Protein AF-0000000069297483 (afdb_homodimer)

Radius of gyration: 36.49 Å; Cα contacts (8 Å, |Δi|>4): 862; chains: 2; bounding box: 93×153×68 Å

InterPro domains:
  IPR002156 Ribonuclease H domain [PF00075] (115-210)
  IPR002156 Ribonuclease H domain [PS50879] (37-211)
  IPR012337 Ribonuclease H-like superfamily [SSF53098] (40-210)
  IPR036397 Ribonuclease H superfamily [G3DSA:3.30.420.10] (28-211)
  IPR050092 Ribonuclease H [PTHR10642] (25-210)

Nearest PDB structures (foldseek):
  3aly-assembly1_A  TM=6.456E-01  e=1.796E-06  Sulfurisphaera tokodaii str. 7
  3qio-assembly1_A  TM=6.917E-01  e=5.055E-06  HIV-1 M:B_HXB2R
  3u3g-assembly3_C  TM=6.714E-01  e=2.482E-06  uncultured organism
  4h8k-assembly1_B  TM=6.644E-01  e=6.984E-06  uncultured organism
  3v1q-assembly1_A  TM=5.624E-01  e=4.269E-05  Xenotropic MuLV-related virus VP35

Secondary structure (DSSP, 8-state):
---------------------------------------EEEEEEEEE-GGG--B-S-SEEEEEEEEEEEEEEPHHHHHHHHHSTTHHHHHS--SEEEEEEEE--TT-TT----SSBSHHHHHHHHHHHHHHHHHHT--S-TT-EEEEEES-HHHHHHHTTSS--SS-HHHHHHHHHHHHHHHHHS-EEEEE-------HHHHHHHHHHT-/---------------------------------------EEEEEEEEE-GGG--B-SSSEEEEEEEEEEEEEEPHHHHHHHHHSTTGGGTTS--SEEEEEEEE--TT-TT--S-SSBSHHHHHHHHHHHHHHHHHHT--S-TT-EEEEEES-HHHHHHHTTSS--SSSHHHHHHHHHHHHHHHHHS-EEEEE-------HHHHHHHHHHT-

Sequence (422 aa):
GPPMQAAGVAAKSSSSSSSFLPAYSTSSTSCSSSSSAARTWTLYVDGSCPANRNVREKAVSPAGWGVAVYGPLDAADSNAARTVPGTTADSTACSCELFGPVVIENGSPLSLGAEVGSNNTGELSSIGEALLWLRDEAPGPKNASAVIYYDSEYAANIATRRHKAHKNLLLAETVQKLWAEVRKQRPVELIHVKGHSGCPGNELADRLADKGPPMQAAGVAAKSSSSSSSFLPAYSTSSTSCSSSSSAARTWTLYVDGSCPANRNVREKAVSPAGWGVAVYGPLDAADSNAARTVPGTTADSTACSCELFGPVVIENGSPLSLGAEVGSNNTGELSSIGEALLWLRDEAPGPKNASAVIYYDSEYAANIATRRHKAHKNLLLAETVQKLWAEVRKQRPVELIHVKGHSGCPGNELADRLADK

Organism: Polarella glacialis (NCBI:txid89957)

Foldseek 3Di:
DDDPDPPPPPPPPPPPPPPPPPPPPPPPPVPPPPPQQQFEKEKEKFKDAVVQDFAQPDQFHSIKIKMFIFDSDGPVLVVVCVVDVCVSVVPTPGPDIDMDTAGQDPPDPLHLQFRTHGRLSRQLVRLQVVLVCLCPPDDDQNARHYEYEGADPPNVCLLCVVDDDPHSNSNSVSSVVSSVVSVVRYHYYYDHDHDDPPDPVVVVVVVVVVD/DDDPCPPDPPPPDPPPPPPPPPPPPPPPPVPPPPPQQQFEKEKEKFKDAVVQDQAQPDQFHSIKIKMFIFDSDGPVLVVVCVVDVCVSVPPTDGPDIDMDTAGQDPPDPLHLQFRTHGRLSRQLVRLQVVLVCLCPPDDDQNARHYEYEGADPPNVCLLCVVDDDDHSNSNSVSSVVSSVVSVVRYHYYYDHDHDDPPDPVVVVVVVVVVD

pLDDT: mean 75.23, std 25.95, range [19.83, 98.62]

Structure (mmCIF, N/CA/C/O backbone):
data_AF-0000000069297483-model_v1
#
loop_
_entity.id
_entity.type
_entity.pdbx_description
1 polymer 'ribonuclease H'
#
loop_
_atom_site.group_PDB
_atom_site.id
_atom_site.type_symbol
_atom_site.label_atom_id
_atom_site.label_alt_id
_atom_site.label_comp_id
_atom_site.label_asym_id
_atom_site.label_entity_id
_atom_site.label_seq_id
_atom_site.pdbx_PDB_ins_code
_atom_site.Cartn_x
_atom_site.Cartn_y
_atom_site.Cartn_z
_atom_site.occupancy
_atom_site.B_iso_or_equiv
_atom_site.auth_seq_id
_atom_site.auth_comp_id
_atom_site.auth_asym_id
_atom_site.auth_atom_id
_atom_site.pdbx_PDB_model_num
ATOM 1 N N . GLY A 1 1 ? 75.125 -71.438 -41.625 1 25.53 1 GLY A N 1
ATOM 2 C CA . GLY A 1 1 ? 75.062 -70.438 -40.562 1 25.53 1 GLY A CA 1
ATOM 3 C C . GLY A 1 1 ? 74.062 -70.75 -39.5 1 25.53 1 GLY A C 1
ATOM 4 O O . GLY A 1 1 ? 73.125 -71.562 -39.719 1 25.53 1 GLY A O 1
ATOM 5 N N . PRO A 1 2 ? 74.125 -70.312 -38.219 1 30.39 2 PRO A N 1
ATOM 6 C CA . PRO A 1 2 ? 73.562 -70.75 -36.969 1 30.39 2 PRO A CA 1
ATOM 7 C C . PRO A 1 2 ? 72 -70.625 -36.969 1 30.39 2 PRO A C 1
ATOM 9 O O . PRO A 1 2 ? 71.438 -69.75 -37.688 1 30.39 2 PRO A O 1
ATOM 12 N N . PRO A 1 3 ? 71.188 -71.562 -36.375 1 29.53 3 PRO A N 1
ATOM 13 C CA . PRO A 1 3 ? 69.812 -72.062 -36.344 1 29.53 3 PRO A CA 1
ATOM 14 C C . PRO A 1 3 ? 68.875 -71.125 -35.562 1 29.53 3 PRO A C 1
ATOM 16 O O . PRO A 1 3 ? 69.188 -70.688 -34.438 1 29.53 3 PRO A O 1
ATOM 19 N N . MET A 1 4 ? 68.188 -70.062 -36.156 1 28.75 4 MET A N 1
ATOM 20 C CA . MET A 1 4 ? 67.438 -68.875 -35.688 1 28.75 4 MET A CA 1
ATOM 21 C C . MET A 1 4 ? 66.25 -69.312 -34.875 1 28.75 4 MET A C 1
ATOM 23 O O . MET A 1 4 ? 65.312 -69.938 -35.406 1 28.75 4 MET A O 1
ATOM 27 N N . GLN A 1 5 ? 66.438 -69.625 -33.594 1 25.48 5 GLN A N 1
ATOM 28 C CA . GLN A 1 5 ? 65.625 -70.25 -32.594 1 25.48 5 GLN A CA 1
ATOM 29 C C . GLN A 1 5 ? 64.312 -69.562 -32.438 1 25.48 5 GLN A C 1
ATOM 31 O O . GLN A 1 5 ? 64.25 -68.375 -32.375 1 25.48 5 GLN A O 1
ATOM 36 N N . ALA A 1 6 ? 63.219 -70.25 -32.781 1 27.61 6 ALA A N 1
ATOM 37 C CA . ALA A 1 6 ? 61.781 -70.125 -32.938 1 27.61 6 ALA A CA 1
ATOM 38 C C . ALA A 1 6 ? 61.125 -69.75 -31.609 1 27.61 6 ALA A C 1
ATOM 40 O O . ALA A 1 6 ? 61.062 -70.562 -30.688 1 27.61 6 ALA A O 1
ATOM 41 N N . ALA A 1 7 ? 61.438 -68.438 -31.078 1 28.3 7 ALA A N 1
ATOM 42 C CA . ALA A 1 7 ? 61.156 -68 -29.719 1 28.3 7 ALA A CA 1
ATOM 43 C C . ALA A 1 7 ? 59.656 -68 -29.406 1 28.3 7 ALA A C 1
ATOM 45 O O . ALA A 1 7 ? 58.844 -67.438 -30.141 1 28.3 7 ALA A O 1
ATOM 46 N N . GLY A 1 8 ? 59.188 -69.125 -28.891 1 22.77 8 GLY A N 1
ATOM 47 C CA . GLY A 1 8 ? 57.875 -69.625 -28.531 1 22.77 8 GLY A CA 1
ATOM 48 C C . GLY A 1 8 ? 57.094 -68.625 -27.703 1 22.77 8 GLY A C 1
ATOM 49 O O . GLY A 1 8 ? 57.594 -68.062 -26.719 1 22.77 8 GLY A O 1
ATOM 50 N N . VAL A 1 9 ? 56.188 -67.812 -28.312 1 25.56 9 VAL A N 1
ATOM 51 C CA . VAL A 1 9 ? 55.344 -66.75 -27.891 1 25.56 9 VAL A CA 1
ATOM 52 C C . VAL A 1 9 ? 54.375 -67.188 -26.812 1 25.56 9 VAL A C 1
ATOM 54 O O . VAL A 1 9 ? 53.469 -68 -27.094 1 25.56 9 VAL A O 1
ATOM 57 N N . ALA A 1 10 ? 54.938 -67.875 -25.75 1 22.48 10 ALA A N 1
ATOM 58 C CA . ALA A 1 10 ? 54.094 -68.5 -24.766 1 22.48 10 ALA A CA 1
ATOM 59 C C . ALA A 1 10 ? 52.969 -67.625 -24.281 1 22.48 10 ALA A C 1
ATOM 61 O O . ALA A 1 10 ? 53.219 -66.438 -23.969 1 22.48 10 ALA A O 1
ATOM 62 N N . ALA A 1 11 ? 51.719 -67.812 -24.656 1 21.34 11 ALA A N 1
ATOM 63 C CA . ALA A 1 11 ? 50.375 -67.312 -24.422 1 21.34 11 ALA A CA 1
ATOM 64 C C . ALA A 1 11 ? 50.094 -67.188 -22.922 1 21.34 11 ALA A C 1
ATOM 66 O O . ALA A 1 11 ? 50 -68.25 -22.25 1 21.34 11 ALA A O 1
ATOM 67 N N . LYS A 1 12 ? 50.875 -66.375 -22.188 1 26.39 12 LYS A N 1
ATOM 68 C CA . LYS A 1 12 ? 50.781 -66.312 -20.734 1 26.39 12 LYS A CA 1
ATOM 69 C C . LYS A 1 12 ? 49.312 -66.312 -20.281 1 26.39 12 LYS A C 1
ATOM 71 O O . LYS A 1 12 ? 48.469 -65.625 -20.859 1 26.39 12 LYS A O 1
ATOM 76 N N . SER A 1 13 ? 48.812 -67.438 -19.875 1 21.25 13 SER A N 1
ATOM 77 C CA . SER A 1 13 ? 47.5 -67.75 -19.297 1 21.25 13 SER A CA 1
ATOM 78 C C . SER A 1 13 ? 47.031 -66.688 -18.297 1 21.25 13 SER A C 1
ATOM 80 O O . SER A 1 13 ? 47.75 -66.438 -17.344 1 21.25 13 SER A O 1
ATOM 82 N N . SER A 1 14 ? 46.438 -65.625 -18.688 1 24.03 14 SER A N 1
ATOM 83 C CA . SER A 1 14 ? 46 -64.5 -17.906 1 24.03 14 SER A CA 1
ATOM 84 C C . SER A 1 14 ? 45.062 -64.938 -16.766 1 24.03 14 SER A C 1
ATOM 86 O O . SER A 1 14 ? 43.969 -65.438 -17.016 1 24.03 14 SER A O 1
ATOM 88 N N . SER A 1 15 ? 45.531 -65.562 -15.773 1 24.31 15 SER A N 1
ATOM 89 C CA . SER A 1 15 ? 44.844 -66.062 -14.586 1 24.31 15 SER A CA 1
ATOM 90 C C . SER A 1 15 ? 43.875 -65 -14.062 1 24.31 15 SER A C 1
ATOM 92 O O . SER A 1 15 ? 44.25 -63.844 -13.867 1 24.31 15 SER A O 1
ATOM 94 N N . SER A 1 16 ? 42.594 -65.125 -14.195 1 23.86 16 SER A N 1
ATOM 95 C CA . SER A 1 16 ? 41.375 -64.375 -13.906 1 23.86 16 SER A CA 1
ATOM 96 C C . SER A 1 16 ? 41.25 -64.125 -12.414 1 23.86 16 SER A C 1
ATOM 98 O O . SER A 1 16 ? 41.125 -65 -11.609 1 23.86 16 SER A O 1
ATOM 100 N N . SER A 1 17 ? 42.094 -63.375 -11.82 1 24.52 17 SER A N 1
ATOM 101 C CA . SER A 1 17 ? 42.094 -63.062 -10.398 1 24.52 17 SER A CA 1
ATOM 102 C C . SER A 1 17 ? 40.688 -62.688 -9.906 1 24.52 17 SER A C 1
ATOM 104 O O . SER A 1 17 ? 40.062 -61.781 -10.461 1 24.52 17 SER A O 1
ATOM 106 N N . SER A 1 18 ? 39.938 -63.594 -9.375 1 24.12 18 SER A N 1
ATOM 107 C CA . SER A 1 18 ? 38.594 -63.531 -8.797 1 24.12 18 SER A CA 1
ATOM 108 C C . SER A 1 18 ? 38.5 -62.438 -7.742 1 24.12 18 SER A C 1
ATOM 110 O O . SER A 1 18 ? 39.125 -62.531 -6.688 1 24.12 18 SER A O 1
ATOM 112 N N . SER A 1 19 ? 38.5 -61.219 -8.055 1 23.86 19 SER A N 1
ATOM 113 C CA . SER A 1 19 ? 38.5 -60.094 -7.148 1 23.86 19 SER A CA 1
ATOM 114 C C . SER A 1 19 ? 37.375 -60.188 -6.141 1 23.86 19 SER A C 1
ATOM 116 O O . SER A 1 19 ? 36.188 -60.344 -6.523 1 23.86 19 SER A O 1
ATOM 118 N N . PHE A 1 20 ? 37.531 -60.781 -4.969 1 23.27 20 PHE A N 1
ATOM 119 C CA . PHE A 1 20 ? 36.688 -60.875 -3.779 1 23.27 20 PHE A CA 1
ATOM 120 C C . PHE A 1 20 ? 36.062 -59.531 -3.453 1 23.27 20 PHE A C 1
ATOM 122 O O . PHE A 1 20 ? 36.719 -58.625 -2.998 1 23.27 20 PHE A O 1
ATOM 129 N N . LEU A 1 21 ? 35.25 -59 -4.293 1 23.62 21 LEU A N 1
ATOM 130 C CA . LEU A 1 21 ? 34.656 -57.719 -3.959 1 23.62 21 LEU A CA 1
ATOM 131 C C . LEU A 1 21 ? 33.969 -57.75 -2.598 1 23.62 21 LEU A C 1
ATOM 133 O O . LEU A 1 21 ? 33.25 -58.719 -2.299 1 23.62 21 LEU A O 1
ATOM 137 N N . PRO A 1 22 ? 34.5 -57.25 -1.553 1 22.05 22 PRO A N 1
ATOM 138 C CA . PRO A 1 22 ? 33.906 -57.344 -0.213 1 22.05 22 PRO A CA 1
ATOM 139 C C . PRO A 1 22 ? 32.406 -57.094 -0.208 1 22.05 22 PRO A C 1
ATOM 141 O O . PRO A 1 22 ? 31.922 -56.281 -1.01 1 22.05 22 PRO A O 1
ATOM 144 N N . ALA A 1 23 ? 31.625 -58.031 0.095 1 24.86 23 ALA A N 1
ATOM 145 C CA . ALA A 1 23 ? 30.172 -57.969 0.236 1 24.86 23 ALA A CA 1
ATOM 146 C C . ALA A 1 23 ? 29.75 -56.812 1.139 1 24.86 23 ALA A C 1
ATOM 148 O O . ALA A 1 23 ? 30 -56.844 2.348 1 24.86 23 ALA A O 1
ATOM 149 N N . TYR A 1 24 ? 29.969 -55.594 0.727 1 19.83 24 TYR A N 1
ATOM 150 C CA . TYR A 1 24 ? 29.516 -54.5 1.566 1 19.83 24 TYR A CA 1
ATOM 151 C C . TYR A 1 24 ? 28.078 -54.719 2.012 1 19.83 24 TYR A C 1
ATOM 153 O O . TYR A 1 24 ? 27.188 -54.938 1.183 1 19.83 24 TYR A O 1
ATOM 161 N N . SER A 1 25 ? 27.844 -55.5 3.07 1 22.88 25 SER A N 1
ATOM 162 C CA . SER A 1 25 ? 26.5 -55.656 3.643 1 22.88 25 SER A CA 1
ATOM 163 C C . SER A 1 25 ? 25.75 -54.344 3.654 1 22.88 25 SER A C 1
ATOM 165 O O . SER A 1 25 ? 26.219 -53.344 4.211 1 22.88 25 SER A O 1
ATOM 167 N N . THR A 1 26 ? 25.062 -54.094 2.646 1 23.97 26 THR A N 1
ATOM 168 C CA . THR A 1 26 ? 24.109 -53 2.473 1 23.97 26 THR A CA 1
ATOM 169 C C . THR A 1 26 ? 23.109 -52.938 3.621 1 23.97 26 THR A C 1
ATOM 171 O O . THR A 1 26 ? 22.25 -53.812 3.73 1 23.97 26 THR A O 1
ATOM 174 N N . SER A 1 27 ? 23.578 -52.906 4.836 1 25.52 27 SER A N 1
ATOM 175 C CA . SER A 1 27 ? 22.516 -52.781 5.828 1 25.52 27 SER A CA 1
ATOM 176 C C . SER A 1 27 ? 21.469 -51.781 5.379 1 25.52 27 SER A C 1
ATOM 178 O O . SER A 1 27 ? 21.797 -50.656 5.008 1 25.52 27 SER A O 1
ATOM 180 N N . SER A 1 28 ? 20.406 -52.219 4.773 1 25.69 28 SER A N 1
ATOM 181 C CA . SER A 1 28 ? 19.156 -51.562 4.406 1 25.69 28 SER A CA 1
ATOM 182 C C . SER A 1 28 ? 18.609 -50.719 5.555 1 25.69 28 SER A C 1
ATOM 184 O O . SER A 1 28 ? 17.938 -51.25 6.449 1 25.69 28 SER A O 1
ATOM 186 N N . THR A 1 29 ? 19.375 -50.062 6.25 1 27.53 29 THR A N 1
ATOM 187 C CA . THR A 1 29 ? 18.688 -49.344 7.301 1 27.53 29 THR A CA 1
ATOM 188 C C . THR A 1 29 ? 17.422 -48.656 6.754 1 27.53 29 THR A C 1
ATOM 190 O O . THR A 1 29 ? 17.484 -47.969 5.723 1 27.53 29 THR A O 1
ATOM 193 N N . SER A 1 30 ? 16.234 -49.219 6.969 1 26.75 30 SER A N 1
ATOM 194 C CA . SER A 1 30 ? 14.875 -48.75 6.723 1 26.75 30 SER A CA 1
ATOM 195 C C . SER A 1 30 ? 14.758 -47.25 6.984 1 26.75 30 SER A C 1
ATOM 197 O O . SER A 1 30 ? 15.031 -46.781 8.094 1 26.75 30 SER A O 1
ATOM 199 N N . CYS A 1 31 ? 15.273 -46.5 6.172 1 27.69 31 CYS A N 1
ATOM 200 C CA . CYS A 1 31 ? 15.047 -45.062 6.312 1 27.69 31 CYS A CA 1
ATOM 201 C C . CYS A 1 31 ? 13.609 -44.781 6.723 1 27.69 31 CYS A C 1
ATOM 203 O O . CYS A 1 31 ? 12.664 -45.219 6.055 1 27.69 31 CYS A O 1
ATOM 205 N N . SER A 1 32 ? 13.242 -44.906 8.008 1 30.12 32 SER A N 1
ATOM 206 C CA . SER A 1 32 ? 11.945 -44.562 8.594 1 30.12 32 SER A CA 1
ATOM 207 C C . SER A 1 32 ? 11.273 -43.438 7.832 1 30.12 32 SER A C 1
ATOM 209 O O . SER A 1 32 ? 11.938 -42.5 7.363 1 30.12 32 SER A O 1
ATOM 211 N N . SER A 1 33 ? 10.172 -43.656 7.172 1 30.67 33 SER A N 1
ATOM 212 C CA . SER A 1 33 ? 9.211 -42.781 6.492 1 30.67 33 SER A CA 1
ATOM 213 C C . SER A 1 33 ? 9.039 -41.469 7.219 1 30.67 33 SER A C 1
ATOM 215 O O . SER A 1 33 ? 8.328 -41.375 8.227 1 30.67 33 SER A O 1
ATOM 217 N N . SER A 1 34 ? 10.039 -40.781 7.746 1 33.34 34 SER A N 1
ATOM 218 C CA . SER A 1 34 ? 9.969 -39.5 8.445 1 33.34 34 SER A CA 1
ATOM 219 C C . SER A 1 34 ? 8.852 -38.625 7.887 1 33.34 34 SER A C 1
ATOM 221 O O . SER A 1 34 ? 8.609 -38.594 6.68 1 33.34 34 SER A O 1
ATOM 223 N N . SER A 1 35 ? 7.746 -38.406 8.586 1 37.06 35 SER A N 1
ATOM 224 C CA . SER A 1 35 ? 6.574 -37.594 8.352 1 37.06 35 SER A CA 1
ATOM 225 C C . SER A 1 35 ? 6.941 -36.312 7.586 1 37.06 35 SER A C 1
ATOM 227 O O . SER A 1 35 ? 7.648 -35.438 8.109 1 37.06 35 SER A O 1
ATOM 229 N N . SER A 1 36 ? 7.578 -36.25 6.441 1 40.44 36 SER A N 1
ATOM 230 C CA . SER A 1 36 ? 8.016 -35.281 5.449 1 40.44 36 SER A CA 1
ATOM 231 C C . SER A 1 36 ? 7.219 -33.969 5.57 1 40.44 36 SER A C 1
ATOM 233 O O . SER A 1 36 ? 6.008 -33.969 5.34 1 40.44 36 SER A O 1
ATOM 235 N N . ALA A 1 37 ? 7.348 -33.25 6.645 1 48.84 37 ALA A N 1
ATOM 236 C CA . ALA A 1 37 ? 6.699 -31.984 6.98 1 48.84 37 ALA A CA 1
ATOM 237 C C . ALA A 1 37 ? 6.391 -31.172 5.727 1 48.84 37 ALA A C 1
ATOM 239 O O . ALA A 1 37 ? 7.258 -31 4.867 1 48.84 37 ALA A O 1
ATOM 240 N N . ALA A 1 38 ? 5.18 -31.188 5.219 1 63.22 38 ALA A N 1
ATOM 241 C CA . ALA A 1 38 ? 4.59 -30.703 3.977 1 63.22 38 ALA A CA 1
ATOM 242 C C . ALA A 1 38 ? 5.09 -29.297 3.65 1 63.22 38 ALA A C 1
ATOM 244 O O . ALA A 1 38 ? 5.062 -28.406 4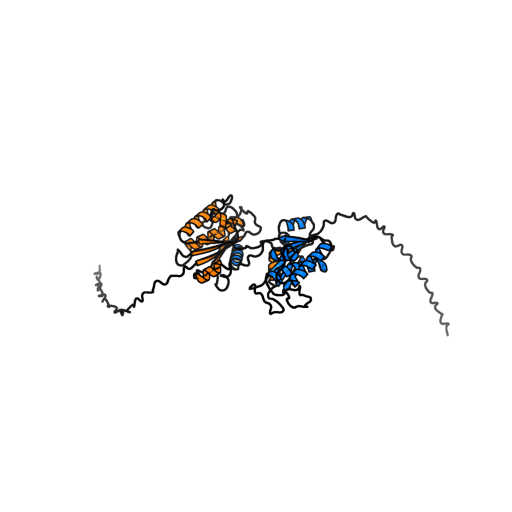.504 1 63.22 38 ALA A O 1
ATOM 245 N N . ARG A 1 39 ? 6.215 -29.188 2.791 1 78.44 39 ARG A N 1
ATOM 246 C CA . ARG A 1 39 ? 6.82 -27.953 2.303 1 78.44 39 ARG A CA 1
ATOM 247 C C . ARG A 1 39 ? 5.816 -27.141 1.491 1 78.44 39 ARG A C 1
ATOM 249 O O . ARG A 1 39 ? 5.004 -27.703 0.755 1 78.44 39 ARG A O 1
ATOM 256 N N . THR A 1 40 ? 5.82 -25.906 1.851 1 88.75 40 THR A N 1
ATOM 257 C CA . THR A 1 40 ? 4.84 -25.031 1.204 1 88.75 40 THR A CA 1
ATOM 258 C C . THR A 1 40 ? 5.531 -23.938 0.411 1 88.75 40 THR A C 1
ATOM 260 O O . THR A 1 40 ? 6.465 -23.297 0.904 1 88.75 40 THR A O 1
ATOM 263 N N . TRP A 1 41 ? 5.152 -23.797 -0.875 1 90.81 41 TRP A N 1
ATOM 264 C CA . TRP A 1 41 ? 5.566 -22.656 -1.673 1 90.81 41 TRP A CA 1
ATOM 265 C C . TRP A 1 41 ? 4.805 -21.406 -1.255 1 90.81 41 TRP A C 1
ATOM 267 O O . TRP A 1 41 ? 3.6 -21.453 -0.992 1 90.81 41 TRP A O 1
ATOM 277 N N . THR A 1 42 ? 5.578 -20.266 -1.134 1 91.38 42 THR A N 1
ATOM 278 C CA . THR A 1 42 ? 4.961 -18.969 -0.879 1 91.38 42 THR A CA 1
ATOM 279 C C . THR A 1 42 ? 5.188 -18.016 -2.053 1 91.38 42 THR A C 1
ATOM 281 O O . THR A 1 42 ? 6.332 -17.719 -2.406 1 91.38 42 THR A O 1
ATOM 284 N N . LEU A 1 43 ? 4.109 -17.625 -2.637 1 94 43 LEU A N 1
ATOM 285 C CA . LEU A 1 43 ? 4.207 -16.734 -3.781 1 94 43 LEU A CA 1
ATOM 286 C C . LEU A 1 43 ? 3.488 -15.414 -3.504 1 94 43 LEU A C 1
ATOM 288 O O . LEU A 1 43 ? 2.424 -15.398 -2.883 1 94 43 LEU A O 1
ATOM 292 N N . TYR A 1 44 ? 4.066 -14.297 -3.945 1 94 44 TYR A N 1
ATOM 293 C CA . TYR A 1 44 ? 3.428 -12.984 -3.977 1 94 44 TYR A CA 1
ATOM 294 C C . TYR A 1 44 ? 3.211 -12.516 -5.41 1 94 44 TYR A C 1
ATOM 296 O O . TYR A 1 44 ? 4.105 -12.633 -6.25 1 94 44 TYR A O 1
ATOM 304 N N . VAL A 1 45 ? 1.99 -11.969 -5.629 1 96.69 45 VAL A N 1
ATOM 305 C CA . VAL A 1 45 ? 1.677 -11.562 -6.996 1 96.69 45 VAL A CA 1
ATOM 306 C C . VAL A 1 45 ? 1.195 -10.109 -7.008 1 96.69 45 VAL A C 1
ATOM 308 O O . VAL A 1 45 ? 0.578 -9.648 -6.047 1 96.69 45 VAL A O 1
ATOM 311 N N . ASP A 1 46 ? 1.485 -9.367 -8.07 1 95.31 46 ASP A N 1
ATOM 312 C CA . ASP A 1 46 ? 1.006 -8.008 -8.273 1 95.31 46 ASP A CA 1
ATOM 313 C C . ASP A 1 46 ? 1.022 -7.629 -9.75 1 95.31 46 ASP A C 1
ATOM 315 O O . ASP A 1 46 ? 1.804 -8.18 -10.531 1 95.31 46 ASP A O 1
ATOM 319 N N . GLY A 1 47 ? 0.067 -6.73 -10.148 1 94.62 47 GLY A N 1
ATOM 320 C CA . GLY A 1 47 ? -0.003 -6.145 -11.477 1 94.62 47 GLY A CA 1
ATOM 321 C C . GLY A 1 47 ? 0.12 -4.633 -11.469 1 94.62 47 GLY A C 1
ATOM 322 O O . GLY A 1 47 ? -0.034 -3.998 -10.422 1 94.62 47 GLY A O 1
ATOM 323 N N . SER A 1 48 ? 0.503 -4.168 -12.602 1 88.12 48 SER A N 1
ATOM 324 C CA . SER A 1 48 ? 0.629 -2.721 -12.727 1 88.12 48 SER A CA 1
ATOM 325 C C . SER A 1 48 ? 0.302 -2.254 -14.141 1 88.12 48 SER A C 1
ATOM 327 O O . SER A 1 48 ? 0.367 -3.039 -15.086 1 88.12 48 SER A O 1
ATOM 329 N N . CYS A 1 49 ? -0.208 -1.061 -14.18 1 87.25 49 CYS A N 1
ATOM 330 C CA . CYS A 1 49 ? -0.357 -0.367 -15.453 1 87.25 49 CYS A CA 1
ATOM 331 C C . CYS A 1 49 ? -0.128 1.131 -15.289 1 87.25 49 CYS A C 1
ATOM 333 O O . CYS A 1 49 ? -0.973 1.836 -14.734 1 87.25 49 CYS A O 1
ATOM 335 N N . PRO A 1 50 ? 1.081 1.468 -15.719 1 71.25 50 PRO A N 1
ATOM 336 C CA . PRO A 1 50 ? 1.271 2.918 -15.625 1 71.25 50 PRO A CA 1
ATOM 337 C C . PRO A 1 50 ? 0.19 3.705 -16.359 1 71.25 50 PRO A C 1
ATOM 339 O O . PRO A 1 50 ? -0.208 3.328 -17.469 1 71.25 50 PRO A O 1
ATOM 342 N N . ALA A 1 51 ? -0.361 4.762 -15.828 1 64.06 51 ALA A N 1
ATOM 343 C CA . ALA A 1 51 ? -1.362 5.688 -16.359 1 64.06 51 ALA A CA 1
ATOM 344 C C . ALA A 1 51 ? -2.68 4.969 -16.641 1 64.06 51 ALA A C 1
ATOM 346 O O . ALA A 1 51 ? -3.58 5.535 -17.25 1 64.06 51 ALA A O 1
ATOM 347 N N . ASN A 1 52 ? -2.992 3.705 -16.016 1 59.81 52 ASN A N 1
ATOM 348 C CA . ASN A 1 52 ? -4.168 2.842 -16.031 1 59.81 52 ASN A CA 1
ATOM 349 C C . ASN A 1 52 ? -4.941 2.977 -17.344 1 59.81 52 ASN A C 1
ATOM 351 O O . ASN A 1 52 ? -6.168 3.094 -17.344 1 59.81 52 ASN A O 1
ATOM 355 N N . ARG A 1 53 ? -4.316 3.129 -18.406 1 60.47 53 ARG A N 1
ATOM 356 C CA . ARG A 1 53 ? -5.043 3.369 -19.656 1 60.47 53 ARG A CA 1
ATOM 357 C C . ARG A 1 53 ? -5.309 2.062 -20.391 1 60.47 53 ARG A C 1
ATOM 359 O O . ARG A 1 53 ? -4.504 1.134 -20.328 1 60.47 53 ARG A O 1
ATOM 366 N N . ASN A 1 54 ? -6.625 1.778 -20.594 1 63.12 54 ASN A N 1
ATOM 367 C CA . ASN A 1 54 ? -7.082 0.693 -21.453 1 63.12 54 ASN A CA 1
ATOM 368 C C . ASN A 1 54 ? -6.398 0.733 -22.828 1 63.12 54 ASN A C 1
ATOM 370 O O . ASN A 1 54 ? -6.883 1.389 -23.75 1 63.12 54 ASN A O 1
ATOM 374 N N . VAL A 1 55 ? -5.098 0.289 -22.922 1 61.38 55 VAL A N 1
ATOM 375 C CA . VAL A 1 55 ? -4.375 0.369 -24.188 1 61.38 55 VAL A CA 1
ATOM 376 C C . VAL A 1 55 ? -4.594 -0.915 -24.984 1 61.38 55 VAL A C 1
ATOM 378 O O . VAL A 1 55 ? -4.25 -2.006 -24.531 1 61.38 55 VAL A O 1
ATOM 381 N N . ARG A 1 56 ? -5.383 -0.8 -25.984 1 58.25 56 ARG A N 1
ATOM 382 C CA . ARG A 1 56 ? -5.668 -1.932 -26.859 1 58.25 56 ARG A CA 1
ATOM 383 C C . ARG A 1 56 ? -4.645 -2.02 -27.984 1 58.25 56 ARG A C 1
ATOM 385 O O . ARG A 1 56 ? -4.441 -3.09 -28.562 1 58.25 56 ARG A O 1
ATOM 392 N N . GLU A 1 57 ? -4.07 -0.863 -28.328 1 60.25 57 GLU A N 1
ATOM 393 C CA . GLU A 1 57 ? -3.508 -0.743 -29.672 1 60.25 57 GLU A CA 1
ATOM 394 C C . GLU A 1 57 ? -2.115 -1.363 -29.734 1 60.25 57 GLU A C 1
ATOM 396 O O . GLU A 1 57 ? -1.553 -1.52 -30.828 1 60.25 57 GLU A O 1
ATOM 401 N N . LYS A 1 58 ? -1.615 -1.637 -28.562 1 57.53 58 LYS A N 1
ATOM 402 C CA . LYS A 1 58 ? -0.247 -2.109 -28.75 1 57.53 58 LYS A CA 1
ATOM 403 C C . LYS A 1 58 ? -0.103 -3.566 -28.312 1 57.53 58 LYS A C 1
ATOM 405 O O . LYS A 1 58 ? -0.805 -4.023 -27.406 1 57.53 58 LYS A O 1
ATOM 410 N N . ALA A 1 59 ? 0.559 -4.391 -29.219 1 53.94 59 ALA A N 1
ATOM 411 C CA . ALA A 1 59 ? 0.841 -5.801 -28.969 1 53.94 59 ALA A CA 1
ATOM 412 C C . ALA A 1 59 ? 1.306 -6.02 -27.531 1 53.94 59 ALA A C 1
ATOM 414 O O . ALA A 1 59 ? 0.904 -6.988 -26.891 1 53.94 59 ALA A O 1
ATOM 415 N N . VAL A 1 60 ? 2.189 -5.102 -27.047 1 60.34 60 VAL A N 1
ATOM 416 C CA . VAL A 1 60 ? 2.625 -5.152 -25.656 1 60.34 60 VAL A CA 1
ATOM 417 C C . VAL A 1 60 ? 2.08 -3.941 -24.906 1 60.34 60 VAL A C 1
ATOM 419 O O . VAL A 1 60 ? 2.297 -2.799 -25.312 1 60.34 60 VAL A O 1
ATOM 422 N N . SER A 1 61 ? 1.244 -4.281 -23.969 1 67.56 61 SER A N 1
ATOM 423 C CA . SER A 1 61 ? 0.55 -3.232 -23.234 1 67.56 61 SER A CA 1
ATOM 424 C C . SER A 1 61 ? 1.444 -2.633 -22.156 1 67.56 61 SER A C 1
ATOM 426 O O . SER A 1 61 ? 2.447 -3.234 -21.766 1 67.56 61 SER A O 1
ATOM 428 N N . PRO A 1 62 ? 1.184 -1.493 -21.859 1 81.56 62 PRO A N 1
ATOM 429 C CA . PRO A 1 62 ? 1.949 -0.91 -20.75 1 81.56 62 PRO A CA 1
ATOM 430 C C . PRO A 1 62 ? 1.71 -1.625 -19.422 1 81.56 62 PRO A C 1
ATOM 432 O O . PRO A 1 62 ? 2.445 -1.403 -18.453 1 81.56 62 PRO A O 1
ATOM 435 N N . ALA A 1 63 ? 0.833 -2.551 -19.484 1 90.81 63 ALA A N 1
ATOM 436 C CA . ALA A 1 63 ? 0.551 -3.291 -18.266 1 90.81 63 ALA A CA 1
ATOM 437 C C . ALA A 1 63 ? 1.568 -4.41 -18.047 1 90.81 63 ALA A C 1
ATOM 439 O O . ALA A 1 63 ? 2.061 -5 -19.016 1 90.81 63 ALA A O 1
ATOM 440 N N . GLY A 1 64 ? 1.954 -4.656 -16.797 1 94.38 64 GLY A N 1
ATOM 441 C CA . GLY A 1 64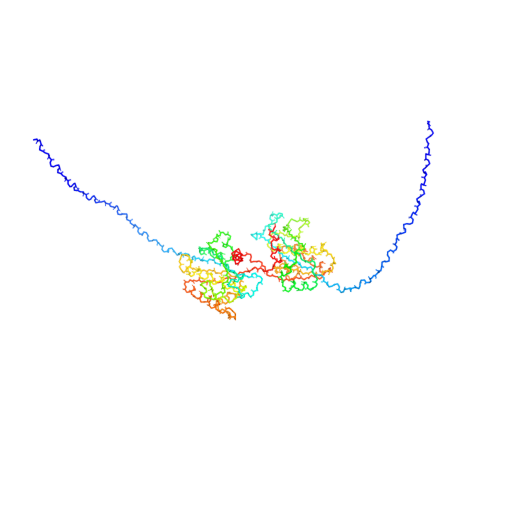 ? 2.898 -5.699 -16.438 1 94.38 64 GLY A CA 1
ATOM 442 C C . GLY A 1 64 ? 2.434 -6.551 -15.266 1 94.38 64 GLY A C 1
ATOM 443 O O . GLY A 1 64 ? 1.456 -6.215 -14.594 1 94.38 64 GLY A O 1
ATOM 444 N N . TRP A 1 65 ? 3.029 -7.715 -15.125 1 96.62 65 TRP A N 1
ATOM 445 C CA . TRP A 1 65 ? 2.777 -8.602 -13.992 1 96.62 65 TRP A CA 1
ATOM 446 C C . TRP A 1 65 ? 4.082 -8.984 -13.305 1 96.62 65 TRP A C 1
ATOM 448 O O . TRP A 1 65 ? 5.141 -9 -13.93 1 96.62 65 TRP A O 1
ATOM 458 N N . GLY A 1 66 ? 4.027 -9.211 -11.938 1 97.44 66 GLY A N 1
ATOM 459 C CA . GLY A 1 66 ? 5.148 -9.648 -11.125 1 97.44 66 GLY A CA 1
ATOM 460 C C . GLY A 1 66 ? 4.785 -10.766 -10.164 1 97.44 66 GLY A C 1
ATOM 461 O O . GLY A 1 66 ? 3.688 -10.773 -9.602 1 97.44 66 GLY A O 1
ATOM 462 N N . VAL A 1 67 ? 5.684 -11.781 -10.031 1 96.88 67 VAL A N 1
ATOM 463 C CA . VAL A 1 67 ? 5.543 -12.883 -9.086 1 96.88 67 VAL A CA 1
ATOM 464 C C . VAL A 1 67 ? 6.848 -13.07 -8.312 1 96.88 67 VAL A C 1
ATOM 466 O O . VAL A 1 67 ? 7.898 -13.297 -8.914 1 96.88 67 VAL A O 1
ATOM 469 N N . ALA A 1 68 ? 6.781 -12.969 -7.031 1 94 68 ALA A N 1
ATOM 470 C CA . ALA A 1 68 ? 7.902 -13.305 -6.16 1 94 68 ALA A CA 1
ATOM 471 C C . ALA A 1 68 ? 7.688 -14.656 -5.488 1 94 68 ALA A C 1
ATOM 473 O O . ALA A 1 68 ? 6.672 -14.875 -4.824 1 94 68 ALA A O 1
ATOM 474 N N . VAL A 1 69 ? 8.641 -15.57 -5.613 1 92.81 69 VAL A N 1
ATOM 475 C CA . VAL A 1 69 ? 8.484 -16.938 -5.125 1 92.81 69 VAL A CA 1
ATOM 476 C C . VAL A 1 69 ? 9.477 -17.203 -3.994 1 92.81 69 VAL A C 1
ATOM 478 O O . VAL A 1 69 ? 10.664 -16.906 -4.121 1 92.81 69 VAL A O 1
ATOM 481 N N . TYR A 1 70 ? 8.93 -17.75 -2.955 1 88.25 70 TYR A N 1
ATOM 482 C CA . TYR A 1 70 ? 9.742 -18.156 -1.816 1 88.25 70 TYR A CA 1
ATOM 483 C C . TYR A 1 70 ? 9.523 -19.625 -1.484 1 88.25 70 TYR A C 1
ATOM 485 O O . TYR A 1 70 ? 8.391 -20.125 -1.557 1 88.25 70 TYR A O 1
ATOM 493 N N . GLY A 1 71 ? 10.602 -20.219 -0.947 1 82.38 71 GLY A N 1
ATOM 494 C CA . GLY A 1 71 ? 10.5 -21.594 -0.494 1 82.38 71 GLY A CA 1
ATOM 495 C C . GLY A 1 71 ? 10.797 -22.594 -1.586 1 82.38 71 GLY A C 1
ATOM 496 O O . GLY A 1 71 ? 11.484 -22.281 -2.561 1 82.38 71 GLY A O 1
ATOM 497 N N . PRO A 1 72 ? 10.391 -23.797 -1.392 1 77.75 72 PRO A N 1
ATOM 498 C CA . PRO A 1 72 ? 9.438 -24.266 -0.386 1 77.75 72 PRO A CA 1
ATOM 499 C C . PRO A 1 72 ? 10.023 -24.297 1.021 1 77.75 72 PRO A C 1
ATOM 501 O O . PRO A 1 72 ? 11.219 -24.578 1.189 1 77.75 72 PRO A O 1
ATOM 504 N N . LEU A 1 73 ? 9.242 -23.766 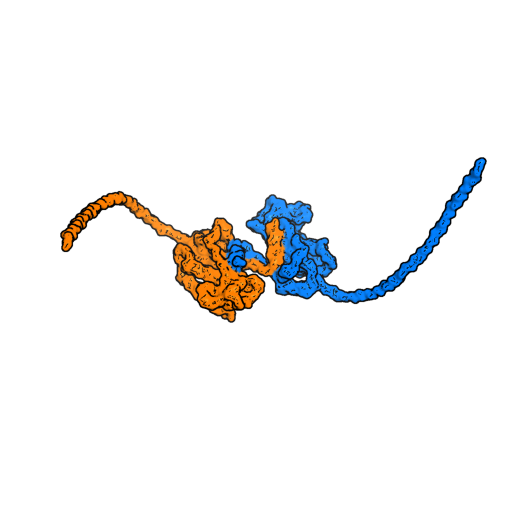1.927 1 71.5 73 LEU A N 1
ATOM 505 C CA . LEU A 1 73 ? 9.648 -23.734 3.328 1 71.5 73 LEU A CA 1
ATOM 506 C C . LEU A 1 73 ? 8.953 -24.844 4.117 1 71.5 73 LEU A C 1
ATOM 508 O O . LEU A 1 73 ? 7.883 -25.312 3.723 1 71.5 73 LEU A O 1
ATOM 512 N N . ASP A 1 74 ? 9.672 -25.359 5.148 1 68.12 74 ASP A N 1
ATOM 513 C CA . ASP A 1 74 ? 9.062 -26.359 6.031 1 68.12 74 ASP A CA 1
ATOM 514 C C . ASP A 1 74 ? 7.836 -25.781 6.734 1 68.12 74 ASP A C 1
ATOM 516 O O . ASP A 1 74 ? 7.648 -24.562 6.77 1 68.12 74 ASP A O 1
ATOM 520 N N . ALA A 1 75 ? 7.016 -26.703 7.109 1 60.28 75 ALA A N 1
ATOM 521 C CA . ALA A 1 75 ? 5.707 -26.344 7.652 1 60.28 75 ALA A CA 1
ATOM 522 C C . ALA A 1 75 ? 5.828 -25.234 8.688 1 60.28 75 ALA A C 1
ATOM 524 O O . ALA A 1 75 ? 5.012 -24.312 8.719 1 60.28 75 ALA A O 1
ATOM 525 N N . ALA A 1 76 ? 6.809 -25.328 9.555 1 58.03 76 ALA A N 1
ATOM 526 C CA . ALA A 1 76 ? 6.949 -24.344 10.625 1 58.03 76 ALA A CA 1
ATOM 527 C C . ALA A 1 76 ? 7.199 -22.953 10.062 1 58.03 76 ALA A C 1
ATOM 529 O O . ALA A 1 76 ? 6.602 -21.969 10.523 1 58.03 76 ALA A O 1
ATOM 530 N N . ASP A 1 77 ? 8.047 -22.891 9.109 1 59.47 77 ASP A N 1
ATOM 531 C CA . ASP A 1 77 ? 8.414 -21.609 8.516 1 59.47 77 ASP A CA 1
ATOM 532 C C . ASP A 1 77 ? 7.293 -21.062 7.633 1 59.47 77 ASP A C 1
ATOM 534 O O . ASP A 1 77 ? 7.086 -19.844 7.555 1 59.47 77 ASP A O 1
ATOM 538 N N . SER A 1 78 ? 6.512 -22.062 7.105 1 58.41 78 SER A N 1
ATOM 539 C CA . SER A 1 78 ? 5.391 -21.688 6.254 1 58.41 78 SER A CA 1
ATOM 540 C C . SER A 1 78 ? 4.27 -21.047 7.07 1 58.41 78 SER A C 1
ATOM 542 O O . SER A 1 78 ? 3.613 -20.109 6.609 1 58.41 78 SER A O 1
ATOM 544 N N . ASN A 1 79 ? 4.051 -21.578 8.266 1 59.56 79 ASN A N 1
ATOM 545 C CA . ASN A 1 79 ? 3.014 -21.016 9.125 1 59.56 79 ASN A CA 1
ATOM 546 C C . ASN A 1 79 ? 3.326 -19.578 9.516 1 59.56 79 ASN A C 1
ATOM 548 O O . ASN A 1 79 ? 2.426 -18.75 9.602 1 59.56 79 ASN A O 1
ATOM 552 N N . ALA A 1 80 ? 4.59 -19.391 9.703 1 56.41 80 ALA A N 1
ATOM 553 C CA . ALA A 1 80 ? 5.016 -18.016 10.023 1 56.41 80 ALA A CA 1
ATOM 554 C C . ALA A 1 80 ? 4.699 -17.078 8.875 1 56.41 80 ALA A C 1
ATOM 556 O O . ALA A 1 80 ? 4.23 -15.953 9.094 1 56.41 80 ALA A O 1
ATOM 557 N N . ALA A 1 81 ? 4.949 -17.578 7.625 1 57.12 81 ALA A N 1
ATOM 558 C CA . ALA A 1 81 ? 4.676 -16.766 6.441 1 57.12 81 ALA A CA 1
ATOM 559 C C . ALA A 1 81 ? 3.186 -16.484 6.309 1 57.12 81 ALA A C 1
ATOM 561 O O . ALA A 1 81 ? 2.795 -15.406 5.855 1 57.12 81 ALA A O 1
ATOM 562 N N . ARG A 1 82 ? 2.4 -17.438 6.754 1 60 82 ARG A N 1
ATOM 563 C CA . ARG A 1 82 ? 0.953 -17.25 6.691 1 60 82 ARG A CA 1
ATOM 564 C C . ARG A 1 82 ? 0.486 -16.188 7.68 1 60 82 ARG A C 1
ATOM 566 O O . ARG A 1 82 ? -0.472 -15.461 7.41 1 60 82 ARG A O 1
ATOM 573 N N . THR A 1 83 ? 1.146 -16.234 8.859 1 57.78 83 THR A N 1
ATOM 574 C CA . THR A 1 83 ? 0.695 -15.359 9.938 1 57.78 83 THR A CA 1
ATOM 575 C C . THR A 1 83 ? 1.216 -13.945 9.742 1 57.78 83 THR A C 1
ATOM 577 O O . THR A 1 83 ? 0.542 -12.977 10.102 1 57.78 83 THR A O 1
ATOM 580 N N . VAL A 1 84 ? 2.432 -13.797 9.289 1 54 84 VAL A N 1
ATOM 581 C CA . VAL A 1 84 ? 2.977 -12.461 9.086 1 54 84 VAL A CA 1
ATOM 582 C C . VAL A 1 84 ? 3.381 -12.289 7.621 1 54 84 VAL A C 1
ATOM 584 O O . VAL A 1 84 ? 4.52 -12.578 7.246 1 54 84 VAL A O 1
ATOM 587 N N . PRO A 1 85 ? 2.307 -11.922 6.883 1 55.38 85 PRO A N 1
ATOM 588 C CA . PRO A 1 85 ? 2.635 -11.742 5.465 1 55.38 85 PRO A CA 1
ATOM 589 C C . PRO A 1 85 ? 3.881 -10.891 5.246 1 55.38 85 PRO A C 1
ATOM 591 O O . PRO A 1 85 ? 4.047 -9.852 5.895 1 55.38 85 PRO A O 1
ATOM 594 N N . GLY A 1 86 ? 4.914 -11.352 4.562 1 55.84 86 GLY A N 1
ATOM 595 C CA . GLY A 1 86 ? 6.16 -10.641 4.34 1 55.84 86 GLY A CA 1
ATOM 596 C C . GLY A 1 86 ? 7.316 -11.188 5.156 1 55.84 86 GLY A C 1
ATOM 597 O O . GLY A 1 86 ? 8.469 -10.812 4.938 1 55.84 86 GLY A O 1
ATOM 598 N N . THR A 1 87 ? 6.938 -11.719 6.262 1 55.34 87 THR A N 1
ATOM 599 C CA . THR A 1 87 ? 8 -12.219 7.129 1 55.34 87 THR A CA 1
ATOM 600 C C . THR A 1 87 ? 8.891 -13.203 6.379 1 55.34 87 THR A C 1
ATOM 602 O O . THR A 1 87 ? 10.062 -13.367 6.715 1 55.34 87 THR A O 1
ATOM 605 N N . THR A 1 88 ? 8.25 -13.977 5.516 1 53.34 88 THR A N 1
ATOM 606 C CA . THR A 1 88 ? 9.133 -14.914 4.84 1 53.34 88 THR A CA 1
ATOM 607 C C . THR A 1 88 ? 10.25 -14.18 4.109 1 53.34 88 THR A C 1
ATOM 609 O O . THR A 1 88 ? 11.328 -14.734 3.889 1 53.34 88 THR A O 1
ATOM 612 N N . ALA A 1 89 ? 9.852 -12.914 3.627 1 49.78 89 ALA A N 1
ATOM 613 C CA . ALA A 1 89 ? 10.836 -12.133 2.881 1 49.78 89 ALA A CA 1
ATOM 614 C C . ALA A 1 89 ? 12.016 -11.742 3.768 1 49.78 89 ALA A C 1
ATOM 616 O O . ALA A 1 89 ? 13.117 -11.5 3.273 1 49.78 89 ALA A O 1
ATOM 617 N N . ASP A 1 90 ? 11.75 -11.406 5.086 1 47.34 90 ASP A N 1
ATOM 618 C CA . ASP A 1 90 ? 12.898 -11.031 5.898 1 47.34 90 ASP A CA 1
ATOM 619 C C . ASP A 1 90 ? 14.031 -12.047 5.754 1 47.34 90 ASP A C 1
ATOM 621 O O . ASP A 1 90 ? 15.188 -11.664 5.547 1 47.34 90 ASP A O 1
ATOM 625 N N . SER A 1 91 ? 13.734 -13.305 6.359 1 48.66 91 SER A N 1
ATOM 626 C CA . SER A 1 91 ? 14.914 -14.148 6.555 1 48.66 91 SER A CA 1
ATOM 627 C C . SER A 1 91 ? 15.203 -14.984 5.312 1 48.66 91 SER A C 1
ATOM 629 O O . SER A 1 91 ? 16.312 -15.516 5.164 1 48.66 91 SER A O 1
ATOM 631 N N . THR A 1 92 ? 14.148 -15.188 4.457 1 57.5 92 THR A N 1
ATOM 632 C CA . THR A 1 92 ? 14.484 -16.172 3.43 1 57.5 92 THR A CA 1
ATOM 633 C C . THR A 1 92 ? 14.562 -15.5 2.057 1 57.5 92 THR A C 1
ATOM 635 O O . THR A 1 92 ? 13.742 -14.641 1.733 1 57.5 92 THR A O 1
ATOM 638 N N . ALA A 1 93 ? 15.672 -15.562 1.399 1 66.88 93 ALA A N 1
ATOM 639 C CA . ALA A 1 93 ? 15.953 -15.078 0.051 1 66.88 93 ALA A CA 1
ATOM 640 C C . ALA A 1 93 ? 14.891 -15.555 -0.937 1 66.88 93 ALA A C 1
ATOM 642 O O . ALA A 1 93 ? 14.438 -16.688 -0.864 1 66.88 93 ALA A O 1
ATOM 643 N N . CYS A 1 94 ? 14.352 -14.602 -1.71 1 79.44 94 CYS A N 1
ATOM 644 C CA . CYS A 1 94 ? 13.477 -14.945 -2.828 1 79.44 94 CYS A CA 1
ATOM 645 C C . CYS A 1 94 ? 14.125 -15.992 -3.727 1 79.44 94 CYS A C 1
ATOM 647 O O . CYS A 1 94 ? 15.273 -15.836 -4.141 1 79.44 94 CYS A O 1
ATOM 649 N N . SER A 1 95 ? 13.414 -17.078 -3.877 1 84.75 95 SER A N 1
ATOM 650 C CA . SER A 1 95 ? 13.953 -18.203 -4.656 1 84.75 95 SER A CA 1
ATOM 651 C C . SER A 1 95 ? 13.859 -17.922 -6.152 1 84.75 95 SER A C 1
ATOM 653 O O . SER A 1 95 ? 14.719 -18.359 -6.922 1 84.75 95 SER A O 1
ATOM 655 N N . CYS A 1 96 ? 12.797 -17.281 -6.547 1 91 96 CYS A N 1
ATOM 656 C CA . CYS A 1 96 ? 12.562 -17.016 -7.965 1 91 96 CYS A CA 1
ATOM 657 C C . CYS A 1 96 ? 11.766 -15.727 -8.156 1 91 96 CYS A C 1
ATOM 659 O O . CYS A 1 96 ? 10.82 -15.461 -7.414 1 91 96 CYS A O 1
ATOM 661 N N . GLU A 1 97 ? 12.211 -14.883 -9.062 1 94.19 97 GLU A N 1
ATOM 662 C CA . GLU A 1 97 ? 11.5 -13.672 -9.469 1 94.19 97 GLU A CA 1
ATOM 663 C C . GLU A 1 97 ? 11.008 -13.773 -10.906 1 94.19 97 GLU A C 1
ATOM 665 O O . GLU A 1 97 ? 11.812 -13.961 -11.828 1 94.19 97 GLU A O 1
ATOM 670 N N . LEU A 1 98 ? 9.711 -13.664 -11.07 1 96.19 98 LEU A N 1
ATOM 671 C CA . LEU A 1 98 ? 9.117 -13.703 -12.406 1 96.19 98 LEU A CA 1
ATOM 672 C C . LEU A 1 98 ? 8.391 -12.398 -12.719 1 96.19 98 LEU A C 1
ATOM 674 O O . LEU A 1 98 ? 7.695 -11.852 -11.867 1 96.19 98 LEU A O 1
ATOM 678 N N . PHE A 1 99 ? 8.586 -11.859 -13.938 1 97.06 99 PHE A N 1
ATOM 679 C CA . PHE A 1 99 ? 7.863 -10.664 -14.367 1 97.06 99 PHE A CA 1
ATOM 680 C C . PHE A 1 99 ? 7.801 -10.578 -15.883 1 97.06 99 PHE A C 1
ATOM 682 O O . PHE A 1 99 ? 8.578 -11.242 -16.578 1 97.06 99 PHE A O 1
ATOM 689 N N . GLY A 1 100 ? 6.816 -9.82 -16.375 1 94.44 100 GLY A N 1
ATOM 690 C CA . GLY A 1 100 ? 6.668 -9.617 -17.812 1 94.44 100 GLY A CA 1
ATOM 691 C C . GLY A 1 100 ? 5.492 -8.727 -18.172 1 94.44 100 GLY A C 1
ATOM 692 O O . GLY A 1 100 ? 4.719 -8.328 -17.297 1 94.44 100 GLY A O 1
ATOM 693 N N . PRO A 1 101 ? 5.402 -8.406 -19.391 1 92.94 101 PRO A N 1
ATOM 694 C CA . PRO A 1 101 ? 4.258 -7.613 -19.859 1 92.94 101 PRO A CA 1
ATOM 695 C C . PRO A 1 101 ? 2.984 -8.445 -20 1 92.94 101 PRO A C 1
ATOM 697 O O . PRO A 1 101 ? 3.053 -9.664 -20.172 1 92.94 101 PRO A O 1
ATOM 700 N N . VAL A 1 102 ? 1.894 -7.73 -19.844 1 93.62 102 VAL A N 1
ATOM 701 C CA . VAL A 1 102 ? 0.643 -8.352 -20.266 1 93.62 102 VAL A CA 1
ATOM 702 C C . VAL A 1 102 ? 0.584 -8.391 -21.797 1 93.62 102 VAL A C 1
ATOM 704 O O . VAL A 1 102 ? 0.567 -7.344 -22.453 1 93.62 102 VAL A O 1
ATOM 707 N N . VAL A 1 103 ? 0.537 -9.547 -22.328 1 92.12 103 VAL A N 1
ATOM 708 C CA . VAL A 1 103 ? 0.54 -9.719 -23.781 1 92.12 103 VAL A CA 1
ATOM 709 C C . VAL A 1 103 ? -0.896 -9.773 -24.297 1 92.12 103 VAL A C 1
ATOM 711 O O . VAL A 1 103 ? -1.687 -10.617 -23.875 1 92.12 103 VAL A O 1
ATOM 714 N N . ILE A 1 104 ? -1.262 -8.922 -25.188 1 90.06 104 ILE A N 1
ATOM 715 C CA . ILE A 1 104 ? -2.631 -8.812 -25.672 1 90.06 104 ILE A CA 1
ATOM 716 C C . ILE A 1 104 ? -2.734 -9.43 -27.062 1 90.06 104 ILE A C 1
ATOM 718 O O . ILE A 1 104 ? -3.832 -9.578 -27.609 1 90.06 104 ILE A O 1
ATOM 722 N N . GLU A 1 105 ? -1.65 -9.797 -27.672 1 84.81 105 GLU A N 1
ATOM 723 C CA . GLU A 1 105 ? -1.664 -10.383 -29 1 84.81 105 GLU A CA 1
ATOM 724 C C . GLU A 1 105 ? -2.307 -11.766 -28.984 1 84.81 105 GLU A C 1
ATOM 726 O O . GLU A 1 105 ? -1.776 -12.695 -28.375 1 84.81 105 GLU A O 1
ATOM 731 N N . ASN A 1 106 ? -3.348 -11.773 -29.766 1 78.81 106 ASN A N 1
ATOM 732 C CA . ASN A 1 106 ? -4.039 -13.062 -29.844 1 78.81 106 ASN A CA 1
ATOM 733 C C . ASN A 1 106 ? -3.168 -14.117 -30.516 1 78.81 106 ASN A C 1
ATOM 735 O O . ASN A 1 106 ? -2.471 -13.836 -31.484 1 78.81 106 ASN A O 1
ATOM 739 N N . GLY A 1 107 ? -3.039 -15.266 -30.047 1 80.81 107 GLY A N 1
ATOM 740 C CA . GLY A 1 107 ? -2.285 -16.359 -30.641 1 80.81 107 GLY A CA 1
ATOM 741 C C . GLY A 1 107 ? -0.883 -16.5 -30.078 1 80.81 107 GLY A C 1
ATOM 742 O O . GLY A 1 107 ? -0.213 -17.5 -30.297 1 80.81 107 GLY A O 1
ATOM 743 N N . SER A 1 108 ? -0.458 -15.469 -29.5 1 87.38 108 SER A N 1
ATOM 744 C CA . SER A 1 108 ? 0.852 -15.586 -28.859 1 87.38 108 SER A CA 1
ATOM 745 C C . SER A 1 108 ? 0.833 -16.609 -27.734 1 87.38 108 SER A C 1
ATOM 747 O O . SER A 1 108 ? -0.102 -16.641 -26.938 1 87.38 108 SER A O 1
ATOM 749 N N . PRO A 1 109 ? 1.943 -17.438 -27.719 1 89.12 109 PRO A N 1
ATOM 750 C CA . PRO A 1 109 ? 2.002 -18.422 -26.625 1 89.12 109 PRO A CA 1
ATOM 751 C C . PRO A 1 109 ? 2.199 -17.781 -25.266 1 89.12 109 PRO A C 1
ATOM 753 O O . PRO A 1 109 ? 2 -18.438 -24.234 1 89.12 109 PRO A O 1
ATOM 756 N N . LEU A 1 110 ? 2.512 -16.516 -25.266 1 90.5 110 LEU A N 1
ATOM 757 C CA . LEU A 1 110 ? 2.777 -15.812 -24.016 1 90.5 110 LEU A CA 1
ATOM 758 C C . LEU A 1 110 ? 1.524 -15.102 -23.516 1 90.5 110 LEU A C 1
ATOM 760 O O . LEU A 1 110 ? 1.511 -14.578 -22.391 1 90.5 110 LEU A O 1
ATOM 764 N N . SER A 1 111 ? 0.546 -15.102 -24.328 1 92.94 111 SER A N 1
ATOM 765 C CA . SER A 1 111 ? -0.697 -14.438 -23.969 1 92.94 111 SER A CA 1
ATOM 766 C C . SER A 1 111 ? -1.594 -15.352 -23.141 1 92.94 111 SER A C 1
ATOM 768 O O . SER A 1 111 ? -1.783 -16.516 -23.484 1 92.94 111 SER A O 1
ATOM 770 N N . LEU A 1 112 ? -2.059 -14.805 -22.109 1 96.12 112 LEU A N 1
ATOM 771 C CA . LEU A 1 112 ? -3.045 -15.547 -21.328 1 96.12 112 LEU A CA 1
ATOM 772 C C . LEU A 1 112 ? -4.461 -15.164 -21.734 1 96.12 112 LEU A C 1
ATOM 774 O O . LEU A 1 112 ? -5.43 -15.562 -21.094 1 96.12 112 LEU A O 1
ATOM 778 N N . GLY A 1 113 ? -4.559 -14.344 -22.766 1 94.62 113 GLY A N 1
ATOM 779 C CA . GLY A 1 113 ? -5.879 -14.055 -23.312 1 94.62 113 GLY A CA 1
ATOM 780 C C . GLY A 1 113 ? -6.355 -12.648 -22.984 1 94.62 113 GLY A C 1
ATOM 781 O O . GLY A 1 113 ? -7.531 -12.328 -23.188 1 94.62 113 GLY A O 1
ATOM 782 N N . ALA A 1 114 ? -5.496 -11.758 -22.469 1 93.69 114 ALA A N 1
ATOM 783 C CA . ALA A 1 114 ? -5.887 -10.383 -22.156 1 93.69 114 ALA A CA 1
ATOM 784 C C . ALA A 1 114 ? -6.273 -9.625 -23.422 1 93.69 114 ALA A C 1
ATOM 786 O O . ALA A 1 114 ? -5.594 -9.734 -24.453 1 93.69 114 ALA A O 1
ATOM 787 N N . GLU A 1 115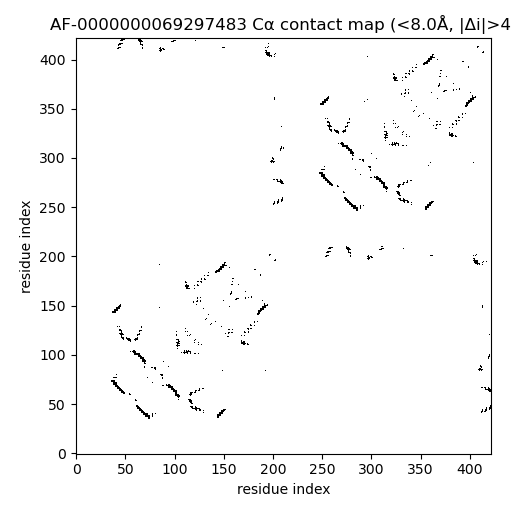 ? -7.309 -8.852 -23.297 1 89.31 115 GLU A N 1
ATOM 788 C CA . GLU A 1 115 ? -7.789 -8.07 -24.422 1 89.31 115 GLU A CA 1
ATOM 789 C C . GLU A 1 115 ? -7.219 -6.656 -24.406 1 89.31 115 GLU A C 1
ATOM 791 O O . GLU A 1 115 ? -7.148 -5.996 -25.453 1 89.31 115 GLU A O 1
ATOM 796 N N . VAL A 1 116 ? -6.922 -6.215 -23.234 1 89.69 116 VAL A N 1
ATOM 797 C CA . VAL A 1 116 ? -6.367 -4.879 -23.047 1 89.69 116 VAL A CA 1
ATOM 798 C C . VAL A 1 116 ? -5.328 -4.906 -21.938 1 89.69 116 VAL A C 1
ATOM 800 O O . VAL A 1 116 ? -5.312 -5.828 -21.109 1 89.69 116 VAL A O 1
ATOM 803 N N . GLY A 1 117 ? -4.441 -3.92 -22.047 1 89.75 117 GLY A N 1
ATOM 804 C CA . GLY A 1 117 ? -3.58 -3.67 -20.906 1 89.75 117 GLY A CA 1
ATOM 805 C C . GLY A 1 117 ? -4.211 -2.748 -19.875 1 89.75 117 GLY A C 1
ATOM 806 O O . GLY A 1 117 ? -4.621 -1.633 -20.203 1 89.75 117 GLY A O 1
ATOM 807 N N . SER A 1 118 ? -4.383 -3.215 -18.719 1 89.75 118 SER A N 1
ATOM 808 C CA . SER A 1 118 ? -4.922 -2.455 -17.594 1 89.75 118 SER A CA 1
ATOM 809 C C . SER A 1 118 ? -4.418 -2.998 -16.266 1 89.75 118 SER A C 1
ATOM 811 O O . SER A 1 118 ? -3.76 -4.039 -16.219 1 89.75 118 SER A O 1
ATOM 813 N N . ASN A 1 119 ? -4.68 -2.219 -15.242 1 89.06 119 ASN A N 1
ATOM 814 C CA . ASN A 1 119 ? -4.312 -2.729 -13.922 1 89.06 119 ASN A CA 1
ATOM 815 C C . ASN A 1 119 ? -4.984 -4.066 -13.633 1 89.06 119 ASN A C 1
ATOM 817 O O . ASN A 1 119 ? -4.332 -5.004 -13.164 1 89.06 119 ASN A O 1
ATOM 821 N N . ASN A 1 120 ? -6.223 -4.168 -14.039 1 92.5 120 ASN A N 1
ATOM 822 C CA . ASN A 1 120 ? -6.969 -5.391 -13.773 1 92.5 120 ASN A CA 1
ATOM 823 C C . ASN A 1 120 ? -6.379 -6.582 -14.523 1 92.5 120 ASN A C 1
ATOM 825 O O . ASN A 1 120 ? -6.27 -7.676 -13.969 1 92.5 120 ASN A O 1
ATOM 829 N N . THR A 1 121 ? -5.98 -6.332 -15.75 1 94.81 121 THR A N 1
ATOM 830 C CA . THR A 1 121 ? -5.414 -7.438 -16.516 1 94.81 121 THR A CA 1
ATOM 831 C C . THR A 1 121 ? -4.023 -7.793 -16 1 94.81 121 THR A C 1
ATOM 833 O O . THR A 1 121 ? -3.611 -8.953 -16.062 1 94.81 121 THR A O 1
ATOM 836 N N . GLY A 1 122 ? -3.293 -6.805 -15.5 1 95.75 122 GLY A N 1
ATOM 837 C CA . GLY A 1 122 ? -2.023 -7.09 -14.852 1 95.75 122 GLY A CA 1
ATOM 838 C C . GLY A 1 122 ? -2.17 -7.961 -13.617 1 95.75 122 GLY A C 1
ATOM 839 O O . GLY A 1 122 ? -1.452 -8.953 -13.461 1 95.75 122 GLY A O 1
ATOM 840 N N . GLU A 1 123 ? -3.104 -7.57 -12.773 1 96.06 123 GLU A N 1
ATOM 841 C CA . GLU A 1 123 ? -3.367 -8.297 -11.539 1 96.06 123 GLU A CA 1
ATOM 842 C C . GLU A 1 123 ? -3.809 -9.734 -11.828 1 96.06 123 GLU A C 1
ATOM 844 O O . GLU A 1 123 ? -3.311 -10.672 -11.211 1 96.06 123 GLU A O 1
ATOM 849 N N . LEU A 1 124 ? -4.668 -9.914 -12.742 1 97.75 124 LEU A N 1
ATOM 850 C CA . LEU A 1 124 ? -5.164 -11.25 -13.07 1 97.75 124 LEU A CA 1
ATOM 851 C C . LEU A 1 124 ? -4.078 -12.078 -13.742 1 97.75 124 LEU A C 1
ATOM 853 O O . LEU A 1 124 ? -3.932 -13.266 -13.453 1 97.75 124 LEU A O 1
ATOM 857 N N . SER A 1 125 ? -3.342 -11.461 -14.625 1 97.62 125 SER A N 1
ATOM 858 C CA . SER A 1 125 ? -2.236 -12.148 -15.273 1 97.62 125 SER A CA 1
ATOM 859 C C . SER A 1 125 ? -1.199 -12.617 -14.258 1 97.62 125 SER A C 1
ATOM 861 O O . SER A 1 125 ? -0.61 -13.688 -14.422 1 97.62 125 SER A O 1
ATOM 863 N N . SER A 1 126 ? -0.948 -11.82 -13.242 1 98.56 126 SER A N 1
ATOM 864 C CA . SER A 1 126 ? 0.046 -12.203 -12.242 1 98.56 126 SER A CA 1
ATOM 865 C C . SER A 1 126 ? -0.364 -13.484 -11.516 1 98.56 126 SER A C 1
ATOM 867 O O . SER A 1 126 ? 0.477 -14.336 -11.234 1 98.56 126 SER A O 1
ATOM 869 N N . ILE A 1 127 ? -1.609 -13.625 -11.25 1 98.62 127 ILE A N 1
ATOM 870 C CA . ILE A 1 127 ? -2.105 -14.859 -10.656 1 98.62 127 ILE A CA 1
ATOM 871 C C . ILE A 1 127 ? -1.935 -16.016 -11.633 1 98.62 127 ILE A C 1
ATOM 873 O O . ILE A 1 127 ? -1.47 -17.094 -11.258 1 98.62 127 ILE A O 1
ATOM 877 N N . GLY A 1 128 ? -2.303 -15.789 -12.875 1 98.62 128 GLY A N 1
ATOM 878 C CA . GLY A 1 128 ? -2.117 -16.812 -13.898 1 98.62 128 GLY A CA 1
ATOM 879 C C . GLY A 1 128 ? -0.681 -17.281 -14.016 1 98.62 128 GLY A C 1
ATOM 880 O O . GLY A 1 128 ? -0.424 -18.484 -14.094 1 98.62 128 GLY A O 1
ATOM 881 N N . GLU A 1 129 ? 0.207 -16.328 -14.039 1 98.44 129 GLU A N 1
ATOM 882 C CA . GLU A 1 129 ? 1.623 -16.641 -14.18 1 98.44 129 GLU A CA 1
ATOM 883 C C . GLU A 1 129 ? 2.137 -17.406 -12.961 1 98.44 129 GLU A C 1
ATOM 885 O O . GLU A 1 129 ? 2.98 -18.297 -13.094 1 98.44 129 GLU A O 1
ATOM 890 N N . ALA A 1 130 ? 1.683 -17.078 -11.805 1 98.44 130 ALA A N 1
ATOM 891 C CA . ALA A 1 130 ? 2.02 -17.828 -10.602 1 98.44 130 ALA A CA 1
ATOM 892 C C . ALA A 1 130 ? 1.539 -19.266 -10.711 1 98.44 130 ALA A C 1
ATOM 894 O O . ALA A 1 130 ? 2.271 -20.203 -10.359 1 98.44 130 ALA A O 1
ATOM 895 N N . LEU A 1 131 ? 0.354 -19.453 -11.195 1 98.56 131 LEU A N 1
ATOM 896 C CA . LEU A 1 131 ? -0.221 -20.797 -11.344 1 98.56 131 LEU A CA 1
ATOM 897 C C . LEU A 1 131 ? 0.536 -21.594 -12.391 1 98.56 131 LEU A C 1
ATOM 899 O O . LEU A 1 131 ? 0.774 -22.797 -12.211 1 98.56 131 LEU A O 1
ATOM 903 N N . LEU A 1 132 ? 0.875 -20.938 -13.461 1 98.12 132 LEU A N 1
ATOM 904 C CA . LEU A 1 132 ? 1.676 -21.609 -14.492 1 98.12 132 LEU A CA 1
ATOM 905 C C . LEU A 1 132 ? 3 -22.094 -13.914 1 98.12 132 LEU A C 1
ATOM 907 O O . LEU A 1 132 ? 3.422 -23.219 -14.188 1 98.12 132 LEU A O 1
ATOM 911 N N . TRP A 1 133 ? 3.621 -21.266 -13.117 1 97.56 133 TRP A N 1
ATOM 912 C CA . TRP A 1 133 ? 4.879 -21.656 -12.492 1 97.56 133 TRP A CA 1
ATOM 913 C C . TRP A 1 133 ? 4.684 -22.859 -11.578 1 97.56 133 TRP A C 1
ATOM 915 O O . TRP A 1 133 ? 5.48 -23.797 -11.594 1 97.56 133 TRP A O 1
ATOM 925 N N . LEU A 1 134 ? 3.674 -22.844 -10.812 1 97 134 LEU A N 1
ATOM 926 C CA . LEU A 1 134 ? 3.383 -23.938 -9.891 1 97 134 LEU A CA 1
ATOM 927 C C . LEU A 1 134 ? 3.127 -25.234 -10.656 1 97 134 LEU A C 1
ATOM 929 O O . LEU A 1 134 ? 3.525 -26.312 -10.211 1 97 134 LEU A O 1
ATOM 933 N N . ARG A 1 135 ? 2.439 -25.125 -11.711 1 96.88 135 ARG A N 1
ATOM 934 C CA . ARG A 1 135 ? 2.068 -26.297 -12.5 1 96.88 135 ARG A CA 1
ATOM 935 C C . ARG A 1 135 ? 3.281 -26.875 -13.219 1 96.88 135 ARG A C 1
ATOM 937 O O . ARG A 1 135 ? 3.492 -28.094 -13.203 1 96.88 135 ARG A O 1
ATOM 944 N N . ASP A 1 136 ? 4.078 -25.984 -13.781 1 95.88 136 ASP A N 1
ATOM 945 C CA . ASP A 1 136 ? 5.02 -26.453 -14.797 1 95.88 136 ASP A CA 1
ATOM 946 C C . ASP A 1 136 ? 6.457 -26.391 -14.289 1 95.88 136 ASP A C 1
ATOM 948 O O . ASP A 1 136 ? 7.328 -27.109 -14.766 1 95.88 136 ASP A O 1
ATOM 952 N N . GLU A 1 137 ? 6.75 -25.484 -13.367 1 94.62 137 GLU A N 1
ATOM 953 C CA . GLU A 1 137 ? 8.156 -25.156 -13.148 1 94.62 137 GLU A CA 1
ATOM 954 C C . GLU A 1 137 ? 8.578 -25.438 -11.711 1 94.62 137 GLU A C 1
ATOM 956 O O . GLU A 1 137 ? 9.766 -25.641 -11.438 1 94.62 137 GLU A O 1
ATOM 961 N N . ALA A 1 138 ? 7.672 -25.391 -10.734 1 92.88 138 ALA A N 1
ATOM 962 C CA . ALA A 1 138 ? 8.016 -25.547 -9.328 1 92.88 138 ALA A CA 1
ATOM 963 C C . ALA A 1 138 ? 8.781 -26.844 -9.094 1 92.88 138 ALA A C 1
ATOM 965 O O . ALA A 1 138 ? 8.289 -27.922 -9.406 1 92.88 138 ALA A O 1
ATOM 966 N N . PRO A 1 139 ? 9.969 -26.75 -8.562 1 89 139 PRO A N 1
ATOM 967 C CA . PRO A 1 139 ? 10.734 -27.969 -8.273 1 89 139 PRO A CA 1
ATOM 968 C C . PRO A 1 139 ? 10.188 -28.734 -7.07 1 89 139 PRO A C 1
ATOM 970 O O . PRO A 1 139 ? 9.422 -28.172 -6.277 1 89 139 PRO A O 1
ATOM 973 N N . GLY A 1 140 ? 10.602 -30.016 -6.949 1 83.38 140 GLY A N 1
ATOM 974 C CA . GLY A 1 140 ? 10.203 -30.812 -5.805 1 83.38 140 GLY A CA 1
ATOM 975 C C . GLY A 1 140 ? 8.906 -31.562 -6.02 1 83.38 140 GLY A C 1
ATOM 976 O O . GLY A 1 140 ? 8.508 -31.812 -7.16 1 83.38 140 GLY A O 1
ATOM 977 N N . PRO A 1 141 ? 8.336 -32 -4.926 1 86.81 141 PRO A N 1
ATOM 978 C CA . PRO A 1 141 ? 7.113 -32.812 -5.055 1 86.81 141 PRO A CA 1
ATOM 979 C C . PRO A 1 141 ? 5.969 -32 -5.691 1 86.81 141 PRO A C 1
ATOM 981 O O . PRO A 1 141 ? 5.719 -30.859 -5.312 1 86.81 141 PRO A O 1
ATOM 984 N N . LYS A 1 142 ? 5.27 -32.656 -6.586 1 86.5 142 LYS A N 1
ATOM 985 C CA . LYS A 1 142 ? 4.211 -31.984 -7.352 1 86.5 142 LYS A CA 1
ATOM 986 C C . LYS A 1 142 ? 3.01 -31.672 -6.465 1 86.5 142 LYS A C 1
ATOM 988 O O . LYS A 1 142 ? 2.199 -30.797 -6.801 1 86.5 142 LYS A O 1
ATOM 993 N N . ASN A 1 143 ? 3.002 -32.312 -5.348 1 90.38 143 ASN A N 1
ATOM 994 C CA . ASN A 1 143 ? 1.841 -32.094 -4.488 1 90.38 143 ASN A CA 1
ATOM 995 C C . ASN A 1 143 ? 2.158 -31.172 -3.324 1 90.38 143 ASN A C 1
ATOM 997 O O . ASN A 1 143 ? 1.37 -31.047 -2.385 1 90.38 143 ASN A O 1
ATOM 1001 N N . ALA A 1 144 ? 3.346 -30.578 -3.426 1 90.75 144 ALA A N 1
ATOM 1002 C CA . ALA A 1 144 ? 3.668 -29.609 -2.385 1 90.75 144 ALA A CA 1
ATOM 1003 C C . ALA A 1 144 ? 2.643 -28.469 -2.352 1 90.75 144 ALA A C 1
ATOM 1005 O O . ALA A 1 144 ? 2.246 -27.953 -3.398 1 90.75 144 ALA A O 1
ATOM 1006 N N . SER A 1 145 ? 2.242 -28.109 -1.159 1 92.88 145 SER A N 1
ATOM 1007 C CA . SER A 1 145 ? 1.239 -27.047 -1.01 1 92.88 145 SER A CA 1
ATOM 1008 C C . SER A 1 145 ? 1.792 -25.703 -1.435 1 92.88 145 SER A C 1
ATOM 1010 O O . SER A 1 145 ? 3.008 -25.516 -1.529 1 92.88 145 SER A O 1
ATOM 1012 N N . ALA A 1 146 ? 0.879 -24.781 -1.754 1 93.44 146 ALA A N 1
ATOM 1013 C CA . ALA A 1 146 ? 1.28 -23.422 -2.131 1 93.44 146 ALA A CA 1
ATOM 1014 C C . ALA A 1 146 ? 0.303 -22.391 -1.578 1 93.44 146 ALA A C 1
ATOM 1016 O O . ALA A 1 146 ? -0.895 -22.656 -1.463 1 93.44 146 ALA A O 1
ATOM 1017 N N . VAL A 1 147 ? 0.897 -21.266 -1.171 1 93.38 147 VAL A N 1
ATOM 1018 C CA . VAL A 1 147 ? 0.102 -20.094 -0.808 1 93.38 147 VAL A CA 1
ATOM 1019 C C . VAL A 1 147 ? 0.445 -18.922 -1.731 1 93.38 147 VAL A C 1
ATOM 1021 O O . VAL A 1 147 ? 1.62 -18.625 -1.945 1 93.38 147 VAL A O 1
ATOM 1024 N N . ILE A 1 148 ? -0.601 -18.359 -2.26 1 95.25 148 ILE A N 1
ATOM 1025 C CA . ILE A 1 148 ? -0.428 -17.172 -3.104 1 95.25 148 ILE A CA 1
ATOM 1026 C C . ILE A 1 148 ? -0.995 -15.953 -2.398 1 95.25 148 ILE A C 1
ATOM 1028 O O . ILE A 1 148 ? -2.191 -15.891 -2.105 1 95.25 148 ILE A O 1
ATOM 1032 N N . TYR A 1 149 ? -0.096 -15 -2.158 1 93.5 149 TYR A N 1
ATOM 1033 C CA . TYR A 1 149 ? -0.513 -13.727 -1.584 1 93.5 149 TYR A CA 1
ATOM 1034 C C . TYR A 1 149 ? -0.823 -12.711 -2.678 1 93.5 149 TYR A C 1
ATOM 1036 O O . TYR A 1 149 ? 0.003 -12.469 -3.561 1 93.5 149 TYR A O 1
ATOM 1044 N N . TYR A 1 150 ? -1.979 -12.102 -2.588 1 94.38 150 TYR A N 1
ATOM 1045 C CA . TYR A 1 150 ? -2.477 -11.148 -3.576 1 94.38 150 TYR A CA 1
ATOM 1046 C C . TYR A 1 150 ? -3.01 -9.891 -2.904 1 94.38 150 TYR A C 1
ATOM 1048 O O . TYR A 1 150 ? -3.396 -9.922 -1.734 1 94.38 150 TYR A O 1
ATOM 1056 N N . ASP A 1 151 ? -3.051 -8.789 -3.674 1 91.31 151 ASP A N 1
ATOM 1057 C CA . ASP A 1 151 ? -3.643 -7.602 -3.07 1 91.31 151 ASP A CA 1
ATOM 1058 C C . ASP A 1 151 ? -4.922 -7.195 -3.797 1 91.31 151 ASP A C 1
ATOM 1060 O O . ASP A 1 151 ? -5.688 -6.363 -3.303 1 91.31 151 ASP A O 1
ATOM 1064 N N . SER A 1 152 ? -5.211 -7.676 -4.973 1 93.19 152 SER A N 1
ATOM 1065 C CA . SER A 1 152 ? -6.418 -7.379 -5.734 1 93.19 152 SER A CA 1
ATOM 1066 C C . SER A 1 152 ? -7.496 -8.43 -5.496 1 93.19 152 SER A C 1
ATOM 1068 O O . SER A 1 152 ? -7.48 -9.5 -6.109 1 93.19 152 SER A O 1
ATOM 1070 N N . GLU A 1 153 ? -8.484 -8.016 -4.684 1 93.75 153 GLU A N 1
ATOM 1071 C CA . GLU A 1 153 ? -9.594 -8.93 -4.43 1 93.75 153 GLU A CA 1
ATOM 1072 C C . GLU A 1 153 ? -10.359 -9.234 -5.715 1 93.75 153 GLU A C 1
ATOM 1074 O O . GLU A 1 153 ? -10.836 -10.352 -5.906 1 93.75 153 GLU A O 1
ATOM 1079 N N . TYR A 1 154 ? -10.344 -8.25 -6.508 1 92.5 154 TYR A N 1
ATOM 1080 C CA . TYR A 1 154 ? -11 -8.461 -7.793 1 92.5 154 TYR A CA 1
ATOM 1081 C C . TYR A 1 154 ? -10.367 -9.617 -8.547 1 92.5 154 TYR A C 1
ATOM 1083 O O . TYR A 1 154 ? -11.062 -10.555 -8.953 1 92.5 154 TYR A O 1
ATOM 1091 N N . ALA A 1 155 ? -9.117 -9.625 -8.734 1 96.75 155 ALA A N 1
ATOM 1092 C CA . ALA A 1 155 ? -8.398 -10.648 -9.492 1 96.75 155 ALA A CA 1
ATOM 1093 C C . ALA A 1 155 ? -8.562 -12.023 -8.852 1 96.75 155 ALA A C 1
ATOM 1095 O O . ALA A 1 155 ? -8.789 -13.016 -9.547 1 96.75 155 ALA A O 1
ATOM 1096 N N . ALA A 1 156 ? -8.477 -12.047 -7.559 1 97.81 156 ALA A N 1
ATOM 1097 C CA . ALA A 1 156 ? -8.609 -13.32 -6.848 1 97.81 156 ALA A CA 1
ATOM 1098 C C . ALA A 1 156 ? -10.008 -13.898 -7.02 1 97.81 156 ALA A C 1
ATOM 1100 O O . ALA A 1 156 ? -10.164 -15.102 -7.234 1 97.81 156 ALA A O 1
ATOM 1101 N N . ASN A 1 157 ? -10.992 -13.047 -6.941 1 97.81 157 ASN A N 1
ATOM 1102 C CA . ASN A 1 157 ? -12.367 -13.5 -7.078 1 97.81 157 ASN A CA 1
ATOM 1103 C C . ASN A 1 157 ? -12.656 -14 -8.492 1 97.81 157 ASN A C 1
ATOM 1105 O O . ASN A 1 157 ? -13.391 -14.969 -8.672 1 97.81 157 ASN A O 1
ATOM 1109 N N . ILE A 1 158 ? -12.094 -13.32 -9.43 1 97.5 158 ILE A N 1
ATOM 1110 C CA . ILE A 1 158 ? -12.258 -13.773 -10.812 1 97.5 158 ILE A CA 1
ATOM 1111 C C . ILE A 1 158 ? -11.562 -15.125 -10.992 1 97.5 158 ILE A C 1
ATOM 1113 O O . ILE A 1 158 ? -12.141 -16.062 -11.555 1 97.5 158 ILE A O 1
ATOM 1117 N N . ALA A 1 159 ? -10.328 -15.242 -10.5 1 98.19 159 ALA A N 1
ATOM 1118 C CA . ALA A 1 159 ? -9.523 -16.453 -10.664 1 98.19 159 ALA A CA 1
ATOM 1119 C C . ALA A 1 159 ? -10.234 -17.656 -10.055 1 98.19 159 ALA A C 1
ATOM 1121 O O . ALA A 1 159 ? -10.117 -18.781 -10.578 1 98.19 159 ALA A O 1
ATOM 1122 N N . THR A 1 160 ? -10.992 -17.531 -8.992 1 97.62 160 THR A N 1
ATOM 1123 C CA . THR A 1 160 ? -11.609 -18.625 -8.258 1 97.62 160 THR A CA 1
ATOM 1124 C C . THR A 1 160 ? -13.086 -18.766 -8.625 1 97.62 160 THR A C 1
ATOM 1126 O O . THR A 1 160 ? -13.82 -19.531 -8 1 97.62 160 THR A O 1
ATOM 1129 N N . ARG A 1 161 ? -13.617 -17.953 -9.508 1 96.25 161 ARG A N 1
ATOM 1130 C CA . ARG A 1 161 ? -14.977 -17.953 -10.047 1 96.25 161 ARG A CA 1
ATOM 1131 C C . ARG A 1 161 ? -15.984 -17.5 -9 1 96.25 161 ARG A C 1
ATOM 1133 O O . ARG A 1 161 ? -17.172 -17.797 -9.086 1 96.25 161 ARG A O 1
ATOM 1140 N N . ARG A 1 162 ? -15.5 -16.844 -7.996 1 95.56 162 ARG A N 1
ATOM 1141 C CA . ARG A 1 162 ? -16.422 -16.281 -7.012 1 95.56 162 ARG A CA 1
ATOM 1142 C C . ARG A 1 162 ? -17.203 -15.117 -7.605 1 95.56 162 ARG A C 1
ATOM 1144 O O . ARG A 1 162 ? -18.344 -14.867 -7.207 1 95.56 162 ARG A O 1
ATOM 1151 N N . HIS A 1 163 ? -16.625 -14.383 -8.562 1 95.06 163 HIS A N 1
ATOM 1152 C CA . HIS A 1 163 ? -17.266 -13.328 -9.336 1 95.06 163 HIS A CA 1
ATOM 1153 C C . HIS A 1 163 ? -17.188 -13.617 -10.836 1 95.06 163 HIS A C 1
ATOM 1155 O O . HIS A 1 163 ? -16.219 -14.211 -11.305 1 95.06 163 HIS A O 1
ATOM 1161 N N . LYS A 1 164 ? -18.188 -13.188 -11.461 1 94.62 164 LYS A N 1
ATOM 1162 C CA . LYS A 1 164 ? -18.219 -13.344 -12.914 1 94.62 164 LYS A CA 1
ATOM 1163 C C . LYS A 1 164 ? -17.453 -12.211 -13.602 1 94.62 164 LYS A C 1
ATOM 1165 O O . LYS A 1 164 ? -17.656 -11.039 -13.273 1 94.62 164 LYS A O 1
ATOM 1170 N N . ALA A 1 165 ? -16.625 -12.586 -14.477 1 93.56 165 ALA A N 1
ATOM 1171 C CA . ALA A 1 165 ? -15.922 -11.578 -15.258 1 93.56 165 ALA A CA 1
ATOM 1172 C C . ALA A 1 165 ? -16.828 -10.984 -16.328 1 93.56 165 ALA A C 1
ATOM 1174 O O . ALA A 1 165 ? -17.578 -11.703 -16.984 1 93.56 165 ALA A O 1
ATOM 1175 N N . HIS A 1 166 ? -16.75 -9.711 -16.469 1 92.38 166 HIS A N 1
ATOM 1176 C CA . HIS A 1 166 ? -17.547 -9.047 -17.5 1 92.38 166 HIS A CA 1
ATOM 1177 C C . HIS A 1 166 ? -16.672 -8.555 -18.641 1 92.38 166 HIS A C 1
ATOM 1179 O O . HIS A 1 166 ? -17.172 -8.234 -19.719 1 92.38 166 HIS A O 1
ATOM 1185 N N . LYS A 1 167 ? -15.484 -8.375 -18.422 1 90.62 167 LYS A N 1
ATOM 1186 C CA . LYS A 1 167 ? -14.469 -7.996 -19.391 1 90.62 167 LYS A CA 1
ATOM 1187 C C . LYS A 1 167 ? -13.281 -8.945 -19.359 1 90.62 167 LYS A C 1
ATOM 1189 O O . LYS A 1 167 ? -13.148 -9.742 -18.422 1 90.62 167 LYS A O 1
ATOM 1194 N N . ASN A 1 168 ? -12.477 -8.914 -20.438 1 92.31 168 ASN A N 1
ATOM 1195 C CA . ASN A 1 168 ? -11.305 -9.781 -20.5 1 92.31 168 ASN A CA 1
ATOM 1196 C C . ASN A 1 168 ? -11.664 -11.234 -20.219 1 92.31 168 ASN A C 1
ATOM 1198 O O . ASN A 1 168 ? -11.031 -11.891 -19.391 1 92.31 168 ASN A O 1
ATOM 1202 N N . LEU A 1 169 ? -12.641 -11.734 -20.922 1 95 169 LEU A N 1
ATOM 1203 C CA . LEU A 1 169 ? -13.266 -13.031 -20.656 1 95 169 LEU A CA 1
ATOM 1204 C C . LEU A 1 169 ? -12.297 -14.172 -20.938 1 95 169 LEU A C 1
ATOM 1206 O O . LEU A 1 169 ? -12.258 -15.156 -20.203 1 95 169 LEU A O 1
ATOM 1210 N N . LEU A 1 170 ? -11.594 -14.055 -22.016 1 95.62 170 LEU A N 1
ATOM 1211 C CA . LEU A 1 170 ? -10.648 -15.109 -22.344 1 95.62 170 LEU A CA 1
ATOM 1212 C C . LEU A 1 170 ? -9.57 -15.234 -21.281 1 95.62 170 LEU A C 1
ATOM 1214 O O . LEU A 1 170 ? -9.203 -16.344 -20.891 1 95.62 170 LEU A O 1
ATOM 1218 N N . LEU A 1 171 ? -9.055 -14.125 -20.844 1 96.81 171 LEU A N 1
ATOM 1219 C CA . LEU A 1 171 ? -8.078 -14.141 -19.75 1 96.81 171 LEU A CA 1
ATOM 1220 C C . LEU A 1 171 ? -8.664 -14.773 -18.5 1 96.81 171 LEU A C 1
ATOM 1222 O O . LEU A 1 171 ? -8.023 -15.617 -17.875 1 96.81 171 LEU A O 1
ATOM 1226 N N . ALA A 1 172 ? -9.82 -14.336 -18.172 1 97.88 172 ALA A N 1
ATOM 1227 C CA . ALA A 1 172 ? -10.492 -14.883 -17 1 97.88 172 ALA A CA 1
ATOM 1228 C C . ALA A 1 172 ? -10.633 -16.391 -17.109 1 97.88 172 ALA A C 1
ATOM 1230 O O . ALA A 1 172 ? -10.312 -17.125 -16.156 1 97.88 172 ALA A O 1
ATOM 1231 N N . GLU A 1 173 ? -11.07 -16.844 -18.203 1 97.75 173 GLU A N 1
ATOM 1232 C CA . GLU A 1 173 ? -11.266 -18.281 -18.422 1 97.75 173 GLU A CA 1
ATOM 1233 C C . GLU A 1 173 ? -9.953 -19.031 -18.297 1 97.75 173 GLU A C 1
ATOM 1235 O O . GLU A 1 173 ? -9.898 -20.109 -17.703 1 97.75 173 GLU A O 1
ATOM 1240 N N . THR A 1 174 ? -8.977 -18.5 -18.938 1 97.75 174 THR A N 1
ATOM 1241 C CA . THR A 1 174 ? -7.66 -19.125 -18.891 1 97.75 174 THR A CA 1
ATOM 1242 C C . THR A 1 174 ? -7.172 -19.281 -17.453 1 97.75 174 THR 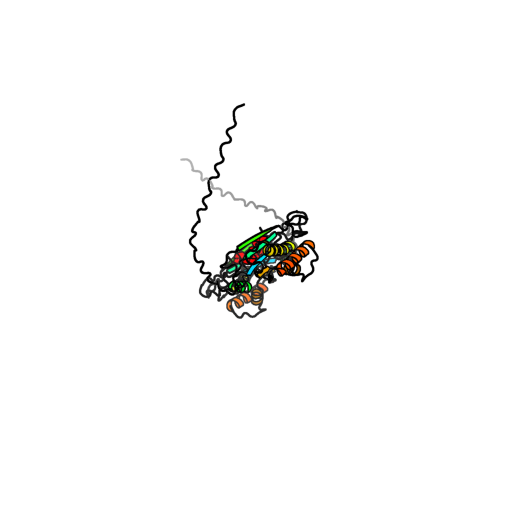A C 1
ATOM 1244 O O . THR A 1 174 ? -6.73 -20.359 -17.062 1 97.75 174 THR A O 1
ATOM 1247 N N . VAL A 1 175 ? -7.238 -18.219 -16.656 1 98.56 175 VAL A N 1
ATOM 1248 C CA . VAL A 1 175 ? -6.746 -18.219 -15.289 1 98.56 175 VAL A CA 1
ATOM 1249 C C . VAL A 1 175 ? -7.598 -19.156 -14.438 1 98.56 175 VAL A C 1
ATOM 1251 O O . VAL A 1 175 ? -7.074 -19.875 -13.586 1 98.56 175 VAL A O 1
ATOM 1254 N N . GLN A 1 176 ? -8.875 -19.188 -14.703 1 98.56 176 GLN A N 1
ATOM 1255 C CA . GLN A 1 176 ? -9.773 -20.094 -13.984 1 98.56 176 GLN A CA 1
ATOM 1256 C C . GLN A 1 176 ? -9.438 -21.547 -14.273 1 98.56 176 GLN A C 1
ATOM 1258 O O . GLN A 1 176 ? -9.461 -22.391 -13.367 1 98.56 176 GLN A O 1
ATOM 1263 N N . LYS A 1 177 ? -9.188 -21.844 -15.477 1 98.38 177 LYS A N 1
ATOM 1264 C CA . LYS A 1 177 ? -8.773 -23.188 -15.852 1 98.38 177 LYS A CA 1
ATOM 1265 C C . LYS A 1 177 ? -7.465 -23.578 -15.164 1 98.38 177 LYS A C 1
ATOM 1267 O O . LYS A 1 177 ? -7.328 -24.688 -14.648 1 98.38 177 LYS A O 1
ATOM 1272 N N . LEU A 1 178 ? -6.551 -22.641 -15.203 1 98.5 178 LEU A N 1
ATOM 1273 C CA . LEU A 1 178 ? -5.277 -22.891 -14.539 1 98.5 178 LEU A CA 1
ATOM 1274 C C . LEU A 1 178 ? -5.48 -23.156 -13.055 1 98.5 178 LEU A C 1
ATOM 1276 O O . LEU A 1 178 ? -4.859 -24.062 -12.492 1 98.5 178 LEU A O 1
ATOM 1280 N N . TRP A 1 179 ? -6.297 -22.328 -12.445 1 98.44 179 TRP A N 1
ATOM 1281 C CA . TRP A 1 179 ? -6.617 -22.484 -11.031 1 98.44 179 TRP A CA 1
ATOM 1282 C C . TRP A 1 179 ? -7.141 -23.891 -10.742 1 98.44 179 TRP A C 1
ATOM 1284 O O . TRP A 1 179 ? -6.656 -24.578 -9.836 1 98.44 179 TRP A O 1
ATOM 1294 N N . ALA A 1 180 ? -8.062 -24.359 -11.555 1 98 180 ALA A N 1
ATOM 1295 C CA . ALA A 1 180 ? -8.656 -25.688 -11.391 1 98 180 ALA A CA 1
ATOM 1296 C C . ALA A 1 180 ? -7.617 -26.781 -11.594 1 98 180 ALA A C 1
ATOM 1298 O O . ALA A 1 180 ? -7.566 -27.75 -10.836 1 98 180 ALA A O 1
ATOM 1299 N N . GLU A 1 181 ? -6.816 -26.625 -12.578 1 97.81 181 GLU A N 1
ATOM 1300 C CA . GLU A 1 181 ? -5.812 -27.625 -12.906 1 97.81 181 GLU A CA 1
ATOM 1301 C C . GLU A 1 181 ? -4.781 -27.766 -11.797 1 97.81 181 GLU A C 1
ATOM 1303 O O . GLU A 1 181 ? -4.445 -28.891 -11.383 1 97.81 181 GLU A O 1
ATOM 1308 N N . VAL A 1 182 ? -4.305 -26.656 -11.32 1 98 182 VAL A N 1
ATOM 1309 C CA . VAL A 1 182 ? -3.256 -26.688 -10.312 1 98 182 VAL A CA 1
ATOM 1310 C C . VAL A 1 182 ? -3.814 -27.234 -9 1 98 182 VAL A C 1
ATOM 1312 O O . VAL A 1 182 ? -3.137 -28 -8.297 1 98 182 VAL A O 1
ATOM 1315 N N . ARG A 1 183 ? -5.039 -26.922 -8.719 1 97.19 183 ARG A N 1
ATOM 1316 C CA . ARG A 1 183 ? -5.652 -27.359 -7.473 1 97.19 183 ARG A CA 1
ATOM 1317 C C . ARG A 1 183 ? -5.879 -28.875 -7.477 1 97.19 183 ARG A C 1
ATOM 1319 O O . ARG A 1 183 ? -6.004 -29.484 -6.418 1 97.19 183 ARG A O 1
ATOM 1326 N N . LYS A 1 184 ? -5.926 -29.484 -8.594 1 96.62 184 LYS A N 1
ATOM 1327 C CA . LYS A 1 184 ? -6.012 -30.938 -8.688 1 96.62 184 LYS A CA 1
ATOM 1328 C C . LYS A 1 184 ? -4.688 -31.594 -8.32 1 96.62 184 LYS A C 1
ATOM 1330 O O . LYS A 1 184 ? -4.66 -32.75 -7.863 1 96.62 184 LYS A O 1
ATOM 1335 N N . GLN A 1 185 ? -3.615 -30.859 -8.484 1 94.81 185 GLN A N 1
ATOM 1336 C CA . GLN A 1 185 ? -2.275 -31.406 -8.297 1 94.81 185 GLN A CA 1
ATOM 1337 C C . GLN A 1 185 ? -1.767 -31.141 -6.883 1 94.81 185 GLN A C 1
ATOM 1339 O O . GLN A 1 185 ? -0.98 -31.922 -6.34 1 94.81 185 GLN A O 1
ATOM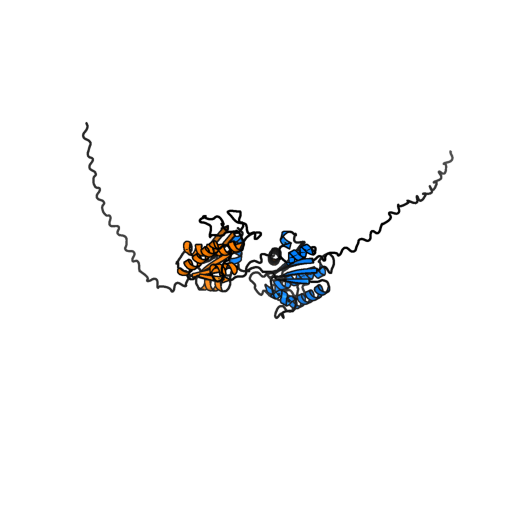 1344 N N . ARG A 1 186 ? -2.146 -30.031 -6.348 1 94.38 186 ARG A N 1
ATOM 1345 C CA . ARG A 1 186 ? -1.627 -29.609 -5.051 1 94.38 186 ARG A CA 1
ATOM 1346 C C . ARG A 1 186 ? -2.617 -28.688 -4.34 1 94.38 186 ARG A C 1
ATOM 1348 O O . ARG A 1 186 ? -3.41 -28 -4.984 1 94.38 186 ARG A O 1
ATOM 1355 N N . PRO A 1 187 ? -2.541 -28.688 -2.998 1 94.56 187 PRO A N 1
ATOM 1356 C CA . PRO A 1 187 ? -3.326 -27.672 -2.289 1 94.56 187 PRO A CA 1
ATOM 1357 C C . PRO A 1 187 ? -2.822 -26.266 -2.543 1 94.56 187 PRO A C 1
ATOM 1359 O O . PRO A 1 187 ? -1.625 -26 -2.408 1 94.56 187 PRO A O 1
ATOM 1362 N N . VAL A 1 188 ? -3.691 -25.359 -3.012 1 96.06 188 VAL A N 1
ATOM 1363 C CA . VAL A 1 188 ? -3.336 -23.969 -3.252 1 96.06 188 VAL A CA 1
ATOM 1364 C C . VAL A 1 188 ? -4.301 -23.047 -2.502 1 96.06 188 VAL A C 1
ATOM 1366 O O . VAL A 1 188 ? -5.52 -23.203 -2.609 1 96.06 188 VAL A O 1
ATOM 1369 N N . GLU A 1 189 ? -3.754 -22.109 -1.731 1 94.5 189 GLU A N 1
ATOM 1370 C CA . GLU A 1 189 ? -4.547 -21.125 -0.998 1 94.5 189 GLU A CA 1
ATOM 1371 C C . GLU A 1 189 ? -4.234 -19.719 -1.464 1 94.5 189 GLU A C 1
ATOM 1373 O O . GLU A 1 189 ? -3.078 -19.391 -1.753 1 94.5 189 GLU A O 1
ATOM 1378 N N . LEU A 1 190 ? -5.301 -18.875 -1.523 1 95.69 190 LEU A N 1
ATOM 1379 C CA . LEU A 1 190 ? -5.145 -17.438 -1.765 1 95.69 190 LEU A CA 1
ATOM 1380 C C . LEU A 1 190 ? -5.312 -16.641 -0.473 1 95.69 190 LEU A C 1
ATOM 1382 O O . LEU A 1 190 ? -6.309 -16.812 0.235 1 95.69 190 LEU A O 1
ATOM 1386 N N . ILE A 1 191 ? -4.309 -15.812 -0.174 1 92.88 191 ILE A N 1
ATOM 1387 C CA . ILE A 1 191 ? -4.398 -14.977 1.019 1 92.88 191 ILE A CA 1
ATOM 1388 C C . ILE A 1 191 ? -4.273 -13.508 0.63 1 92.88 191 ILE A C 1
ATOM 1390 O O . ILE A 1 191 ? -3.334 -13.117 -0.071 1 92.88 191 ILE A O 1
ATOM 1394 N N . HIS A 1 192 ? -5.172 -12.719 1.122 1 93.38 192 HIS A N 1
ATOM 1395 C CA . HIS A 1 192 ? -5.199 -11.297 0.798 1 93.38 192 HIS A CA 1
ATOM 1396 C C . HIS A 1 192 ? -4.199 -10.516 1.649 1 93.38 192 HIS A C 1
ATOM 1398 O O . HIS A 1 192 ? -4.082 -10.758 2.852 1 93.38 192 HIS A O 1
ATOM 1404 N N . VAL A 1 193 ? -3.428 -9.648 0.978 1 88.06 193 VAL A N 1
ATOM 1405 C CA . VAL A 1 193 ? -2.582 -8.703 1.696 1 88.06 193 VAL A CA 1
ATOM 1406 C C . VAL A 1 193 ? -2.904 -7.277 1.248 1 88.06 193 VAL A C 1
ATOM 1408 O O . VAL A 1 193 ? -3.461 -7.07 0.167 1 88.06 193 VAL A O 1
ATOM 1411 N N . LYS A 1 194 ? -2.539 -6.281 2.047 1 81.75 194 LYS A N 1
ATOM 1412 C CA . LYS A 1 194 ? -2.723 -4.879 1.683 1 81.75 194 LYS A CA 1
ATOM 1413 C C . LYS A 1 194 ? -1.82 -4.492 0.514 1 81.75 194 LYS A C 1
ATOM 1415 O O . LYS A 1 194 ? -0.653 -4.887 0.468 1 81.75 194 LYS A O 1
ATOM 1420 N N . GLY A 1 195 ? -2.363 -3.74 -0.386 1 80.56 195 GLY A N 1
ATOM 1421 C CA . GLY A 1 195 ? -1.625 -3.344 -1.574 1 80.56 195 GLY A CA 1
ATOM 1422 C C . GLY A 1 195 ? -1.024 -1.954 -1.467 1 80.56 195 GLY A C 1
ATOM 1423 O O . GLY A 1 195 ? -1.048 -1.343 -0.396 1 80.56 195 GLY A O 1
ATOM 1424 N N . HIS A 1 196 ? -0.441 -1.587 -2.596 1 72.94 196 HIS A N 1
ATOM 1425 C CA . HIS A 1 196 ? 0.16 -0.26 -2.674 1 72.94 196 HIS A CA 1
ATOM 1426 C C . HIS A 1 196 ? -0.906 0.821 -2.82 1 72.94 196 HIS A C 1
ATOM 1428 O O . HIS A 1 196 ? -2.018 0.545 -3.277 1 72.94 196 HIS A O 1
ATOM 1434 N N . SER A 1 197 ? -0.567 2.012 -2.311 1 71.5 197 SER A N 1
ATOM 1435 C CA . SER A 1 197 ? -1.556 3.084 -2.297 1 71.5 197 SER A CA 1
ATOM 1436 C C . SER A 1 197 ? -1.885 3.551 -3.711 1 71.5 197 SER A C 1
ATOM 1438 O O . SER A 1 197 ? -3.021 3.93 -3.996 1 71.5 197 SER A O 1
ATOM 1440 N N . GLY A 1 198 ? -0.908 3.453 -4.617 1 69.81 198 GLY A N 1
ATOM 1441 C CA . GLY A 1 198 ? -1.107 4.02 -5.941 1 69.81 198 GLY A CA 1
ATOM 1442 C C . GLY A 1 198 ? -1.285 5.523 -5.93 1 69.81 198 GLY A C 1
ATOM 1443 O O . GLY A 1 198 ? -1.641 6.125 -6.945 1 69.81 198 GLY A O 1
ATOM 1444 N N . CYS A 1 199 ? -1.18 6.141 -4.742 1 78.12 199 CYS A N 1
ATOM 1445 C CA . CYS A 1 199 ? -1.275 7.586 -4.562 1 78.12 199 CYS A CA 1
ATOM 1446 C C . CYS A 1 199 ? 0.109 8.211 -4.453 1 78.12 199 CYS A C 1
ATOM 1448 O O . CYS A 1 199 ? 0.787 8.055 -3.436 1 78.12 199 CYS A O 1
ATOM 1450 N N . PRO A 1 200 ? 0.515 8.969 -5.551 1 78.94 200 PRO A N 1
ATOM 1451 C CA . PRO A 1 200 ? 1.881 9.5 -5.574 1 78.94 200 PRO A CA 1
ATOM 1452 C C . PRO A 1 200 ? 2.209 10.336 -4.336 1 78.94 200 PRO A C 1
ATOM 1454 O O . PRO A 1 200 ? 3.322 10.258 -3.812 1 78.94 200 PRO A O 1
ATOM 1457 N N . GLY A 1 201 ? 1.296 11.188 -3.891 1 86 201 GLY A N 1
ATOM 1458 C CA . GLY A 1 201 ? 1.514 11.984 -2.695 1 86 201 GLY A CA 1
ATOM 1459 C C . GLY A 1 201 ? 1.756 11.148 -1.453 1 86 201 GLY A C 1
ATOM 1460 O O . GLY A 1 201 ? 2.666 11.438 -0.673 1 86 201 GLY A O 1
ATOM 1461 N N . ASN A 1 202 ? 0.988 10.102 -1.319 1 88.12 202 ASN A N 1
ATOM 1462 C CA . ASN A 1 202 ? 1.172 9.219 -0.17 1 88.12 202 ASN A CA 1
ATOM 1463 C C . ASN A 1 202 ? 2.473 8.43 -0.271 1 88.12 202 ASN A C 1
ATOM 1465 O O . ASN A 1 202 ? 3.152 8.211 0.733 1 88.12 202 ASN A O 1
ATOM 1469 N N . GLU A 1 203 ? 2.76 7.973 -1.461 1 84.38 203 GLU A N 1
ATOM 1470 C CA . GLU A 1 203 ? 4.035 7.293 -1.677 1 84.38 203 GLU A CA 1
ATOM 1471 C C . GLU A 1 203 ? 5.211 8.203 -1.325 1 84.38 203 GLU A C 1
ATOM 1473 O O . GLU A 1 203 ? 6.195 7.75 -0.738 1 84.38 203 GLU A O 1
ATOM 1478 N N . LEU A 1 204 ? 5.121 9.477 -1.708 1 87 204 LEU A N 1
ATOM 1479 C CA . LEU A 1 204 ? 6.164 10.422 -1.336 1 87 204 LEU A CA 1
ATOM 1480 C C . LEU A 1 204 ? 6.242 10.586 0.179 1 87 204 LEU A C 1
ATOM 1482 O O . LEU A 1 204 ? 7.332 10.562 0.756 1 87 204 LEU A O 1
ATOM 1486 N N . ALA A 1 205 ? 5.121 10.773 0.839 1 91.69 205 ALA A N 1
ATOM 1487 C CA . ALA A 1 205 ? 5.102 10.883 2.297 1 91.69 205 ALA A CA 1
ATOM 1488 C C . ALA A 1 205 ? 5.738 9.648 2.943 1 91.69 205 ALA A C 1
ATOM 1490 O O . ALA A 1 205 ? 6.477 9.766 3.922 1 91.69 205 ALA A O 1
ATOM 1491 N N . ASP A 1 206 ? 5.465 8.484 2.438 1 89.62 206 ASP A N 1
ATOM 1492 C CA . ASP A 1 206 ? 6.039 7.238 2.92 1 89.62 206 ASP A CA 1
ATOM 1493 C C . ASP A 1 206 ? 7.562 7.25 2.803 1 89.62 206 ASP A C 1
ATOM 1495 O O . ASP A 1 206 ? 8.266 6.922 3.758 1 89.62 206 ASP A O 1
ATOM 1499 N N . ARG A 1 207 ? 8.039 7.645 1.608 1 87.19 207 ARG A N 1
ATOM 1500 C CA . ARG A 1 207 ? 9.477 7.758 1.397 1 87.19 207 ARG A CA 1
ATOM 1501 C C . ARG A 1 207 ? 10.102 8.742 2.381 1 87.19 207 ARG A C 1
ATOM 1503 O O . ARG A 1 207 ? 11.195 8.508 2.896 1 87.19 207 ARG A O 1
ATOM 1510 N N . LEU A 1 208 ? 9.422 9.836 2.609 1 91.12 208 LEU A N 1
ATOM 1511 C CA . LEU A 1 208 ? 9.914 10.852 3.529 1 91.12 208 LEU A CA 1
ATOM 1512 C C . LEU A 1 208 ? 9.969 10.32 4.957 1 91.12 208 LEU A C 1
ATOM 1514 O O . LEU A 1 208 ? 10.914 10.594 5.695 1 91.12 208 LEU A O 1
ATOM 1518 N N . ALA A 1 209 ? 9.008 9.531 5.391 1 92.75 209 ALA A N 1
ATOM 1519 C CA . ALA A 1 209 ? 8.945 8.977 6.738 1 92.75 209 ALA A CA 1
ATOM 1520 C C . ALA A 1 209 ? 10.086 7.992 6.98 1 92.75 209 ALA A C 1
ATOM 1522 O O . ALA A 1 209 ? 10.523 7.797 8.117 1 92.75 209 ALA A O 1
ATOM 1523 N N . ASP A 1 210 ? 10.508 7.367 5.93 1 86.44 210 ASP A N 1
ATOM 1524 C CA . ASP A 1 210 ? 11.562 6.363 6.031 1 86.44 210 ASP A CA 1
ATOM 1525 C C . ASP A 1 210 ? 12.938 7.016 6.082 1 86.44 210 ASP A C 1
ATOM 1527 O O . ASP A 1 210 ? 13.945 6.344 6.324 1 86.44 210 ASP A O 1
ATOM 1531 N N . LYS A 1 211 ? 13.008 8.273 5.664 1 82.81 211 LYS A N 1
ATOM 1532 C CA . LYS A 1 211 ? 14.273 9.008 5.703 1 82.81 211 LYS A CA 1
ATOM 1533 C C . LYS A 1 211 ? 14.672 9.344 7.137 1 82.81 211 LYS A C 1
ATOM 1535 O O . LYS A 1 211 ? 15.852 9.297 7.488 1 82.81 211 LYS A O 1
ATOM 1540 N N . GLY B 1 1 ? 47.156 79.312 28.828 1 25.45 1 GLY B N 1
ATOM 1541 C CA . GLY B 1 1 ? 47.688 78.812 27.562 1 25.45 1 GLY B CA 1
ATOM 1542 C C . GLY B 1 1 ? 46.906 79.25 26.359 1 25.45 1 GLY B C 1
ATOM 1543 O O . GLY B 1 1 ? 45.812 79.812 26.5 1 25.45 1 GLY B O 1
ATOM 1544 N N . PRO B 1 2 ? 47.312 78.938 25.094 1 30.91 2 PRO B N 1
ATOM 1545 C CA . PRO B 1 2 ? 46.844 79.562 23.859 1 30.91 2 PRO B CA 1
ATOM 1546 C C . PRO B 1 2 ? 45.344 79.5 23.688 1 30.91 2 PRO B C 1
ATOM 1548 O O . PRO B 1 2 ? 44.688 78.625 24.266 1 30.91 2 PRO B O 1
ATOM 1551 N N . PRO B 1 3 ? 44.656 80.5 23.031 1 30.55 3 PRO B N 1
ATOM 1552 C CA . PRO B 1 3 ? 43.281 81 22.781 1 30.55 3 PRO B CA 1
ATOM 1553 C C . PRO B 1 3 ? 42.469 80.062 21.922 1 30.55 3 PRO B C 1
ATOM 1555 O O . PRO B 1 3 ? 42.875 79.688 20.812 1 30.55 3 PRO B O 1
ATOM 1558 N N . MET B 1 4 ? 41.875 78.938 22.422 1 28.61 4 MET B N 1
ATOM 1559 C CA . MET B 1 4 ? 41.344 77.812 21.75 1 28.61 4 MET B CA 1
ATOM 1560 C C . MET B 1 4 ? 40.219 78.188 20.781 1 28.61 4 MET B C 1
ATOM 1562 O O . MET B 1 4 ? 39.25 78.812 21.188 1 28.61 4 MET B O 1
ATOM 1566 N N . GLN B 1 5 ? 40.562 78.375 19.453 1 24.64 5 GLN B N 1
ATOM 1567 C CA . GLN B 1 5 ? 39.875 78.938 18.312 1 24.64 5 GLN B CA 1
ATOM 1568 C C . GLN B 1 5 ? 38.531 78.25 18.109 1 24.64 5 GLN B C 1
ATOM 1570 O O . GLN B 1 5 ? 38.469 77 18 1 24.64 5 GLN B O 1
ATOM 1575 N N . ALA B 1 6 ? 37.406 78.875 18.578 1 26.67 6 ALA B N 1
ATOM 1576 C CA . ALA B 1 6 ? 35.969 78.562 18.641 1 26.67 6 ALA B CA 1
ATOM 1577 C C . ALA B 1 6 ? 35.406 78.438 17.234 1 26.67 6 ALA B C 1
ATOM 1579 O O . ALA B 1 6 ? 35.156 79.438 16.562 1 26.67 6 ALA B O 1
ATOM 1580 N N . ALA B 1 7 ? 36.125 77.5 16.328 1 27.94 7 ALA B N 1
ATOM 1581 C CA . ALA B 1 7 ? 35.812 77.562 14.898 1 27.94 7 ALA B CA 1
ATOM 1582 C C . ALA B 1 7 ? 34.344 77.375 14.648 1 27.94 7 ALA B C 1
ATOM 1584 O O . ALA B 1 7 ? 33.656 76.625 15.312 1 27.94 7 ALA B O 1
ATOM 1585 N N . GLY B 1 8 ? 33.719 78.438 14.109 1 22.97 8 GLY B N 1
ATOM 1586 C CA . GLY B 1 8 ? 32.344 78.812 13.75 1 22.97 8 GLY B CA 1
ATOM 1587 C C . GLY B 1 8 ? 31.672 77.75 12.883 1 22.97 8 GLY B C 1
ATOM 1588 O O . GLY B 1 8 ? 32.219 77.312 11.883 1 22.97 8 GLY B O 1
ATOM 1589 N N . VAL B 1 9 ? 30.891 76.875 13.484 1 25.66 9 VAL B N 1
ATOM 1590 C CA . VAL B 1 9 ? 30.125 75.688 13.023 1 25.66 9 VAL B CA 1
ATOM 1591 C C . VAL B 1 9 ? 29.078 76.125 12.008 1 25.66 9 VAL B C 1
ATOM 1593 O O . VAL B 1 9 ? 28.109 76.812 12.359 1 25.66 9 VAL B O 1
ATOM 1596 N N . ALA B 1 10 ? 29.625 76.875 10.867 1 23.53 10 ALA B N 1
ATOM 1597 C CA . ALA B 1 10 ? 28.656 77.375 9.883 1 23.53 10 ALA B CA 1
ATOM 1598 C C . ALA B 1 10 ? 27.609 76.312 9.555 1 23.53 10 ALA B C 1
ATOM 1600 O O . ALA B 1 10 ? 27.953 75.125 9.258 1 23.53 10 ALA B O 1
ATOM 1601 N N . ALA B 1 11 ? 26.344 76.5 9.953 1 21.47 11 ALA B N 1
ATOM 1602 C CA . ALA B 1 11 ? 25.031 75.875 9.82 1 21.47 11 ALA B CA 1
ATOM 1603 C C . ALA B 1 11 ? 24.625 75.75 8.352 1 21.47 11 ALA B C 1
ATOM 1605 O O . ALA B 1 11 ? 24.391 76.75 7.691 1 21.47 11 ALA B O 1
ATOM 1606 N N . LYS B 1 12 ? 25.5 75 7.566 1 26.92 12 LYS B N 1
ATOM 1607 C CA . LYS B 1 12 ? 25.219 74.875 6.137 1 26.92 12 LYS B CA 1
ATOM 1608 C C . LYS B 1 12 ? 23.719 74.688 5.883 1 26.92 12 LYS B C 1
ATOM 1610 O O . LYS B 1 12 ? 23.062 73.938 6.57 1 26.92 12 LYS B O 1
ATOM 1615 N N . SER B 1 13 ? 23.062 75.75 5.504 1 20.25 13 SER B N 1
ATOM 1616 C CA . SER B 1 13 ? 21.703 75.938 5.043 1 20.25 13 SER B CA 1
ATOM 1617 C C . SER B 1 13 ? 21.25 74.812 4.137 1 20.25 13 SER B C 1
ATOM 1619 O O . SER B 1 13 ? 21.938 74.438 3.182 1 20.25 13 SER B O 1
ATOM 1621 N N . SER B 1 14 ? 20.609 73.812 4.703 1 23.36 14 SER B N 1
ATOM 1622 C CA . SER B 1 14 ? 20.047 72.562 4.164 1 23.36 14 SER B CA 1
ATOM 1623 C C . SER B 1 14 ? 19 72.875 3.096 1 23.36 14 SER B C 1
ATOM 1625 O O . SER B 1 14 ? 17.906 73.375 3.404 1 23.36 14 SER B O 1
ATOM 1627 N N . SER B 1 15 ? 19.406 73.688 2.096 1 24.16 15 SER B N 1
ATOM 1628 C CA . SER B 1 15 ? 18.453 74 1.042 1 24.16 15 SER B CA 1
ATOM 1629 C C . SER B 1 15 ? 17.625 72.812 0.638 1 24.16 15 SER B C 1
ATOM 1631 O O . SER B 1 15 ? 18.188 71.688 0.437 1 24.16 15 SER B O 1
ATOM 1633 N N . SER B 1 16 ? 16.391 72.812 0.993 1 23.58 16 SER B N 1
ATOM 1634 C CA . SER B 1 16 ? 15.273 71.875 0.854 1 23.58 16 SER B CA 1
ATOM 1635 C C . SER B 1 16 ? 14.961 71.562 -0.613 1 23.58 16 SER B C 1
ATOM 1637 O O . SER B 1 16 ? 14.523 72.5 -1.334 1 23.58 16 SER B O 1
ATOM 1639 N N . SER B 1 17 ? 15.922 71.125 -1.368 1 24.89 17 SER B N 1
ATOM 1640 C CA . SER B 1 17 ? 15.711 70.812 -2.771 1 24.89 17 SER B CA 1
ATOM 1641 C C . SER B 1 17 ? 14.391 70.062 -2.973 1 24.89 17 SER B C 1
ATOM 1643 O O . SER B 1 17 ? 14.164 69 -2.375 1 24.89 17 SER B O 1
ATOM 1645 N N . SER B 1 18 ? 13.328 70.812 -3.186 1 24.03 18 SER B N 1
ATOM 1646 C CA . SER B 1 18 ? 11.953 70.375 -3.43 1 24.03 18 SER B CA 1
ATOM 1647 C C . SER B 1 18 ? 11.883 69.375 -4.57 1 24.03 18 SER B C 1
ATOM 1649 O O . SER B 1 18 ? 12.273 69.625 -5.699 1 24.03 18 SER B O 1
ATOM 1651 N N . SER B 1 19 ? 12.164 68.125 -4.316 1 23.34 19 SER B N 1
ATOM 1652 C CA . SER B 1 19 ? 12.172 66.938 -5.199 1 23.34 19 SER B CA 1
ATOM 1653 C C . SER B 1 19 ? 10.875 66.875 -5.992 1 23.34 19 SER B C 1
ATOM 1655 O O . SER B 1 19 ? 9.789 66.75 -5.41 1 23.34 19 SER B O 1
ATOM 1657 N N . PHE B 1 20 ? 10.695 67.625 -7.035 1 23.38 20 PHE B N 1
ATOM 1658 C CA . PHE B 1 20 ? 9.609 67.562 -8 1 23.38 20 PHE B CA 1
ATOM 1659 C C . PHE B 1 20 ? 9.281 66.062 -8.352 1 23.38 20 PHE B C 1
ATOM 1661 O O . PHE B 1 20 ? 10.008 65.438 -9.109 1 23.38 20 PHE B O 1
ATOM 1668 N N . LEU B 1 21 ? 9.031 65.312 -7.414 1 23.61 21 LEU B N 1
ATOM 1669 C CA . LEU B 1 21 ? 8.734 63.938 -7.812 1 23.61 21 LEU B CA 1
ATOM 1670 C C . LEU B 1 21 ? 7.547 63.906 -8.766 1 23.61 21 LEU B C 1
ATOM 1672 O O . LEU B 1 21 ? 6.527 64.562 -8.523 1 23.61 21 LEU B O 1
ATOM 1676 N N . PRO B 1 22 ? 7.766 63.781 -10.031 1 22.75 22 PRO B N 1
ATOM 1677 C CA . PRO B 1 22 ? 6.637 63.75 -10.961 1 22.75 22 PRO B CA 1
ATOM 1678 C C . PRO B 1 22 ? 5.477 62.906 -10.453 1 22.75 22 PRO B C 1
ATOM 1680 O O . PRO B 1 22 ? 5.695 61.906 -9.75 1 22.75 22 PRO B O 1
ATOM 1683 N N . ALA B 1 23 ? 4.324 63.469 -10.25 1 25.08 23 ALA B N 1
ATOM 1684 C CA . ALA B 1 23 ? 3.061 62.906 -9.781 1 25.08 23 ALA B CA 1
ATOM 1685 C C . ALA B 1 23 ? 2.625 61.719 -10.656 1 25.08 23 ALA B C 1
ATOM 1687 O O . ALA B 1 23 ? 2.252 61.906 -11.82 1 25.08 23 ALA B O 1
ATOM 1688 N N . TYR B 1 24 ? 3.369 60.688 -10.695 1 20.05 24 TYR B N 1
ATOM 1689 C CA . TYR B 1 24 ? 2.885 59.531 -11.445 1 20.05 24 TYR B CA 1
ATOM 1690 C C . TYR B 1 24 ? 1.426 59.219 -11.117 1 20.05 24 TYR B C 1
ATOM 1692 O O . TYR B 1 24 ? 1.062 59.125 -9.945 1 20.05 24 TYR B O 1
ATOM 1700 N N . SER B 1 25 ? 0.493 59.844 -11.797 1 22.69 25 SER B N 1
ATOM 1701 C CA . SER B 1 25 ? -0.934 59.562 -11.656 1 22.69 25 SER B CA 1
ATOM 1702 C C . SER B 1 25 ? -1.204 58.062 -11.492 1 22.69 25 SER B C 1
ATOM 1704 O O . SER B 1 25 ? -0.825 57.281 -12.352 1 22.69 25 SER B O 1
ATOM 1706 N N . THR B 1 26 ? -1.21 57.625 -10.352 1 23.47 26 THR B N 1
ATOM 1707 C CA . THR B 1 26 ? -1.59 56.281 -9.945 1 23.47 26 THR B CA 1
ATOM 1708 C C . THR B 1 26 ? -3.02 55.969 -10.375 1 23.47 26 THR B C 1
ATOM 1710 O O . THR B 1 26 ? -3.973 56.562 -9.875 1 23.47 26 THR B O 1
ATOM 1713 N N . SER B 1 27 ? -3.326 56 -11.656 1 26.02 27 SER B N 1
ATOM 1714 C CA . SER B 1 27 ? -4.676 55.531 -11.938 1 26.02 27 SER B CA 1
ATOM 1715 C C . SER B 1 27 ? -5.02 54.281 -11.109 1 26.02 27 SER B C 1
ATOM 1717 O O . SER B 1 27 ? -4.25 53.344 -11.078 1 26.02 27 SER B O 1
ATOM 1719 N N . SER B 1 28 ? -5.695 54.469 -10.039 1 25.8 28 SER B N 1
ATOM 1720 C CA . SER B 1 28 ? -6.32 53.531 -9.102 1 25.8 28 SER B CA 1
ATOM 1721 C C . SER B 1 28 ? -7.168 52.5 -9.836 1 25.8 28 SER B C 1
ATOM 1723 O O . SER B 1 28 ? -8.367 52.688 -10.047 1 25.8 28 SER B O 1
ATOM 1725 N N . THR B 1 29 ? -6.793 52 -10.914 1 28.22 29 THR B N 1
ATOM 1726 C CA . THR B 1 29 ? -7.73 51.031 -11.453 1 28.22 29 THR B CA 1
ATOM 1727 C C . THR B 1 29 ? -8.195 50.062 -10.367 1 28.22 29 THR B C 1
ATOM 1729 O O . THR B 1 29 ? -7.383 49.5 -9.641 1 28.22 29 THR B O 1
ATOM 1732 N N . SER B 1 30 ? -9.406 50.281 -9.797 1 26.5 30 SER B N 1
ATOM 1733 C CA . SER B 1 30 ? -10.188 49.469 -8.867 1 26.5 30 SER B CA 1
ATOM 1734 C C . SER B 1 30 ? -10.008 47.969 -9.164 1 26.5 30 SER B C 1
ATOM 1736 O O . SER B 1 30 ? -10.32 47.5 -10.266 1 26.5 30 SER B O 1
ATOM 1738 N N . CYS B 1 31 ? -8.945 47.469 -8.867 1 27.78 31 CYS B N 1
ATOM 1739 C CA . CYS B 1 31 ? -8.82 46.031 -9.008 1 27.78 31 CYS B CA 1
ATOM 1740 C C . CYS B 1 31 ? -10.062 45.312 -8.484 1 27.78 31 CYS B C 1
ATOM 1742 O O . CYS B 1 31 ? -10.461 45.531 -7.336 1 27.78 31 CYS B O 1
ATOM 1744 N N . SER B 1 32 ? -11.164 45.219 -9.234 1 30.2 32 SER B N 1
ATOM 1745 C CA . SER B 1 32 ? -12.383 44.469 -8.953 1 30.2 32 SER B CA 1
ATOM 1746 C C . SER B 1 32 ? -12.094 43.281 -8.07 1 30.2 32 SER B C 1
ATOM 1748 O O . SER B 1 32 ? -11.023 42.656 -8.18 1 30.2 32 SER B O 1
ATOM 1750 N N . SER B 1 33 ? -12.602 43.188 -6.871 1 30.56 33 SER B N 1
ATOM 1751 C CA . SER B 1 33 ? -12.648 42.156 -5.832 1 30.56 33 SER B CA 1
ATOM 1752 C C . SER B 1 33 ? -12.805 40.781 -6.434 1 30.56 33 SER B C 1
ATOM 1754 O O . SER B 1 33 ? -13.914 40.375 -6.77 1 30.56 33 SER B O 1
ATOM 1756 N N . SER B 1 34 ? -12.203 40.406 -7.523 1 33.41 34 SER B N 1
ATOM 1757 C CA . SER B 1 34 ? -12.312 39.094 -8.18 1 33.41 34 SER B CA 1
ATOM 1758 C C . SER B 1 34 ? -12.484 37.969 -7.164 1 33.41 34 SER B C 1
ATOM 1760 O O . SER B 1 34 ? -11.922 38.031 -6.07 1 33.41 34 SER B O 1
ATOM 1762 N N . SER B 1 35 ? -13.648 37.312 -7.07 1 36.91 35 SER B N 1
ATOM 1763 C CA . SER B 1 35 ? -14.094 36.156 -6.273 1 36.91 35 SER B CA 1
ATOM 1764 C C . SER B 1 35 ? -12.938 35.219 -5.988 1 36.91 35 SER B C 1
ATOM 1766 O O . SER B 1 35 ? -12.414 34.562 -6.902 1 36.91 35 SER B O 1
ATOM 1768 N N . SER B 1 36 ? -11.836 35.531 -5.391 1 40.34 36 SER B N 1
ATOM 1769 C CA . SER B 1 36 ? -10.586 34.906 -4.941 1 40.34 36 SER B CA 1
ATOM 1770 C C . SER B 1 36 ? -10.75 33.406 -4.715 1 40.34 36 SER B C 1
ATOM 1772 O O . SER B 1 36 ? -11.461 33 -3.805 1 40.34 36 SER B O 1
ATOM 1774 N N . ALA B 1 37 ? -11.039 32.625 -5.707 1 48.72 37 ALA B N 1
ATOM 1775 C CA . ALA B 1 37 ? -11.25 31.188 -5.738 1 48.72 37 ALA B CA 1
ATOM 1776 C C . ALA B 1 37 ? -10.398 30.484 -4.676 1 48.72 37 ALA B C 1
ATOM 1778 O O . ALA B 1 37 ? -9.203 30.75 -4.559 1 48.72 37 ALA B O 1
ATOM 1779 N N . ALA B 1 38 ? -10.969 30.125 -3.523 1 63 38 ALA B N 1
ATOM 1780 C CA . ALA B 1 38 ? -10.453 29.609 -2.254 1 63 38 ALA B CA 1
ATOM 1781 C C . ALA B 1 38 ? -9.383 28.547 -2.484 1 63 38 ALA B C 1
ATOM 1783 O O . ALA B 1 38 ? -9.586 27.609 -3.256 1 63 38 ALA B O 1
ATOM 1784 N N . ARG B 1 39 ? -8.039 28.969 -2.475 1 77.88 39 ARG B N 1
ATOM 1785 C CA . ARG B 1 39 ? -6.859 28.125 -2.613 1 77.88 39 ARG B CA 1
ATOM 1786 C C . ARG B 1 39 ? -6.777 27.109 -1.481 1 77.88 39 ARG B C 1
ATOM 1788 O O . ARG B 1 39 ? -7.105 27.422 -0.335 1 77.88 39 ARG B O 1
ATOM 1795 N N . THR B 1 40 ? -6.547 25.906 -1.924 1 88.62 40 THR B N 1
ATOM 1796 C CA . THR B 1 40 ? -6.531 24.844 -0.937 1 88.62 40 THR B CA 1
ATOM 1797 C C . THR B 1 40 ? -5.16 24.172 -0.882 1 88.62 40 THR B C 1
ATOM 1799 O O . THR B 1 40 ? -4.57 23.859 -1.921 1 88.62 40 THR B O 1
ATOM 1802 N N . TRP B 1 41 ? -4.605 24.078 0.337 1 90.75 41 TRP B N 1
ATOM 1803 C CA . TRP B 1 41 ? -3.412 23.281 0.559 1 90.75 41 TRP B CA 1
ATOM 1804 C C . TRP B 1 41 ? -3.748 21.781 0.533 1 90.75 41 TRP B C 1
ATOM 1806 O O . TRP B 1 41 ? -4.777 21.375 1.067 1 90.75 41 TRP B O 1
ATOM 1816 N N . THR B 1 42 ? -2.869 21.016 -0.188 1 91.25 42 THR B N 1
ATOM 1817 C CA . THR B 1 42 ? -2.992 19.562 -0.18 1 91.25 42 THR B CA 1
ATOM 1818 C C . THR B 1 42 ? -1.772 18.906 0.474 1 91.25 42 THR B C 1
ATOM 1820 O O . THR B 1 42 ? -0.644 19.094 0.014 1 91.25 42 THR B O 1
ATOM 1823 N N . LEU B 1 43 ? -2.039 18.234 1.544 1 94 43 LEU B N 1
ATOM 1824 C CA . LEU B 1 43 ? -0.945 17.594 2.264 1 94 43 LEU B CA 1
ATOM 1825 C C . LEU B 1 43 ? -1.142 16.078 2.307 1 94 43 LEU B C 1
ATOM 1827 O O . LEU B 1 43 ? -2.266 15.602 2.469 1 94 43 LEU B O 1
ATOM 1831 N N . TYR B 1 44 ? -0.069 15.312 2.148 1 93.94 44 TYR B N 1
ATOM 1832 C CA . TYR B 1 44 ? -0.025 13.875 2.389 1 93.94 44 TYR B CA 1
ATOM 1833 C C . TYR B 1 44 ? 0.866 13.547 3.582 1 93.94 44 TYR B C 1
ATOM 1835 O O . TYR B 1 44 ? 1.966 14.086 3.711 1 93.94 44 TYR B O 1
ATOM 1843 N N . VAL B 1 45 ? 0.347 12.625 4.422 1 96.69 45 VAL B N 1
ATOM 1844 C CA . VAL B 1 45 ? 1.105 12.312 5.625 1 96.69 45 VAL B CA 1
ATOM 1845 C C . VAL B 1 45 ? 1.3 10.797 5.734 1 96.69 45 VAL B C 1
ATOM 1847 O O . VAL B 1 45 ? 0.444 10.023 5.301 1 96.69 45 VAL B O 1
ATOM 1850 N N . ASP B 1 46 ? 2.436 10.352 6.289 1 95.06 46 ASP B N 1
ATOM 1851 C CA . ASP B 1 46 ? 2.717 8.945 6.555 1 95.06 46 ASP B CA 1
ATOM 1852 C C . ASP B 1 46 ? 3.768 8.789 7.652 1 95.06 46 ASP B C 1
ATOM 1854 O O . ASP B 1 46 ? 4.598 9.68 7.855 1 95.06 46 ASP B O 1
ATOM 1858 N N . GLY B 1 47 ? 3.65 7.672 8.422 1 94.38 47 GLY B N 1
ATOM 1859 C CA . GLY B 1 47 ? 4.629 7.277 9.43 1 94.38 47 GLY B CA 1
ATOM 1860 C C . GLY B 1 47 ? 5.258 5.926 9.141 1 94.38 47 GLY B C 1
ATOM 1861 O O . GLY B 1 47 ? 4.742 5.152 8.336 1 94.38 47 GLY B O 1
ATOM 1862 N N . SER B 1 48 ? 6.375 5.773 9.734 1 88.38 48 SER B N 1
ATOM 1863 C CA . SER B 1 48 ? 7.062 4.496 9.57 1 88.38 48 SER B CA 1
ATOM 1864 C C . SER B 1 48 ? 7.863 4.133 10.812 1 88.38 48 SER B C 1
ATOM 1866 O O . SER B 1 48 ? 8.203 5.004 11.617 1 88.38 48 SER B O 1
ATOM 1868 N N . CYS B 1 49 ? 7.977 2.857 11 1 87.25 49 CYS B N 1
ATOM 1869 C CA . CYS B 1 49 ? 8.898 2.33 12 1 87.25 49 CYS B CA 1
ATOM 1870 C C . CYS B 1 49 ? 9.508 1.012 11.531 1 87.25 49 CYS B C 1
ATOM 1872 O O . CYS B 1 49 ? 8.836 -0.021 11.539 1 87.25 49 CYS B O 1
ATOM 1874 N N . PRO B 1 50 ? 10.734 1.197 11.07 1 71.38 50 PRO B N 1
ATOM 1875 C CA . PRO B 1 50 ? 11.344 -0.08 10.688 1 71.38 50 PRO B CA 1
ATOM 1876 C C . PRO B 1 50 ? 11.328 -1.103 11.82 1 71.38 50 PRO B C 1
ATOM 1878 O O . PRO B 1 50 ? 11.617 -0.76 12.969 1 71.38 50 PRO B O 1
ATOM 1881 N N . ALA B 1 51 ? 10.984 -2.35 11.602 1 64.69 51 ALA B N 1
ATOM 1882 C CA . ALA B 1 51 ? 10.93 -3.494 12.5 1 64.69 51 ALA B CA 1
ATOM 1883 C C . ALA B 1 51 ? 9.922 -3.26 13.625 1 64.69 51 ALA B C 1
ATOM 1885 O O . ALA B 1 51 ? 9.914 -3.988 14.625 1 64.69 51 ALA B O 1
ATOM 1886 N N . ASN B 1 52 ? 8.867 -2.307 13.5 1 60.28 52 ASN B N 1
ATOM 1887 C CA . ASN B 1 52 ? 7.742 -1.914 14.352 1 60.28 52 ASN B CA 1
ATOM 1888 C C . ASN B 1 52 ? 8.039 -2.182 15.82 1 60.28 52 ASN B C 1
ATOM 1890 O O . ASN B 1 52 ? 7.223 -2.793 16.516 1 60.28 52 ASN B O 1
ATOM 1894 N N . ARG B 1 53 ? 9.172 -1.926 16.281 1 62.09 53 ARG B N 1
ATOM 1895 C CA . ARG B 1 53 ? 9.477 -2.264 17.656 1 62.09 53 ARG B CA 1
ATOM 1896 C C . ARG B 1 53 ? 9.273 -1.058 18.578 1 62.09 53 ARG B C 1
ATOM 1898 O O . ARG B 1 53 ? 9.469 0.085 18.156 1 62.09 53 ARG B O 1
ATOM 1905 N N . ASN B 1 54 ? 8.344 -1.188 19.578 1 64.5 54 ASN B N 1
ATOM 1906 C CA . ASN B 1 54 ? 8.133 -0.248 20.672 1 64.5 54 ASN B CA 1
ATOM 1907 C C . ASN B 1 54 ? 9.445 0.145 21.344 1 64.5 54 ASN B C 1
ATOM 1909 O O . ASN B 1 54 ? 9.82 -0.41 22.375 1 64.5 54 ASN B O 1
ATOM 1913 N N . VAL B 1 55 ? 10.297 0.973 20.641 1 62.34 55 VAL B N 1
ATOM 1914 C CA . VAL B 1 55 ? 11.602 1.322 21.188 1 62.34 55 VAL B CA 1
ATOM 1915 C C . VAL B 1 55 ? 11.477 2.527 22.109 1 62.34 55 VAL B C 1
ATOM 1917 O O . VAL B 1 55 ? 11.016 3.594 21.688 1 62.34 55 VAL B O 1
ATOM 1920 N N . ARG B 1 56 ? 11.586 2.283 23.344 1 60.09 56 ARG B N 1
ATOM 1921 C CA . ARG B 1 56 ? 11.508 3.332 24.359 1 60.09 56 ARG B CA 1
ATOM 1922 C C . ARG B 1 56 ? 12.875 3.934 24.641 1 60.09 56 ARG B C 1
ATOM 1924 O O . ARG B 1 56 ? 12.984 5.07 25.109 1 60.09 56 ARG B O 1
ATOM 1931 N N . GLU B 1 57 ? 13.906 3.133 24.406 1 60.38 57 GLU B N 1
ATOM 1932 C CA . GLU B 1 57 ? 15.164 3.395 25.109 1 60.38 57 GLU B CA 1
ATOM 1933 C C . GLU B 1 57 ? 15.977 4.473 24.391 1 60.38 57 GLU B C 1
ATOM 1935 O O . GLU B 1 57 ? 16.984 4.938 24.906 1 60.38 57 GLU B O 1
ATOM 1940 N N . LYS B 1 58 ? 15.508 4.766 23.219 1 57.62 58 LYS B N 1
ATOM 1941 C CA . LYS B 1 58 ? 16.422 5.715 22.594 1 57.62 58 LYS B CA 1
ATOM 1942 C C . LYS B 1 58 ? 15.742 7.059 22.359 1 57.62 58 LYS B C 1
ATOM 1944 O O . LYS B 1 58 ? 14.523 7.117 22.156 1 57.62 58 LYS B O 1
ATOM 1949 N N . ALA B 1 59 ? 16.469 8.172 22.75 1 54 59 ALA B N 1
ATOM 1950 C CA . ALA B 1 59 ? 16.016 9.547 22.562 1 54 59 ALA B CA 1
ATOM 1951 C C . ALA B 1 59 ? 15.375 9.734 21.188 1 54 59 ALA B C 1
ATOM 1953 O O . ALA B 1 59 ? 14.359 10.414 21.062 1 54 59 ALA B O 1
ATOM 1954 N N . VAL B 1 60 ? 16.031 9.148 20.156 1 60.59 60 VAL B N 1
ATOM 1955 C CA . VAL B 1 60 ? 15.469 9.172 18.812 1 60.59 60 VAL B CA 1
ATOM 1956 C C . VAL B 1 60 ? 15.07 7.762 18.391 1 60.59 60 VAL B C 1
ATOM 1958 O O . VAL B 1 60 ? 15.891 6.844 18.422 1 60.59 60 VAL B O 1
ATOM 1961 N N . SER B 1 61 ? 13.797 7.645 18.203 1 68.06 61 SER B N 1
ATOM 1962 C CA . SER B 1 61 ? 13.258 6.324 17.906 1 68.06 61 SER B CA 1
ATOM 1963 C C . SER B 1 61 ? 13.445 5.969 16.438 1 68.06 61 SER B C 1
ATOM 1965 O O . SER B 1 61 ? 13.688 6.844 15.609 1 68.06 61 SER B O 1
ATOM 1967 N N . PRO B 1 62 ? 13.492 4.785 16.203 1 81.69 62 PRO B N 1
ATOM 1968 C CA . PRO B 1 62 ? 13.578 4.387 14.797 1 81.69 62 PRO B CA 1
ATOM 1969 C C . PRO B 1 62 ? 12.336 4.785 14 1 81.69 62 PRO B C 1
ATOM 1971 O O . PRO B 1 62 ? 12.344 4.734 12.766 1 81.69 62 PRO B O 1
ATOM 1974 N N . ALA B 1 63 ? 11.414 5.316 14.711 1 90.88 63 ALA B N 1
ATOM 1975 C CA . ALA B 1 63 ? 10.195 5.738 14.016 1 90.88 63 ALA B CA 1
ATOM 1976 C C . ALA B 1 63 ? 10.375 7.109 13.375 1 90.88 63 ALA B C 1
ATOM 1978 O O . ALA B 1 63 ? 11.094 7.961 13.906 1 90.88 63 ALA B O 1
ATOM 1979 N N . GLY B 1 64 ? 9.781 7.297 12.195 1 94.44 64 GLY B N 1
ATOM 1980 C CA . GLY B 1 64 ? 9.852 8.562 11.477 1 94.44 64 GLY B CA 1
ATOM 1981 C C . GLY B 1 64 ? 8.5 9.023 10.961 1 94.44 64 GLY B C 1
ATOM 1982 O O . GLY B 1 64 ? 7.523 8.273 10.984 1 94.44 64 GLY B O 1
ATOM 1983 N N . TRP B 1 65 ? 8.414 10.297 10.641 1 96.62 65 TRP B N 1
ATOM 1984 C CA . TRP B 1 65 ? 7.223 10.875 10.023 1 96.62 65 TRP B CA 1
ATOM 1985 C C . TRP B 1 65 ? 7.578 11.625 8.742 1 96.62 65 TRP B C 1
ATOM 1987 O O . TRP B 1 65 ? 8.703 12.109 8.594 1 96.62 65 TRP B O 1
ATOM 1997 N N . GLY B 1 66 ? 6.637 11.633 7.746 1 97.38 66 GLY B N 1
ATOM 1998 C CA . GLY B 1 66 ? 6.77 12.352 6.484 1 97.38 66 GLY B CA 1
ATOM 1999 C C . GLY B 1 66 ? 5.52 13.117 6.102 1 97.38 66 GLY B C 1
ATOM 2000 O O . GLY B 1 66 ? 4.402 12.656 6.332 1 97.38 66 GLY B O 1
ATOM 2001 N N . VAL B 1 67 ? 5.695 14.367 5.574 1 96.88 67 VAL B N 1
ATOM 2002 C CA . VAL B 1 67 ? 4.617 15.211 5.07 1 96.88 67 VAL B CA 1
ATOM 2003 C C . VAL B 1 67 ? 5 15.773 3.701 1 96.88 67 VAL B C 1
ATOM 2005 O O . VAL B 1 67 ? 6.023 16.438 3.561 1 96.88 67 VAL B O 1
ATOM 2008 N N . ALA B 1 68 ? 4.215 15.484 2.727 1 93.88 68 ALA B N 1
ATOM 2009 C CA . ALA B 1 68 ? 4.348 16.094 1.405 1 93.88 68 ALA B CA 1
ATOM 2010 C C . ALA B 1 68 ? 3.295 17.172 1.193 1 93.88 68 ALA B C 1
ATOM 2012 O O . ALA B 1 68 ? 2.096 16.922 1.322 1 93.88 68 ALA B O 1
ATOM 2013 N N . VAL B 1 69 ? 3.713 18.391 0.834 1 92.75 69 VAL B N 1
ATOM 2014 C CA . VAL B 1 69 ? 2.807 19.516 0.73 1 92.75 69 VAL B CA 1
ATOM 2015 C C . VAL B 1 69 ? 2.719 19.984 -0.724 1 92.75 69 VAL B C 1
ATOM 2017 O O . VAL B 1 69 ? 3.744 20.156 -1.387 1 92.75 69 VAL B O 1
ATOM 2020 N N . TYR B 1 70 ? 1.508 20.141 -1.141 1 88.06 70 TYR B N 1
ATOM 2021 C CA . TYR B 1 70 ? 1.241 20.672 -2.473 1 88.06 70 TYR B CA 1
ATOM 2022 C C . TYR B 1 70 ? 0.347 21.906 -2.402 1 88.06 70 TYR B C 1
ATOM 2024 O O . TYR B 1 70 ? -0.581 21.969 -1.592 1 88.06 70 TYR B O 1
ATOM 2032 N N . GLY B 1 71 ? 0.57 22.781 -3.41 1 82 71 GLY B N 1
ATOM 2033 C CA . GLY B 1 71 ? -0.281 23.953 -3.518 1 82 71 GLY B CA 1
ATOM 2034 C C . GLY B 1 71 ? 0.23 25.141 -2.713 1 82 71 GLY B C 1
ATOM 2035 O O . GLY B 1 71 ? 1.424 25.219 -2.42 1 82 71 GLY B O 1
ATOM 2036 N N . PRO B 1 72 ? -0.585 26.047 -2.461 1 77.12 72 PRO B N 1
ATOM 2037 C CA . PRO B 1 72 ? -2.043 26.016 -2.604 1 77.12 72 PRO B CA 1
ATOM 2038 C C . PRO B 1 72 ? -2.496 26.078 -4.059 1 77.12 72 PRO B C 1
ATOM 2040 O O . PRO B 1 72 ? -1.858 26.75 -4.879 1 77.12 72 PRO B O 1
ATOM 2043 N N . LEU B 1 73 ? -3.42 25.188 -4.363 1 71.12 73 LEU B N 1
ATOM 2044 C CA . LEU B 1 73 ? -3.984 25.141 -5.707 1 71.12 73 LEU B CA 1
ATOM 2045 C C . LEU B 1 73 ? -5.355 25.797 -5.746 1 71.12 73 LEU B C 1
ATOM 2047 O O . LEU B 1 73 ? -6.035 25.906 -4.719 1 71.12 73 LEU B O 1
ATOM 2051 N N . ASP B 1 74 ? -5.668 26.438 -6.91 1 67.44 74 ASP B N 1
ATOM 2052 C CA . ASP B 1 74 ? -6.996 27.016 -7.09 1 67.44 74 ASP B CA 1
ATOM 2053 C C . ASP B 1 74 ? -8.086 25.953 -6.973 1 67.44 74 ASP B C 1
ATOM 2055 O O . ASP B 1 74 ? -7.797 24.75 -7.055 1 67.44 74 ASP B O 1
ATOM 2059 N N . ALA B 1 75 ? -9.211 26.453 -6.641 1 59.47 75 ALA B N 1
ATOM 2060 C CA . ALA B 1 75 ? -10.344 25.578 -6.316 1 59.47 75 ALA B CA 1
ATOM 2061 C C . ALA B 1 75 ? -10.492 24.469 -7.352 1 59.47 75 ALA B C 1
ATOM 2063 O O . ALA B 1 75 ? -10.758 23.328 -7 1 59.47 75 ALA B O 1
ATOM 2064 N N . ALA B 1 76 ? -10.391 24.812 -8.602 1 57.06 76 ALA B N 1
ATOM 2065 C CA . ALA B 1 76 ? -10.594 23.828 -9.664 1 57.06 76 ALA B CA 1
ATOM 2066 C C . ALA B 1 76 ? -9.57 22.703 -9.562 1 57.06 76 ALA B C 1
ATOM 2068 O O . ALA B 1 76 ? -9.914 21.516 -9.695 1 57.06 76 ALA B O 1
ATOM 2069 N N . ASP B 1 77 ? -8.375 23.078 -9.344 1 58.53 77 ASP B N 1
ATOM 2070 C CA . ASP B 1 77 ? -7.293 22.109 -9.281 1 58.53 77 ASP B CA 1
ATOM 2071 C C . ASP B 1 77 ? -7.34 21.312 -7.98 1 58.53 77 ASP B C 1
ATOM 2073 O O . ASP B 1 77 ? -7 20.125 -7.957 1 58.53 77 ASP B O 1
ATOM 2077 N N . SER B 1 78 ? -7.922 22 -6.965 1 57.53 78 SER B N 1
ATOM 2078 C CA . SER B 1 78 ? -8.047 21.344 -5.664 1 57.53 78 SER B CA 1
ATOM 2079 C C . SER B 1 78 ? -9.102 20.25 -5.695 1 57.53 78 SER B C 1
ATOM 2081 O O . SER B 1 78 ? -8.938 19.203 -5.047 1 57.53 78 SER B O 1
ATOM 2083 N N . ASN B 1 79 ? -10.195 20.5 -6.422 1 58.34 79 ASN B N 1
ATOM 2084 C CA . ASN B 1 79 ? -11.234 19.484 -6.527 1 58.34 79 ASN B CA 1
ATOM 2085 C C . ASN B 1 79 ? -10.727 18.219 -7.207 1 58.34 79 ASN B C 1
ATOM 2087 O O . ASN B 1 79 ? -11.102 17.109 -6.828 1 58.34 79 ASN B O 1
ATOM 2091 N N . ALA B 1 80 ? -9.883 18.469 -8.148 1 55.22 80 ALA B N 1
ATOM 2092 C CA . ALA B 1 80 ? -9.273 17.328 -8.82 1 55.22 80 ALA B CA 1
ATOM 2093 C C . ALA B 1 80 ? -8.445 16.484 -7.855 1 55.22 80 ALA B C 1
ATOM 2095 O O . ALA B 1 80 ? -8.492 15.258 -7.887 1 55.22 80 ALA B O 1
ATOM 2096 N N . ALA B 1 81 ? -7.691 17.219 -6.965 1 56.28 81 ALA B N 1
ATOM 2097 C CA . ALA B 1 81 ? -6.863 16.531 -5.98 1 56.28 81 ALA B CA 1
ATOM 2098 C C . ALA B 1 81 ? -7.719 15.742 -5.004 1 56.28 81 ALA B C 1
ATOM 2100 O O . ALA B 1 81 ? -7.316 14.672 -4.547 1 56.28 81 ALA B O 1
ATOM 2101 N N . ARG B 1 82 ? -8.883 16.281 -4.746 1 59.06 82 ARG B N 1
ATOM 2102 C CA . ARG B 1 82 ? -9.805 15.594 -3.84 1 59.06 82 ARG B CA 1
ATOM 2103 C C . ARG B 1 82 ? -10.344 14.312 -4.469 1 59.06 82 ARG B C 1
ATOM 2105 O O . ARG B 1 82 ? -10.586 13.328 -3.77 1 59.06 82 ARG B O 1
ATOM 2112 N N . THR B 1 83 ? -10.617 14.43 -5.785 1 56.62 83 THR B N 1
ATOM 2113 C CA . THR B 1 83 ? -11.273 13.32 -6.469 1 56.62 83 THR B CA 1
ATOM 2114 C C . THR B 1 83 ? -10.266 12.227 -6.82 1 56.62 83 THR B C 1
ATOM 2116 O O . THR B 1 83 ? -10.609 11.039 -6.824 1 56.62 83 THR B O 1
ATOM 2119 N N . VAL B 1 84 ? -9.086 12.609 -7.23 1 53.22 84 VAL B N 1
ATOM 2120 C CA . VAL B 1 84 ? -8.094 11.602 -7.582 1 53.22 84 VAL B CA 1
ATOM 2121 C C . VAL B 1 84 ? -6.855 11.758 -6.703 1 53.22 84 VAL B C 1
ATOM 2123 O O . VAL B 1 84 ? -5.934 12.5 -7.043 1 53.22 84 VAL B O 1
ATOM 2126 N N . PRO B 1 85 ? -7.043 11.117 -5.516 1 54.34 85 PRO B N 1
ATOM 2127 C CA . PRO B 1 85 ? -5.883 11.227 -4.629 1 54.34 85 PRO B CA 1
ATOM 2128 C C . PRO B 1 85 ? -4.566 10.914 -5.34 1 54.34 85 PRO B C 1
ATOM 2130 O O . PRO B 1 85 ? -4.484 9.945 -6.098 1 54.34 85 PRO B O 1
ATOM 2133 N N . GLY B 1 86 ? -3.555 11.773 -5.348 1 55.19 86 GLY B N 1
ATOM 2134 C CA . GLY B 1 86 ? -2.287 11.594 -6.035 1 55.19 86 GLY B CA 1
ATOM 2135 C C . GLY B 1 86 ? -2.178 12.406 -7.309 1 55.19 86 GLY B C 1
ATOM 2136 O O . GLY B 1 86 ? -1.104 12.492 -7.91 1 55.19 86 GLY B O 1
ATOM 2137 N N . THR B 1 87 ? -3.316 12.609 -7.855 1 54.28 87 THR B N 1
ATOM 2138 C CA . THR B 1 87 ? -3.277 13.352 -9.109 1 54.28 87 THR B CA 1
ATOM 2139 C C . THR B 1 87 ? -2.566 14.688 -8.93 1 54.28 87 THR B C 1
ATOM 2141 O O . THR B 1 87 ? -2.041 15.25 -9.898 1 54.28 87 THR B O 1
ATOM 2144 N N . THR B 1 88 ? -2.787 15.234 -7.75 1 52.12 88 THR B N 1
ATOM 2145 C CA . THR B 1 88 ? -2.09 16.516 -7.641 1 52.12 88 THR B CA 1
ATOM 2146 C C . THR B 1 88 ? -0.596 16.344 -7.891 1 52.12 88 THR B C 1
ATOM 2148 O O . THR B 1 88 ? 0.107 17.312 -8.188 1 52.12 88 THR B O 1
ATOM 2151 N N . ALA B 1 89 ? -0.162 15.07 -7.453 1 47.72 89 ALA B N 1
ATOM 2152 C CA . ALA B 1 89 ? 1.257 14.797 -7.668 1 47.72 89 ALA B CA 1
ATOM 2153 C C . ALA B 1 89 ? 1.602 14.82 -9.156 1 47.72 89 ALA B C 1
ATOM 2155 O O . ALA B 1 89 ? 2.777 14.82 -9.523 1 47.72 89 ALA B O 1
ATOM 2156 N N . ASP B 1 90 ? 0.659 14.43 -9.992 1 46.53 90 ASP B N 1
ATOM 2157 C CA . ASP B 1 90 ? 1.063 14.633 -11.375 1 46.53 90 ASP B CA 1
ATOM 2158 C C . ASP B 1 90 ? 1.842 15.938 -11.539 1 46.53 90 ASP B C 1
ATOM 2160 O O . ASP B 1 90 ? 2.361 16.484 -10.562 1 46.53 90 ASP B O 1
ATOM 2164 N N . SER B 1 91 ? 1.113 16.969 -12.344 1 47.25 91 SER B N 1
ATOM 2165 C CA . SER B 1 91 ? 1.806 18.078 -12.977 1 47.25 91 SER B CA 1
ATOM 2166 C C . SER B 1 91 ? 2.34 19.062 -11.938 1 47.25 91 SER B C 1
ATOM 2168 O O . SER B 1 91 ? 3.104 19.969 -12.266 1 47.25 91 SER B O 1
ATOM 2170 N N . THR B 1 92 ? 1.771 18.906 -10.633 1 56.66 92 THR B N 1
ATOM 2171 C CA . THR B 1 92 ? 2.232 20.047 -9.844 1 56.66 92 THR B CA 1
ATOM 2172 C C . THR B 1 92 ? 3.332 19.609 -8.875 1 56.66 92 THR B C 1
ATOM 2174 O O . THR B 1 92 ? 3.244 18.547 -8.258 1 56.66 92 THR B O 1
ATOM 2177 N N . ALA B 1 93 ? 4.465 20.141 -8.961 1 66 93 ALA B N 1
ATOM 2178 C CA . ALA B 1 93 ? 5.656 19.969 -8.141 1 66 93 ALA B CA 1
ATOM 2179 C C . ALA B 1 93 ? 5.328 20.125 -6.656 1 66 93 ALA B C 1
ATOM 2181 O O . ALA B 1 93 ? 4.543 21 -6.281 1 66 93 ALA B O 1
ATOM 2182 N N . CYS B 1 94 ? 5.734 19.109 -5.84 1 78.81 94 CYS B N 1
ATOM 2183 C CA . CYS B 1 94 ? 5.676 19.25 -4.387 1 78.81 94 CYS B CA 1
ATOM 2184 C C . CYS B 1 94 ? 6.293 20.562 -3.932 1 78.81 94 CYS B C 1
ATOM 2186 O O . CYS B 1 94 ? 7.41 20.891 -4.332 1 78.81 94 CYS B O 1
ATOM 2188 N N . SER B 1 95 ? 5.473 21.312 -3.242 1 84.25 95 SER B N 1
ATOM 2189 C CA . SER B 1 95 ? 5.918 22.641 -2.803 1 84.25 95 SER B CA 1
ATOM 2190 C C . SER B 1 95 ? 6.867 22.531 -1.616 1 84.25 95 SER B C 1
ATOM 2192 O O . SER B 1 95 ? 7.777 23.344 -1.471 1 84.25 95 SER B O 1
ATOM 2194 N N . CYS B 1 96 ? 6.598 21.594 -0.748 1 90.75 96 CYS B N 1
ATOM 2195 C CA . CYS B 1 96 ? 7.387 21.438 0.47 1 90.75 96 CYS B CA 1
ATOM 2196 C C . CYS B 1 96 ? 7.414 19.984 0.928 1 90.75 96 CYS B C 1
ATOM 2198 O O . CYS B 1 96 ? 6.391 19.297 0.885 1 90.75 96 CYS B O 1
ATOM 2200 N N . GLU B 1 97 ? 8.578 19.484 1.249 1 94.06 97 GLU B N 1
ATOM 2201 C CA . GLU B 1 97 ? 8.766 18.156 1.833 1 94.06 97 GLU B CA 1
ATOM 2202 C C . GLU B 1 97 ? 9.273 18.266 3.27 1 94.06 97 GLU B C 1
ATOM 2204 O O . GLU B 1 97 ? 10.328 18.844 3.527 1 94.06 97 GLU B O 1
ATOM 2209 N N . LEU B 1 98 ? 8.484 17.719 4.184 1 96 98 LEU B N 1
ATOM 2210 C CA . LEU B 1 98 ? 8.867 17.703 5.59 1 96 98 LEU B CA 1
ATOM 2211 C C . LEU B 1 98 ? 9.031 16.281 6.102 1 96 98 LEU B C 1
ATOM 2213 O O . LEU B 1 98 ? 8.227 15.406 5.777 1 96 98 LEU B O 1
ATOM 2217 N N . PHE B 1 99 ? 10.102 16 6.859 1 97.06 99 PHE B N 1
ATOM 2218 C CA . PHE B 1 99 ? 10.289 14.688 7.477 1 97.06 99 PHE B CA 1
ATOM 2219 C C . PHE B 1 99 ? 11.195 14.789 8.695 1 97.06 99 PHE B C 1
ATOM 2221 O O . PHE B 1 99 ? 11.922 15.773 8.852 1 97.06 99 PHE B O 1
ATOM 2228 N N . GLY B 1 100 ? 11.086 13.789 9.578 1 94.44 100 GLY B N 1
ATOM 2229 C CA . GLY B 1 100 ? 11.93 13.734 10.766 1 94.44 100 GLY B CA 1
ATOM 2230 C C . GLY B 1 100 ? 11.648 12.531 11.641 1 94.44 100 GLY B C 1
ATOM 2231 O O . GLY B 1 100 ? 10.711 11.773 11.383 1 94.44 100 GLY B O 1
ATOM 2232 N N . PRO B 1 101 ? 12.445 12.352 12.609 1 92.94 101 PRO B N 1
ATOM 2233 C CA . PRO B 1 101 ? 12.219 11.273 13.57 1 92.94 101 PRO B CA 1
ATOM 2234 C C . PRO B 1 101 ? 11.109 11.586 14.562 1 92.94 101 PRO B C 1
ATOM 2236 O O . PRO B 1 101 ? 10.82 12.758 14.82 1 92.94 101 PRO B O 1
ATOM 2239 N N . VAL B 1 102 ? 10.5 10.516 15.016 1 93.62 102 VAL B N 1
ATOM 2240 C CA . VAL B 1 102 ? 9.656 10.688 16.188 1 93.62 102 VAL B CA 1
ATOM 2241 C C . VAL B 1 102 ? 10.531 10.898 17.422 1 93.62 102 VAL B C 1
ATOM 2243 O O . VAL B 1 102 ? 11.297 10.008 17.812 1 93.62 102 VAL B O 1
ATOM 2246 N N . VAL B 1 103 ? 10.414 12.008 18.031 1 92.12 103 VAL B N 1
ATOM 2247 C CA . VAL B 1 103 ? 11.234 12.359 19.188 1 92.12 103 VAL B CA 1
ATOM 2248 C C . VAL B 1 103 ? 10.523 11.945 20.469 1 92.12 103 VAL B C 1
ATOM 2250 O O . VAL B 1 103 ? 9.398 12.383 20.734 1 92.12 103 VAL B O 1
ATOM 2253 N N . ILE B 1 104 ? 11.117 11.164 21.266 1 90.06 104 ILE B N 1
ATOM 2254 C CA . ILE B 1 104 ? 10.492 10.625 22.469 1 90.06 104 ILE B CA 1
ATOM 2255 C C . ILE B 1 104 ? 11.047 11.336 23.703 1 90.06 104 ILE B C 1
ATOM 2257 O O . ILE B 1 104 ? 10.539 11.148 24.812 1 90.06 104 ILE B O 1
ATOM 2261 N N . GLU B 1 105 ? 12.031 12.141 23.562 1 84.75 105 GLU B N 1
ATOM 2262 C CA . GLU B 1 105 ? 12.625 12.852 24.703 1 84.75 105 GLU B CA 1
ATOM 2263 C C . GLU B 1 105 ? 11.656 13.891 25.266 1 84.75 105 GLU B C 1
ATOM 2265 O O . GLU B 1 105 ? 11.32 14.867 24.578 1 84.75 105 GLU B O 1
ATOM 2270 N N . ASN B 1 106 ? 11.383 13.617 26.5 1 78.62 106 ASN B N 1
ATOM 2271 C CA . ASN B 1 106 ? 10.477 14.555 27.156 1 78.62 106 ASN B CA 1
ATOM 2272 C C . ASN B 1 106 ? 11.109 15.938 27.281 1 78.62 106 ASN B C 1
ATOM 2274 O O . ASN B 1 106 ? 12.305 16.062 27.594 1 78.62 106 ASN B O 1
ATOM 2278 N N . GLY B 1 107 ? 10.508 17 27 1 80.62 107 GLY B N 1
ATOM 2279 C CA . GLY B 1 107 ? 11 18.359 27.141 1 80.62 107 GLY B CA 1
ATOM 2280 C C . GLY B 1 107 ? 11.594 18.906 25.859 1 80.62 107 GLY B C 1
ATOM 2281 O O . GLY B 1 107 ? 11.836 20.125 25.766 1 80.62 107 GLY B O 1
ATOM 2282 N N . SER B 1 108 ? 11.922 18.047 25.016 1 87.38 108 SER B N 1
ATOM 2283 C CA . SER B 1 108 ? 12.414 18.547 23.734 1 87.38 108 SER B CA 1
ATOM 2284 C C . SER B 1 108 ? 11.344 19.344 23 1 87.38 108 SER B C 1
ATOM 2286 O O . SER B 1 108 ? 10.18 18.922 22.938 1 87.38 108 SER B O 1
ATOM 2288 N N . PRO B 1 109 ? 11.805 20.516 22.406 1 89.06 109 PRO B N 1
ATOM 2289 C CA . PRO B 1 109 ? 10.828 21.297 21.656 1 89.06 109 PRO B CA 1
ATOM 2290 C C . PRO B 1 109 ? 10.367 20.609 20.375 1 89.06 109 PRO B C 1
ATOM 2292 O O . PRO B 1 109 ? 9.359 21 19.781 1 89.06 109 PRO B O 1
ATOM 2295 N N . LEU B 1 110 ? 11.055 19.531 20.031 1 90.5 110 LEU B N 1
ATOM 2296 C CA . LEU B 1 110 ? 10.734 18.828 18.797 1 90.5 110 LEU B CA 1
ATOM 2297 C C . LEU B 1 110 ? 9.805 17.641 19.078 1 90.5 110 LEU B C 1
ATOM 2299 O O . LEU B 1 110 ? 9.312 17 18.156 1 90.5 110 LEU B O 1
ATOM 2303 N N . SER B 1 111 ? 9.617 17.406 20.328 1 92.94 111 SER B N 1
ATOM 2304 C CA . SER B 1 111 ? 8.758 16.281 20.703 1 92.94 111 SER B CA 1
ATOM 2305 C C . SER B 1 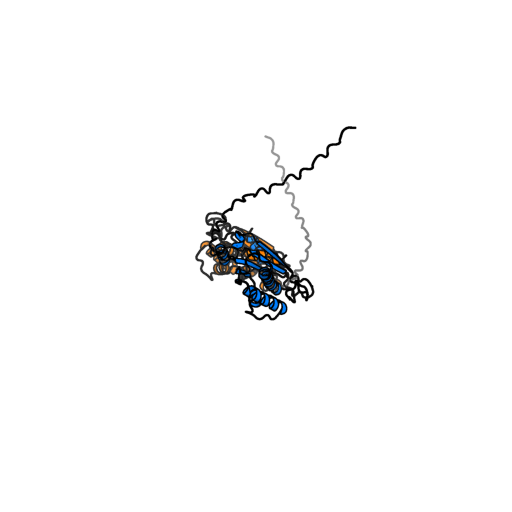111 ? 7.293 16.703 20.734 1 92.94 111 SER B C 1
ATOM 2307 O O . SER B 1 111 ? 6.949 17.75 21.266 1 92.94 111 SER B O 1
ATOM 2309 N N . LEU B 1 112 ? 6.527 15.891 20.125 1 96.06 112 LEU B N 1
ATOM 2310 C CA . LEU B 1 112 ? 5.086 16.125 20.219 1 96.06 112 LEU B CA 1
ATOM 2311 C C . LEU B 1 112 ? 4.48 15.297 21.359 1 96.06 112 LEU B C 1
ATOM 2313 O O . LEU B 1 112 ? 3.256 15.234 21.5 1 96.06 112 LEU B O 1
ATOM 2317 N N . GLY B 1 113 ? 5.34 14.648 22.125 1 94.56 113 GLY B N 1
ATOM 2318 C CA . GLY B 1 113 ? 4.844 13.969 23.297 1 94.56 113 GLY B CA 1
ATOM 2319 C C . GLY B 1 113 ? 4.816 12.461 23.156 1 94.56 113 GLY B C 1
ATOM 2320 O O . GLY B 1 113 ? 4.234 11.758 23.984 1 94.56 113 GLY B O 1
ATOM 2321 N N . ALA B 1 114 ? 5.43 11.875 22.109 1 93.69 114 ALA B N 1
ATOM 2322 C CA . ALA B 1 114 ? 5.465 10.43 21.922 1 93.69 114 ALA B CA 1
ATOM 2323 C C . ALA B 1 114 ? 6.242 9.75 23.062 1 93.69 114 ALA B C 1
ATOM 2325 O O . ALA B 1 114 ? 7.305 10.234 23.453 1 93.69 114 ALA B O 1
ATOM 2326 N N . GLU B 1 115 ? 5.715 8.656 23.469 1 89.31 115 GLU B N 1
ATOM 2327 C CA . GLU B 1 115 ? 6.352 7.91 24.562 1 89.31 115 GLU B CA 1
ATOM 2328 C C . GLU B 1 115 ? 7.254 6.809 24.016 1 89.31 115 GLU B C 1
ATOM 2330 O O . GLU B 1 115 ? 8.18 6.359 24.688 1 89.31 115 GLU B O 1
ATOM 2335 N N . VAL B 1 116 ? 6.918 6.348 22.875 1 89.69 116 VAL B N 1
ATOM 2336 C CA . VAL B 1 116 ? 7.684 5.293 22.219 1 89.69 116 VAL B CA 1
ATOM 2337 C C . VAL B 1 116 ? 7.723 5.551 20.703 1 89.69 116 VAL B C 1
ATOM 2339 O O . VAL B 1 116 ? 6.91 6.312 20.172 1 89.69 116 VAL B O 1
ATOM 2342 N N . GLY B 1 117 ? 8.773 4.969 20.125 1 89.88 117 GLY B N 1
ATOM 2343 C CA . GLY B 1 117 ? 8.781 4.906 18.672 1 89.88 117 GLY B CA 1
ATOM 2344 C C . GLY B 1 117 ? 8.047 3.693 18.125 1 89.88 117 GLY B C 1
ATOM 2345 O O . GLY B 1 117 ? 8.375 2.557 18.469 1 89.88 117 GLY B O 1
ATOM 2346 N N . SER B 1 118 ? 7.047 3.924 17.406 1 89.94 118 SER B N 1
ATOM 2347 C CA . SER B 1 118 ? 6.258 2.881 16.75 1 89.94 118 SER B CA 1
ATOM 2348 C C . SER B 1 118 ? 5.605 3.395 15.477 1 89.94 118 SER B C 1
ATOM 2350 O O . SER B 1 118 ? 5.668 4.59 15.172 1 89.94 118 SER B O 1
ATOM 2352 N N . ASN B 1 119 ? 5.07 2.434 14.727 1 89.12 119 ASN B N 1
ATOM 2353 C CA . ASN B 1 119 ? 4.34 2.865 13.539 1 89.12 119 ASN B CA 1
ATOM 2354 C C . ASN B 1 119 ? 3.205 3.822 13.898 1 89.12 119 ASN B C 1
ATOM 2356 O O . ASN B 1 119 ? 3.033 4.859 13.25 1 89.12 119 ASN B O 1
ATOM 2360 N N . ASN B 1 120 ? 2.535 3.521 14.977 1 92.5 120 ASN B N 1
ATOM 2361 C CA . ASN B 1 120 ? 1.403 4.344 15.391 1 92.5 120 ASN B CA 1
ATOM 2362 C C . ASN B 1 120 ? 1.845 5.758 15.766 1 92.5 120 ASN B C 1
ATOM 2364 O O . ASN B 1 120 ? 1.19 6.734 15.406 1 92.5 120 ASN B O 1
ATOM 2368 N N . THR B 1 121 ? 2.967 5.828 16.453 1 94.88 121 THR B N 1
ATOM 2369 C CA . THR B 1 121 ? 3.432 7.152 16.844 1 94.88 121 THR B CA 1
ATOM 2370 C C . THR B 1 121 ? 3.967 7.922 15.633 1 94.88 121 THR B C 1
ATOM 2372 O O . THR B 1 121 ? 3.871 9.148 15.578 1 94.88 121 THR B O 1
ATOM 2375 N N . GLY B 1 122 ? 4.535 7.203 14.672 1 95.69 122 GLY B N 1
ATOM 2376 C CA . GLY B 1 122 ? 4.93 7.844 13.422 1 95.69 122 GLY B CA 1
ATOM 2377 C C . GLY B 1 122 ? 3.756 8.438 12.664 1 95.69 122 GLY B C 1
ATOM 2378 O O . GLY B 1 122 ? 3.809 9.586 12.234 1 95.69 122 GLY B O 1
ATOM 2379 N N . GLU B 1 123 ? 2.732 7.629 12.531 1 96 123 GLU B N 1
ATOM 2380 C CA . GLU B 1 123 ? 1.528 8.047 11.82 1 96 123 GLU B CA 1
ATOM 2381 C C . GLU B 1 123 ? 0.875 9.25 12.5 1 96 123 GLU B C 1
ATOM 2383 O O . GLU B 1 123 ? 0.507 10.219 11.836 1 96 123 GLU B O 1
ATOM 2388 N N . LEU B 1 124 ? 0.756 9.227 13.773 1 97.69 124 LEU B N 1
ATOM 2389 C CA . LEU B 1 124 ? 0.125 10.32 14.5 1 97.69 124 LEU B CA 1
ATOM 2390 C C . LEU B 1 124 ? 0.999 11.57 14.477 1 97.69 124 LEU B C 1
ATOM 2392 O O . LEU B 1 124 ? 0.492 12.68 14.312 1 97.69 124 LEU B O 1
ATOM 2396 N N . SER B 1 125 ? 2.275 11.367 14.625 1 97.62 125 SER B N 1
ATOM 2397 C CA . SER B 1 125 ? 3.203 12.492 14.547 1 97.62 125 SER B CA 1
ATOM 2398 C C . SER B 1 125 ? 3.143 13.172 13.188 1 97.62 125 SER B C 1
ATOM 2400 O O . SER B 1 125 ? 3.266 14.391 13.094 1 97.62 125 SER B O 1
ATOM 2402 N N . SER B 1 126 ? 2.982 12.398 12.125 1 98.56 126 SER B N 1
ATOM 2403 C CA . SER B 1 126 ? 2.932 12.984 10.789 1 98.56 126 SER B CA 1
ATOM 2404 C C . SER B 1 126 ? 1.738 13.914 10.641 1 98.56 126 SER B C 1
ATOM 2406 O O . SER B 1 126 ? 1.848 14.977 10.023 1 98.56 126 SER B O 1
ATOM 2408 N N . ILE B 1 127 ? 0.649 13.562 11.211 1 98.62 127 ILE B N 1
ATOM 2409 C CA . ILE B 1 127 ? -0.513 14.445 11.211 1 98.62 127 ILE B CA 1
ATOM 2410 C C . ILE B 1 127 ? -0.211 15.695 12.023 1 98.62 127 ILE B C 1
ATOM 2412 O O . ILE B 1 127 ? -0.503 16.812 11.586 1 98.62 127 ILE B O 1
ATOM 2416 N N . GLY B 1 128 ? 0.359 15.516 13.203 1 98.62 128 GLY B N 1
ATOM 2417 C CA . GLY B 1 128 ? 0.744 16.656 14.023 1 98.62 128 GLY B CA 1
ATOM 2418 C C . GLY B 1 128 ? 1.654 17.625 13.305 1 98.62 128 GLY B C 1
ATOM 2419 O O . GLY B 1 128 ? 1.447 18.844 13.367 1 98.62 128 GLY B O 1
ATOM 2420 N N . GLU B 1 129 ? 2.65 17.078 12.648 1 98.38 129 GLU B N 1
ATOM 2421 C CA . GLU B 1 129 ? 3.615 17.906 11.945 1 98.38 129 GLU B CA 1
ATOM 2422 C C . GLU B 1 129 ? 2.957 18.641 10.781 1 98.38 129 GLU B C 1
ATOM 2424 O O . GLU B 1 129 ? 3.309 19.781 10.484 1 98.38 129 GLU B O 1
ATOM 2429 N N . ALA B 1 130 ? 2.051 18.016 10.109 1 98.44 130 ALA B N 1
ATOM 2430 C CA . ALA B 1 130 ? 1.279 18.672 9.062 1 98.44 130 ALA B CA 1
ATOM 2431 C C . ALA B 1 130 ? 0.479 19.844 9.625 1 98.44 130 ALA B C 1
ATOM 2433 O O . ALA B 1 130 ? 0.444 20.922 9.031 1 98.44 130 ALA B O 1
ATOM 2434 N N . LEU B 1 131 ? -0.126 19.656 10.742 1 98.5 131 LEU B N 1
ATOM 2435 C CA . LEU B 1 131 ? -0.926 20.688 11.383 1 98.5 131 LEU B CA 1
ATOM 2436 C C . LEU B 1 131 ? -0.045 21.844 11.852 1 98.5 131 LEU B C 1
ATOM 2438 O O . LEU B 1 131 ? -0.424 23.016 11.727 1 98.5 131 LEU B O 1
ATOM 2442 N N . LEU B 1 132 ? 1.091 21.5 12.398 1 98.12 132 LEU B N 1
ATOM 2443 C CA . LEU B 1 132 ? 2.039 22.531 12.797 1 98.12 132 LEU B CA 1
ATOM 2444 C C . LEU B 1 132 ? 2.443 23.391 11.609 1 98.12 132 LEU B C 1
ATOM 2446 O O . LEU B 1 132 ? 2.498 24.625 11.711 1 98.12 132 LEU B O 1
ATOM 2450 N N . TRP B 1 133 ? 2.697 22.766 10.5 1 97.56 133 TRP B N 1
ATOM 2451 C CA . TRP B 1 133 ? 3.061 23.5 9.297 1 97.56 133 TRP B CA 1
ATOM 2452 C C . TRP B 1 133 ? 1.924 24.406 8.852 1 97.56 133 TRP B C 1
ATOM 2454 O O . TRP B 1 133 ? 2.152 25.578 8.508 1 97.56 133 TRP B O 1
ATOM 2464 N N . LEU B 1 134 ? 0.758 23.938 8.867 1 96.94 134 LEU B N 1
ATOM 2465 C CA . LEU B 1 134 ? -0.406 24.719 8.477 1 96.94 134 LEU B CA 1
ATOM 2466 C C . LEU B 1 134 ? -0.593 25.922 9.398 1 96.94 134 LEU B C 1
ATOM 2468 O O . LEU B 1 134 ? -0.976 27 8.953 1 96.94 134 LEU B O 1
ATOM 2472 N N . ARG B 1 135 ? -0.395 25.703 10.633 1 96.88 135 ARG B N 1
ATOM 2473 C CA . ARG B 1 135 ? -0.602 26.75 11.625 1 96.88 135 ARG B CA 1
ATOM 2474 C C . ARG B 1 135 ? 0.478 27.812 11.531 1 96.88 135 ARG B C 1
ATOM 2476 O O . ARG B 1 135 ? 0.177 29.016 11.547 1 96.88 135 ARG B O 1
ATOM 2483 N N . ASP B 1 136 ? 1.713 27.359 11.367 1 95.81 136 ASP B N 1
ATOM 2484 C CA . ASP B 1 136 ? 2.82 28.266 11.648 1 95.81 136 ASP B CA 1
ATOM 2485 C C . ASP B 1 136 ? 3.545 28.672 10.367 1 95.81 136 ASP B C 1
ATOM 2487 O O . ASP B 1 136 ? 4.184 29.719 10.305 1 95.81 136 ASP B O 1
ATOM 2491 N N . GLU B 1 137 ? 3.516 27.812 9.344 1 94.56 137 GLU B N 1
ATOM 2492 C CA . GLU B 1 137 ? 4.496 27.984 8.281 1 94.56 137 GLU B CA 1
ATOM 2493 C C . GLU B 1 137 ? 3.809 28.234 6.938 1 94.56 137 GLU B C 1
ATOM 2495 O O . GLU B 1 137 ? 4.402 28.812 6.027 1 94.56 137 GLU B O 1
ATOM 2500 N N . ALA B 1 138 ? 2.598 27.75 6.723 1 92.81 138 ALA B N 1
ATOM 2501 C CA . ALA B 1 138 ? 1.921 27.828 5.434 1 92.81 138 ALA B CA 1
ATOM 2502 C C . ALA B 1 138 ? 1.846 29.281 4.953 1 92.81 138 ALA B C 1
ATOM 2504 O O . ALA B 1 138 ? 1.294 30.141 5.645 1 92.81 138 ALA B O 1
ATOM 2505 N N . PRO B 1 139 ? 2.398 29.562 3.801 1 89 139 PRO B N 1
ATOM 2506 C CA . PRO B 1 139 ? 2.316 30.922 3.27 1 89 139 PRO B CA 1
ATOM 2507 C C . PRO B 1 139 ? 0.92 31.281 2.766 1 89 139 PRO B C 1
ATOM 2509 O O . PRO B 1 139 ? 0.097 30.391 2.539 1 89 139 PRO B O 1
ATOM 2512 N N . GLY B 1 140 ? 0.675 32.594 2.596 1 83.5 140 GLY B N 1
ATOM 2513 C CA . GLY B 1 140 ? -0.593 33.062 2.047 1 83.5 140 GLY B CA 1
ATOM 2514 C C . GLY B 1 140 ? -1.65 33.281 3.107 1 83.5 140 GLY B C 1
ATOM 2515 O O . GLY B 1 140 ? -1.326 33.531 4.277 1 83.5 140 GLY B O 1
ATOM 2516 N N . PRO B 1 141 ? -2.881 33.344 2.646 1 86.75 141 PRO B N 1
ATOM 2517 C CA . PRO B 1 141 ? -3.957 33.656 3.596 1 86.75 141 PRO B CA 1
ATOM 2518 C C . PRO B 1 141 ? -4.094 32.594 4.684 1 86.75 141 PRO B C 1
ATOM 2520 O O . PRO B 1 141 ? -4.082 31.391 4.391 1 86.75 141 PRO B O 1
ATOM 2523 N N . LYS B 1 142 ? -4.273 33 5.895 1 86.56 142 LYS B N 1
ATOM 2524 C CA . LYS B 1 142 ? -4.316 32.125 7.051 1 86.56 142 LYS B CA 1
ATOM 2525 C C . LYS B 1 142 ? -5.586 31.281 7.047 1 86.56 142 LYS B C 1
ATOM 2527 O O . LYS B 1 142 ? -5.641 30.219 7.691 1 86.56 142 LYS B O 1
ATOM 2532 N N . ASN B 1 143 ? -6.508 31.719 6.273 1 90.44 143 ASN B N 1
ATOM 2533 C CA . ASN B 1 143 ? -7.777 31 6.273 1 90.44 143 ASN B CA 1
ATOM 2534 C C . ASN B 1 143 ? -7.918 30.109 5.047 1 90.44 143 ASN B C 1
ATOM 2536 O O . ASN B 1 143 ? -9 29.578 4.777 1 90.44 143 ASN B O 1
ATOM 2540 N N . ALA B 1 144 ? -6.805 30 4.328 1 90.69 144 ALA B N 1
ATOM 2541 C CA . ALA B 1 144 ? -6.855 29.094 3.188 1 90.69 144 ALA B CA 1
ATOM 2542 C C . ALA B 1 144 ? -7.184 27.672 3.633 1 90.69 144 ALA B C 1
ATOM 2544 O O . ALA B 1 144 ? -6.641 27.188 4.625 1 90.69 144 ALA B O 1
ATOM 2545 N N . SER B 1 145 ? -8.062 27.031 2.885 1 92.75 145 SER B N 1
ATOM 2546 C CA . SER B 1 145 ? -8.477 25.672 3.234 1 92.75 145 SER B CA 1
ATOM 2547 C C . SER B 1 145 ? -7.332 24.672 3.057 1 92.75 145 SER B C 1
ATOM 2549 O O . SER B 1 145 ? -6.352 24.969 2.373 1 92.75 145 SER B O 1
ATOM 2551 N N . ALA B 1 146 ? -7.445 23.531 3.736 1 93.44 146 ALA B N 1
ATOM 2552 C CA . ALA B 1 146 ? -6.441 22.484 3.613 1 93.44 146 ALA B CA 1
ATOM 2553 C C . ALA B 1 146 ? -7.09 21.094 3.639 1 93.44 146 ALA B C 1
ATOM 2555 O O . ALA B 1 146 ? -8.102 20.891 4.312 1 93.44 146 ALA B O 1
ATOM 2556 N N . VAL B 1 147 ? -6.504 20.219 2.822 1 93.31 147 VAL B N 1
ATOM 2557 C CA . VAL B 1 147 ? -6.863 18.812 2.865 1 93.31 147 VAL B CA 1
ATOM 2558 C C . VAL B 1 147 ? -5.637 17.969 3.229 1 93.31 147 VAL B C 1
ATOM 2560 O O . VAL B 1 147 ? -4.566 18.141 2.641 1 93.31 147 VAL B O 1
ATOM 2563 N N . ILE B 1 148 ? -5.852 17.125 4.211 1 95.19 148 ILE B N 1
ATOM 2564 C CA . ILE B 1 148 ? -4.785 16.219 4.613 1 95.19 148 ILE B CA 1
ATOM 2565 C C . ILE B 1 148 ? -5.168 14.781 4.242 1 95.19 148 ILE B C 1
ATOM 2567 O O . ILE B 1 148 ? -6.172 14.258 4.73 1 95.19 148 ILE B O 1
ATOM 2571 N N . TYR B 1 149 ? -4.344 14.203 3.383 1 93.38 149 TYR B N 1
ATOM 2572 C CA . TYR B 1 149 ? -4.527 12.805 3.02 1 93.38 149 TYR B CA 1
ATOM 2573 C C . TYR B 1 149 ? -3.711 11.891 3.93 1 93.38 149 TYR B C 1
ATOM 2575 O O . TYR B 1 149 ? -2.504 12.086 4.09 1 93.38 149 TYR B O 1
ATOM 2583 N N . TYR B 1 150 ? -4.355 10.891 4.48 1 94.31 150 TYR B N 1
ATOM 2584 C CA . TYR B 1 150 ? -3.756 9.961 5.43 1 94.31 150 TYR B CA 1
ATOM 2585 C C . TYR B 1 150 ? -4.082 8.523 5.062 1 94.31 150 TYR B C 1
ATOM 2587 O O . TYR B 1 150 ? -5.078 8.258 4.387 1 94.31 150 TYR B O 1
ATOM 2595 N N . ASP B 1 151 ? -3.254 7.598 5.547 1 91.12 151 ASP B N 1
ATOM 2596 C CA . ASP B 1 151 ? -3.604 6.207 5.277 1 91.12 151 ASP B CA 1
ATOM 2597 C C . ASP B 1 151 ? -3.906 5.457 6.574 1 91.12 151 ASP B C 1
ATOM 2599 O O . ASP B 1 151 ? -4.441 4.344 6.543 1 91.12 151 ASP B O 1
ATOM 2603 N N . SER B 1 152 ? -3.566 5.945 7.73 1 93.06 152 SER B N 1
ATOM 2604 C CA . SER B 1 152 ? -3.84 5.332 9.023 1 93.06 152 SER B CA 1
ATOM 2605 C C . SER B 1 152 ? -5.129 5.875 9.633 1 93.06 152 SER B C 1
ATOM 2607 O O . SER B 1 152 ? -5.129 6.945 10.242 1 93.06 152 SER B O 1
ATOM 2609 N N . GLU B 1 153 ? -6.172 5.039 9.555 1 93.81 153 GLU B N 1
ATOM 2610 C CA . GLU B 1 153 ? -7.438 5.441 10.156 1 93.81 153 GLU B CA 1
ATOM 2611 C C . GLU B 1 153 ? -7.301 5.605 11.672 1 93.81 153 GLU B C 1
ATOM 2613 O O . GLU B 1 153 ? -7.93 6.484 12.258 1 93.81 153 GLU B O 1
ATOM 2618 N N . TYR B 1 154 ? -6.445 4.812 12.141 1 92.56 154 TYR B N 1
ATOM 2619 C CA . TYR B 1 154 ? -6.191 4.926 13.57 1 92.56 154 TYR B CA 1
ATOM 2620 C C . TYR B 1 154 ? -5.707 6.328 13.93 1 92.56 154 TYR B C 1
ATOM 2622 O O . TYR B 1 154 ? -6.289 6.988 14.797 1 92.56 154 TYR B O 1
ATOM 2630 N N . ALA B 1 155 ? -4.715 6.805 13.297 1 96.69 155 ALA B N 1
ATOM 2631 C CA . ALA B 1 155 ? -4.125 8.109 13.594 1 96.69 155 ALA B CA 1
ATOM 2632 C C . ALA B 1 155 ? -5.133 9.234 13.367 1 96.69 155 ALA B C 1
ATOM 2634 O O . ALA B 1 155 ? -5.227 10.156 14.18 1 96.69 155 ALA B O 1
ATOM 2635 N N . ALA B 1 156 ? -5.875 9.125 12.312 1 97.75 156 ALA B N 1
ATOM 2636 C CA . ALA B 1 156 ? -6.863 10.148 12 1 97.75 156 ALA B CA 1
ATOM 2637 C C . ALA B 1 156 ? -7.957 10.195 13.07 1 97.75 156 ALA B C 1
ATOM 2639 O O . ALA B 1 156 ? -8.375 11.273 13.492 1 97.75 156 ALA B O 1
ATOM 2640 N N . ASN B 1 157 ? -8.383 9.047 13.492 1 97.75 157 ASN B N 1
ATOM 2641 C CA . ASN B 1 157 ? -9.43 8.984 14.508 1 97.75 157 ASN B CA 1
ATOM 2642 C C . ASN B 1 157 ? -8.953 9.531 15.844 1 97.75 157 ASN B C 1
ATOM 2644 O O . ASN B 1 157 ? -9.711 10.18 16.562 1 97.75 157 ASN B O 1
ATOM 2648 N N . ILE B 1 158 ? -7.734 9.234 16.156 1 97.44 158 ILE B N 1
ATOM 2649 C CA . ILE B 1 158 ? -7.168 9.773 17.375 1 97.44 158 ILE B CA 1
ATOM 2650 C C . ILE B 1 158 ? -7.059 11.289 17.281 1 97.44 158 ILE B C 1
ATOM 2652 O O . ILE B 1 158 ? -7.465 12.016 18.188 1 97.44 158 ILE B O 1
ATOM 2656 N N . ALA B 1 159 ? -6.539 11.781 16.156 1 98.12 159 ALA B N 1
ATOM 2657 C CA . ALA B 1 159 ? -6.316 13.211 15.953 1 98.12 159 ALA B CA 1
ATOM 2658 C C . ALA B 1 159 ? -7.621 13.992 16.078 1 98.12 159 ALA B C 1
ATOM 2660 O O . ALA B 1 159 ? -7.629 15.125 16.562 1 98.12 159 ALA B O 1
ATOM 2661 N N . THR B 1 160 ? -8.758 13.453 15.695 1 97.56 160 THR B N 1
ATOM 2662 C CA . THR B 1 160 ? -10.039 14.148 15.648 1 97.56 160 THR B CA 1
ATOM 2663 C C . THR B 1 160 ? -10.898 13.781 16.844 1 97.56 160 THR B C 1
ATOM 2665 O O . THR B 1 160 ? -12.078 14.141 16.906 1 97.56 160 THR B O 1
ATOM 2668 N N . ARG B 1 161 ? -10.445 12.953 17.766 1 96.19 161 ARG B N 1
ATOM 2669 C CA . ARG B 1 161 ? -11.07 12.539 19.016 1 96.19 161 ARG B CA 1
ATOM 2670 C C . ARG B 1 161 ? -12.25 11.602 18.75 1 96.19 161 ARG B C 1
ATOM 2672 O O . ARG B 1 161 ? -13.141 11.469 19.594 1 96.19 161 ARG B O 1
ATOM 2679 N N . ARG B 1 162 ? -12.281 11.047 17.578 1 95.5 162 ARG B N 1
ATOM 2680 C CA . ARG B 1 162 ? -13.32 10.055 17.297 1 95.5 162 ARG B CA 1
ATOM 2681 C C . ARG B 1 162 ? -13.086 8.773 18.094 1 95.5 162 ARG B C 1
ATOM 2683 O O . ARG B 1 162 ? -14.039 8.078 18.438 1 95.5 162 ARG B O 1
ATOM 2690 N N . HIS B 1 163 ? -11.828 8.445 18.375 1 94.88 163 HIS B N 1
ATOM 2691 C CA . HIS B 1 163 ? -11.422 7.336 19.234 1 94.88 163 HIS B CA 1
ATOM 2692 C C . HIS B 1 163 ? -10.562 7.824 20.406 1 94.88 163 HIS B C 1
ATOM 2694 O O . HIS B 1 163 ? -9.797 8.781 20.25 1 94.88 163 HIS B O 1
ATOM 2700 N N . LYS B 1 164 ? -10.734 7.152 21.438 1 94.5 164 LYS B N 1
ATOM 2701 C CA . LYS B 1 164 ? -9.93 7.473 22.609 1 94.5 164 LYS B CA 1
ATOM 2702 C C . LYS B 1 164 ? -8.562 6.793 22.547 1 94.5 164 LYS B C 1
ATOM 2704 O O . LYS B 1 164 ? -8.477 5.598 22.25 1 94.5 164 LYS B O 1
ATOM 2709 N N . ALA B 1 165 ? -7.574 7.535 22.781 1 93.44 165 ALA B N 1
ATOM 2710 C CA . ALA B 1 165 ? -6.23 6.965 22.828 1 93.44 165 ALA B CA 1
ATOM 2711 C C . ALA B 1 165 ? -5.988 6.234 24.141 1 93.44 165 ALA B C 1
ATOM 2713 O O . ALA B 1 165 ? -6.383 6.715 25.203 1 93.44 165 ALA B O 1
ATOM 2714 N N . HIS B 1 166 ? -5.383 5.117 24.047 1 92.31 166 HIS B N 1
ATOM 2715 C CA . HIS B 1 166 ? -5.07 4.355 25.25 1 92.31 166 HIS B CA 1
ATOM 2716 C C . HIS B 1 166 ? -3.574 4.367 25.531 1 92.31 166 HIS B C 1
ATOM 2718 O O . HIS B 1 166 ? -3.148 4.035 26.641 1 92.31 166 HIS B O 1
ATOM 2724 N N . LYS B 1 167 ? -2.832 4.598 24.625 1 90.5 167 LYS B N 1
ATOM 2725 C CA . LYS B 1 167 ? -1.383 4.746 24.703 1 90.5 167 LYS B CA 1
ATOM 2726 C C . LYS B 1 167 ? -0.92 6.047 24.062 1 90.5 167 LYS B C 1
ATOM 2728 O O . LYS B 1 167 ? -1.69 6.707 23.359 1 90.5 167 LYS B O 1
ATOM 2733 N N . ASN B 1 168 ? 0.327 6.453 24.422 1 92.25 168 ASN B N 1
ATOM 2734 C CA . ASN B 1 168 ? 0.871 7.684 23.859 1 92.25 168 ASN B CA 1
ATOM 2735 C C . ASN B 1 168 ? -0.083 8.859 24.062 1 92.25 168 ASN B C 1
ATOM 2737 O O . ASN B 1 168 ? -0.389 9.578 23.109 1 92.25 168 ASN B O 1
ATOM 2741 N N . LEU B 1 169 ? -0.53 9.062 25.266 1 94.94 169 LEU B N 1
ATOM 2742 C CA . LEU B 1 169 ? -1.601 9.992 25.609 1 94.94 169 LEU B CA 1
ATOM 2743 C C . LEU B 1 169 ? -1.159 11.43 25.391 1 94.94 169 LEU B C 1
ATOM 2745 O O . LEU B 1 169 ? -1.942 12.258 24.906 1 94.94 169 LEU B O 1
ATOM 2749 N N . LEU B 1 170 ? 0.035 11.711 25.781 1 95.56 170 LEU B N 1
ATOM 2750 C CA . LEU B 1 170 ? 0.517 13.078 25.609 1 95.56 170 LEU B CA 1
ATOM 2751 C C . LEU B 1 170 ? 0.579 13.445 24.125 1 95.56 170 LEU B C 1
ATOM 2753 O O . LEU B 1 170 ? 0.193 14.547 23.75 1 95.56 170 LEU B O 1
ATOM 2757 N N . LEU B 1 171 ? 1.081 12.562 23.328 1 96.81 171 LEU B N 1
ATOM 2758 C CA . LEU B 1 171 ? 1.106 12.789 21.891 1 96.81 171 LEU B CA 1
ATOM 2759 C C . LEU B 1 171 ? -0.303 13 21.344 1 96.81 171 LEU B C 1
ATOM 2761 O O . LEU B 1 171 ? -0.545 13.93 20.562 1 96.81 171 LEU B O 1
ATOM 2765 N N . ALA B 1 172 ? -1.157 12.125 21.734 1 97.88 172 ALA B N 1
ATOM 2766 C CA . ALA B 1 172 ? -2.549 12.227 21.297 1 97.88 172 ALA B CA 1
ATOM 2767 C C . ALA B 1 172 ? -3.137 13.586 21.656 1 97.88 172 ALA B C 1
ATOM 2769 O O . ALA B 1 172 ? -3.746 14.258 20.828 1 97.88 172 ALA B O 1
ATOM 2770 N N . GLU B 1 173 ? -2.951 13.984 22.844 1 97.75 173 GLU B N 1
ATOM 2771 C CA . GLU B 1 173 ? -3.473 15.266 23.328 1 97.75 173 GLU B CA 1
ATOM 2772 C C . GLU B 1 173 ? -2.893 16.438 22.531 1 97.75 173 GLU B C 1
ATOM 2774 O O . GLU B 1 173 ? -3.613 17.359 22.172 1 97.75 173 GLU B O 1
ATOM 2779 N N . THR B 1 174 ? -1.611 16.359 22.359 1 97.75 174 THR B N 1
ATOM 2780 C CA . THR B 1 174 ? -0.941 17.406 21.609 1 97.75 174 THR B CA 1
ATOM 2781 C C . THR B 1 174 ? -1.527 17.547 20.203 1 97.75 174 THR B C 1
ATOM 2783 O O . THR B 1 174 ? -1.854 18.641 19.766 1 97.75 174 THR B O 1
ATOM 2786 N N . VAL B 1 175 ? -1.679 16.438 19.484 1 98.5 175 VAL B N 1
ATOM 2787 C CA . VAL B 1 175 ? -2.17 16.453 18.109 1 98.5 175 VAL B CA 1
ATOM 2788 C C . VAL B 1 175 ? -3.631 16.891 18.094 1 98.5 175 VAL B C 1
ATOM 2790 O O . VAL B 1 175 ? -4.043 17.641 17.203 1 98.5 175 VAL B O 1
ATOM 2793 N N . GLN B 1 176 ? -4.387 16.484 19.078 1 98.56 176 GLN B N 1
ATOM 2794 C CA . GLN B 1 176 ? -5.785 16.906 19.188 1 98.56 176 GLN B CA 1
ATOM 2795 C C . GLN B 1 176 ? -5.902 18.406 19.391 1 98.56 176 GLN B C 1
ATOM 2797 O O . GLN B 1 176 ? -6.773 19.047 18.812 1 98.56 176 GLN B O 1
ATOM 2802 N N . LYS B 1 177 ? -5.094 18.922 20.234 1 98.38 177 LYS B N 1
ATOM 2803 C CA . LYS B 1 177 ? -5.066 20.359 20.453 1 98.38 177 LYS B CA 1
ATOM 2804 C C . LYS B 1 177 ? -4.699 21.109 19.172 1 98.38 177 LYS B C 1
ATOM 2806 O O . LYS B 1 177 ? -5.324 22.109 18.828 1 98.38 177 LYS B O 1
ATOM 2811 N N . LEU B 1 178 ? -3.697 20.578 18.516 1 98.5 178 LEU B N 1
ATOM 2812 C CA . LEU B 1 178 ? -3.293 21.188 17.25 1 98.5 178 LEU B CA 1
ATOM 2813 C C . LEU B 1 178 ? -4.441 21.172 16.25 1 98.5 178 LEU B C 1
ATOM 2815 O O . LEU B 1 178 ? -4.68 22.156 15.547 1 98.5 178 LEU B O 1
ATOM 2819 N N . TRP B 1 179 ? -5.09 20.031 16.156 1 98.44 179 TRP B N 1
ATOM 2820 C CA . TRP B 1 179 ? -6.238 19.891 15.266 1 98.44 179 TRP B CA 1
ATOM 2821 C C . TRP B 1 179 ? -7.289 20.953 15.555 1 98.44 179 TRP B C 1
ATOM 2823 O O . TRP B 1 179 ? -7.75 21.641 14.633 1 98.44 179 TRP B O 1
ATOM 2833 N N . ALA B 1 180 ? -7.625 21.141 16.812 1 98 180 ALA B N 1
ATOM 2834 C CA . ALA B 1 180 ? -8.625 22.125 17.219 1 98 180 ALA B CA 1
ATOM 2835 C C . ALA B 1 180 ? -8.164 23.547 16.891 1 98 180 ALA B C 1
ATOM 2837 O O . ALA B 1 180 ? -8.945 24.359 16.391 1 98 180 ALA B O 1
ATOM 2838 N N . GLU B 1 181 ? -6.934 23.828 17.141 1 97.75 181 GLU B N 1
ATOM 2839 C CA . GLU B 1 181 ? -6.383 25.156 16.922 1 97.75 181 GLU B CA 1
ATOM 2840 C C . GLU B 1 181 ? -6.391 25.516 15.438 1 97.75 181 GLU B C 1
ATOM 2842 O O . GLU B 1 181 ? -6.812 26.609 15.062 1 97.75 181 GLU B O 1
ATOM 2847 N N . VAL B 1 182 ? -5.945 24.594 14.633 1 98 182 VAL B N 1
ATOM 2848 C CA . VAL B 1 182 ? -5.836 24.875 13.203 1 98 182 VAL B CA 1
ATOM 2849 C C . VAL B 1 182 ? -7.23 25.016 12.594 1 98 182 VAL B C 1
ATOM 2851 O O . VAL B 1 182 ? -7.457 25.859 11.727 1 98 182 VAL B O 1
ATOM 2854 N N . ARG B 1 183 ? -8.141 24.234 13.078 1 97.12 183 ARG B N 1
ATOM 2855 C CA . ARG B 1 183 ? -9.5 24.266 12.539 1 97.12 183 ARG B CA 1
ATOM 2856 C C . ARG B 1 183 ? -10.203 25.578 12.875 1 97.12 183 ARG B C 1
ATOM 2858 O O . ARG B 1 183 ? -11.164 25.953 12.203 1 97.12 183 ARG B O 1
ATOM 2865 N N . LYS B 1 184 ? -9.789 26.266 13.859 1 96.56 184 LYS B N 1
ATOM 2866 C CA . LYS B 1 184 ? -10.32 27.578 14.172 1 96.56 184 LYS B CA 1
ATOM 2867 C C . LYS B 1 184 ? -9.852 28.625 13.164 1 96.56 184 LYS B C 1
ATOM 2869 O O . LYS B 1 184 ? -10.523 29.625 12.945 1 96.56 184 LYS B O 1
ATOM 2874 N N . GLN B 1 185 ? -8.711 28.359 12.547 1 94.81 185 GLN B N 1
ATOM 2875 C CA . GLN B 1 185 ? -8.078 29.328 11.656 1 94.81 185 GLN B CA 1
ATOM 2876 C C . GLN B 1 185 ? -8.484 29.078 10.211 1 94.81 185 GLN B C 1
ATOM 2878 O O . GLN B 1 185 ? -8.555 30.016 9.414 1 94.81 185 GLN B O 1
ATOM 2883 N N . ARG B 1 186 ? -8.688 27.844 9.875 1 94.38 186 ARG B N 1
ATOM 2884 C CA . ARG B 1 186 ? -8.961 27.484 8.492 1 94.38 186 ARG B CA 1
ATOM 2885 C C . ARG B 1 186 ? -9.758 26.188 8.414 1 94.38 186 ARG B C 1
AT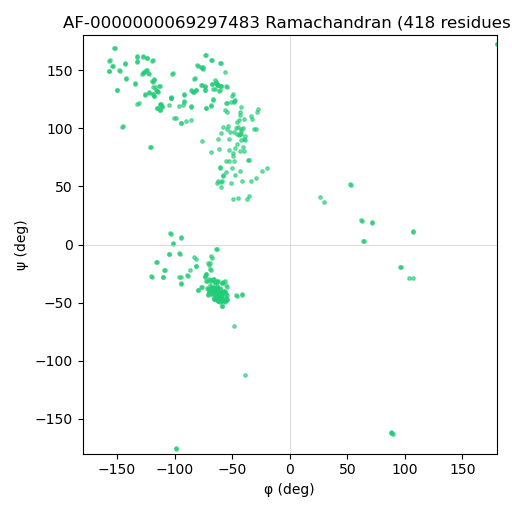OM 2887 O O . ARG B 1 186 ? -9.672 25.344 9.312 1 94.38 186 ARG B O 1
ATOM 2894 N N . PRO B 1 187 ? -10.531 26.047 7.316 1 94.56 187 PRO B N 1
ATOM 2895 C CA . PRO B 1 187 ? -11.141 24.734 7.105 1 94.56 187 PRO B CA 1
ATOM 2896 C C . PRO B 1 187 ? -10.117 23.641 6.816 1 94.56 187 PRO B C 1
ATOM 2898 O O . PRO B 1 187 ? -9.25 23.812 5.953 1 94.56 187 PRO B O 1
ATOM 2901 N N . VAL B 1 188 ? -10.117 22.562 7.59 1 96 188 VAL B N 1
ATOM 2902 C CA . VAL B 1 188 ? -9.211 21.438 7.379 1 96 188 VAL B CA 1
ATOM 2903 C C . VAL B 1 188 ? -10.016 20.156 7.262 1 96 188 VAL B C 1
ATOM 2905 O O . VAL B 1 188 ? -10.859 19.859 8.109 1 96 188 VAL B O 1
ATOM 2908 N N . GLU B 1 189 ? -9.758 19.375 6.199 1 94.38 189 GLU B N 1
ATOM 2909 C CA . GLU B 1 189 ? -10.398 18.094 5.977 1 94.38 189 GLU B CA 1
ATOM 2910 C C . GLU B 1 189 ? -9.383 16.953 5.965 1 94.38 189 GLU B C 1
ATOM 2912 O O . GLU B 1 189 ? -8.273 17.109 5.445 1 94.38 189 GLU B O 1
ATOM 2917 N N . LEU B 1 190 ? -9.797 15.797 6.559 1 95.56 190 LEU B N 1
ATOM 2918 C CA . LEU B 1 190 ? -9.016 14.57 6.465 1 95.56 190 LEU B CA 1
ATOM 2919 C C . LEU B 1 190 ? -9.641 13.609 5.453 1 95.56 190 LEU B C 1
ATOM 2921 O O . LEU B 1 190 ? -10.828 13.305 5.531 1 95.56 190 LEU B O 1
ATOM 2925 N N . ILE B 1 191 ? -8.805 13.164 4.496 1 92.81 191 ILE B N 1
ATOM 2926 C CA . ILE B 1 191 ? -9.297 12.203 3.512 1 92.81 191 ILE B CA 1
ATOM 2927 C C . ILE B 1 191 ? -8.438 10.938 3.547 1 92.81 191 ILE B C 1
ATOM 2929 O O . ILE B 1 191 ? -7.211 11.016 3.473 1 92.81 191 ILE B O 1
ATOM 2933 N N . HIS B 1 192 ? -9.102 9.82 3.617 1 93.31 192 HIS B N 1
ATOM 2934 C CA . HIS B 1 192 ? -8.406 8.547 3.699 1 93.31 192 HIS B CA 1
ATOM 2935 C C . HIS B 1 192 ? -7.945 8.078 2.324 1 93.31 192 HIS B C 1
ATOM 2937 O O . HIS B 1 192 ? -8.688 8.188 1.345 1 93.31 192 HIS B O 1
ATOM 2943 N N . VAL B 1 193 ? -6.676 7.656 2.252 1 88 193 VAL B N 1
ATOM 2944 C CA . VAL B 1 193 ? -6.176 7.004 1.049 1 88 193 VAL B CA 1
ATOM 2945 C C . VAL B 1 193 ? -5.609 5.629 1.405 1 88 193 VAL B C 1
ATOM 2947 O O . VAL B 1 193 ? -5.266 5.375 2.562 1 88 193 VAL B O 1
ATOM 2950 N N . LYS B 1 194 ? -5.484 4.742 0.424 1 81.69 194 LYS B N 1
ATOM 2951 C CA . LYS B 1 194 ? -4.879 3.43 0.634 1 81.69 194 LYS B CA 1
ATOM 2952 C C . LYS B 1 194 ? -3.391 3.553 0.946 1 81.69 194 LYS B C 1
ATOM 2954 O O . LYS B 1 194 ? -2.686 4.352 0.326 1 81.69 194 LYS B O 1
ATOM 2959 N N . GLY B 1 195 ? -2.947 2.775 1.884 1 80.44 195 GLY B N 1
ATOM 2960 C CA . GLY B 1 195 ? -1.559 2.832 2.311 1 80.44 195 GLY B CA 1
ATOM 2961 C C . GLY B 1 195 ? -0.697 1.753 1.683 1 80.44 195 GLY B C 1
ATOM 2962 O O . GLY B 1 195 ? -1.142 1.045 0.776 1 80.44 195 GLY B O 1
ATOM 2963 N N . HIS B 1 196 ? 0.531 1.768 2.16 1 73.38 196 HIS B N 1
ATOM 2964 C CA . HIS B 1 196 ? 1.486 0.774 1.68 1 73.38 196 HIS B CA 1
ATOM 2965 C C . HIS B 1 196 ? 1.211 -0.595 2.293 1 73.38 196 HIS B C 1
ATOM 2967 O O . HIS B 1 196 ? 0.592 -0.692 3.355 1 73.38 196 HIS B O 1
ATOM 2973 N N . SER B 1 197 ? 1.605 -1.623 1.537 1 71.81 197 SER B N 1
ATOM 2974 C CA . SER B 1 197 ? 1.29 -2.977 1.98 1 71.81 197 SER B CA 1
ATOM 2975 C C . SER B 1 197 ? 2.072 -3.344 3.236 1 71.81 197 SER B C 1
ATOM 2977 O O . SER B 1 197 ? 1.566 -4.062 4.102 1 71.81 197 SER B O 1
ATOM 2979 N N . GLY B 1 198 ? 3.275 -2.793 3.371 1 70.31 198 GLY B N 1
ATOM 2980 C CA . GLY B 1 198 ? 4.133 -3.209 4.469 1 70.31 198 GLY B CA 1
ATOM 2981 C C . GLY B 1 198 ? 4.559 -4.664 4.371 1 70.31 198 GLY B C 1
ATOM 2982 O O . GLY B 1 198 ? 5.141 -5.207 5.312 1 70.31 198 GLY B O 1
ATOM 2983 N N . CYS B 1 199 ? 4.16 -5.336 3.295 1 78.38 199 CYS B N 1
ATOM 2984 C CA . CYS B 1 199 ? 4.52 -6.727 3.029 1 78.38 199 CYS B CA 1
ATOM 2985 C C . CYS B 1 199 ? 5.652 -6.812 2.016 1 78.38 199 CYS B C 1
ATOM 2987 O O . CYS B 1 199 ? 5.449 -6.551 0.828 1 78.38 199 CYS B O 1
ATOM 2989 N N . PRO B 1 200 ? 6.879 -7.215 2.521 1 79.38 200 PRO B N 1
ATOM 2990 C CA . PRO B 1 200 ? 8.047 -7.207 1.635 1 79.38 200 PRO B CA 1
ATOM 2991 C C . PRO B 1 200 ? 7.824 -8.016 0.361 1 79.38 200 PRO B C 1
ATOM 2993 O O . PRO B 1 200 ? 8.258 -7.609 -0.719 1 79.38 200 PRO B O 1
ATOM 2996 N N . GLY B 1 201 ? 7.223 -9.195 0.471 1 86.25 201 GLY B N 1
ATOM 2997 C CA . GLY B 1 201 ? 6.934 -10.008 -0.699 1 86.25 201 GLY B CA 1
ATOM 2998 C C . GLY B 1 201 ? 6.039 -9.312 -1.707 1 86.25 201 GLY B C 1
ATOM 2999 O O . GLY B 1 201 ? 6.305 -9.352 -2.91 1 86.25 201 GLY B O 1
ATOM 3000 N N . ASN B 1 202 ? 5.031 -8.656 -1.209 1 88.38 202 ASN B N 1
ATOM 3001 C CA . ASN B 1 202 ? 4.133 -7.926 -2.102 1 88.38 202 ASN B CA 1
ATOM 3002 C C . ASN B 1 202 ? 4.824 -6.711 -2.717 1 88.38 202 ASN B C 1
ATOM 3004 O O . ASN B 1 202 ? 4.605 -6.395 -3.887 1 88.38 202 ASN B O 1
ATOM 3008 N N . GLU B 1 203 ? 5.586 -6.023 -1.912 1 84.56 203 GLU B N 1
ATOM 3009 C CA . GLU B 1 203 ? 6.367 -4.906 -2.436 1 84.56 203 GLU B CA 1
ATOM 3010 C C . GLU B 1 203 ? 7.312 -5.363 -3.543 1 84.56 203 GLU B C 1
ATOM 3012 O O . GLU B 1 203 ? 7.484 -4.664 -4.547 1 84.56 203 GLU B O 1
ATOM 3017 N N . LEU B 1 204 ? 7.938 -6.512 -3.354 1 87.06 204 LEU B N 1
ATOM 3018 C CA . LEU B 1 204 ? 8.789 -7.062 -4.402 1 87.06 204 LEU B CA 1
ATOM 3019 C C . LEU B 1 204 ? 7.977 -7.379 -5.652 1 87.06 204 LEU B C 1
ATOM 3021 O O . LEU B 1 204 ? 8.383 -7.043 -6.766 1 87.06 204 LEU B O 1
ATOM 3025 N N . ALA B 1 205 ? 6.859 -8.047 -5.508 1 92 205 ALA B N 1
ATOM 3026 C CA . ALA B 1 205 ? 5.996 -8.344 -6.648 1 92 205 ALA B CA 1
ATOM 3027 C C . ALA B 1 205 ? 5.602 -7.062 -7.383 1 92 205 ALA B C 1
ATOM 3029 O O . ALA B 1 205 ? 5.562 -7.035 -8.617 1 92 205 ALA B O 1
ATOM 3030 N N . ASP B 1 206 ? 5.309 -6.035 -6.664 1 89.62 206 ASP B N 1
ATOM 3031 C CA . ASP B 1 206 ? 4.961 -4.734 -7.234 1 89.62 206 ASP B CA 1
ATOM 3032 C C . ASP B 1 206 ? 6.109 -4.184 -8.078 1 89.62 206 ASP B C 1
ATOM 3034 O O . ASP B 1 206 ? 5.902 -3.746 -9.211 1 89.62 206 ASP B O 1
ATOM 3038 N N . ARG B 1 207 ? 7.309 -4.203 -7.496 1 87.25 207 ARG B N 1
ATOM 3039 C CA . ARG B 1 207 ? 8.492 -3.756 -8.227 1 87.25 207 ARG B CA 1
ATOM 3040 C C . ARG B 1 207 ? 8.68 -4.57 -9.5 1 87.25 207 ARG B C 1
ATOM 3042 O O . ARG B 1 207 ? 9.055 -4.023 -10.547 1 87.25 207 ARG B O 1
ATOM 3049 N N . LEU B 1 208 ? 8.461 -5.844 -9.406 1 91.31 208 LEU B N 1
ATOM 3050 C CA . LEU B 1 208 ? 8.617 -6.73 -10.555 1 91.31 208 LEU B CA 1
ATOM 3051 C C . LEU B 1 208 ? 7.582 -6.41 -11.633 1 91.31 208 LEU B C 1
ATOM 3053 O O . LEU B 1 208 ? 7.898 -6.422 -12.828 1 91.31 208 LEU B O 1
ATOM 3057 N N . ALA B 1 209 ? 6.352 -6.098 -11.281 1 92.81 209 ALA B N 1
ATOM 3058 C CA . ALA B 1 209 ? 5.281 -5.781 -12.227 1 92.81 209 ALA B CA 1
ATOM 3059 C C . ALA B 1 209 ? 5.582 -4.488 -12.984 1 92.81 209 ALA B C 1
ATOM 3061 O O . ALA B 1 209 ? 5.137 -4.309 -14.117 1 92.81 209 ALA B O 1
ATOM 3062 N N . ASP B 1 210 ? 6.297 -3.631 -12.336 1 86.31 210 ASP B N 1
ATOM 3063 C CA . ASP B 1 210 ? 6.613 -2.334 -12.922 1 86.31 210 ASP B CA 1
ATOM 3064 C C . ASP B 1 210 ? 7.789 -2.443 -13.891 1 86.31 210 ASP B C 1
ATOM 3066 O O . ASP B 1 210 ? 8.102 -1.493 -14.609 1 86.31 210 ASP B O 1
ATOM 3070 N N . LYS B 1 211 ? 8.539 -3.533 -13.758 1 83.19 211 LYS B N 1
ATOM 3071 C CA . LYS B 1 211 ? 9.672 -3.754 -14.656 1 83.19 211 LYS B CA 1
ATOM 3072 C C . LYS B 1 211 ? 9.203 -4.113 -16.062 1 83.19 211 LYS B C 1
ATOM 3074 O O . LYS B 1 211 ? 9.805 -3.691 -17.047 1 83.19 211 LYS B O 1
#

Solvent-accessible surface area (backbone atoms only — not comparable to full-atom values): 22609 Å² total; per-residue (Å²): 131,88,85,83,75,80,78,75,79,72,78,74,76,78,76,77,74,79,73,78,68,76,77,72,76,72,74,73,70,74,74,70,84,65,82,71,61,64,34,27,33,41,32,16,27,22,37,24,25,76,85,60,48,78,36,61,87,38,59,66,19,76,7,7,15,2,28,30,30,31,61,65,27,48,44,72,58,36,51,48,29,70,72,37,64,26,50,44,49,72,81,42,71,72,65,43,82,44,62,46,64,35,31,35,40,82,84,43,91,78,28,58,44,31,62,41,14,19,38,66,47,7,33,36,46,11,51,36,52,49,43,49,37,60,66,75,62,57,78,76,66,74,53,44,32,36,38,38,35,35,49,52,66,65,35,53,28,34,36,71,62,75,39,84,70,88,61,49,54,54,22,44,51,46,29,29,51,43,47,55,56,40,49,74,50,17,56,67,44,82,43,84,45,63,38,71,40,87,23,53,35,45,53,49,2,39,55,35,8,70,104,130,85,83,79,80,78,75,76,80,76,76,74,77,75,74,77,74,77,76,77,64,76,78,72,77,70,76,73,71,75,72,71,83,64,83,71,61,64,33,26,33,40,32,16,27,22,36,25,25,78,86,60,47,78,38,57,87,39,58,66,20,77,6,7,15,2,29,30,31,30,60,65,26,48,43,72,59,34,51,47,30,69,72,36,63,26,51,49,51,51,94,45,69,73,65,42,81,46,63,45,63,35,31,35,41,83,85,43,92,78,29,59,43,30,61,41,14,19,40,66,45,6,33,35,45,10,50,33,52,49,44,48,38,59,66,74,61,57,76,76,66,74,53,43,32,34,38,39,36,34,48,53,65,66,35,54,29,36,36,71,62,75,39,84,70,88,60,49,52,54,22,43,50,47,28,28,50,44,47,55,56,38,48,74,51,17,57,68,44,82,43,84,46,62,37,70,38,87,23,54,34,45,53,48,3,41,56,33,8,71,103